Protein AF-0000000084972501 (afdb_homodimer)

Sequence (510 aa):
MKKKKWIHLIEPWIIPILIIIIWEVSNKTGILANTVLPAPSDVVKAGYEQAVSGVLFDHLQISTTRALIGFLIGGSIAFVIGILNGIVPFAQRYLDTTIQMLRNIPNLALIPLVIIWFGVGEEGKIFLVAISVFFPIYVNTYHGIRNVDPRLIEMGKIYNLSKYKLFFKVIILGAMPSILVGIRYSLGIMWLTLIVAETVAASSGIGYMSMNAREYMQLDIVVLAIILYAILGKIADSIAKLLEKKLLKWNPVYQMKKKKWIHLIEPWIIPILIIIIWEVSNKTGILANTVLPAPSDVVKAGYEQAVSGVLFDHLQISTTRALIGFLIGGSIAFVIGILNGIVPFAQRYLDTTIQMLRNIPNLALIPLVIIWFGVGEEGKIFLVAISVFFPIYVNTYHGIRNVDPRLIEMGKIYNLSKYKLFFKVIILGAMPSILVGIRYSLGIMWLTLIVAETVAASSGIGYMSMNAREYMQLDIVVLAIILYAILGKIADSIAKLLEKKLLKWNPVYQ

Organism: NCBI:txid1224748

Solvent-accessible surface area (backbone atoms only — not comparable to full-atom values): 24715 Å² total; per-residue (Å²): 127,71,75,61,52,56,51,61,64,46,51,48,49,49,53,55,50,50,50,50,49,50,46,35,48,30,32,74,71,55,76,36,48,57,86,77,49,45,31,61,66,49,22,52,48,43,49,49,53,34,48,74,71,41,56,44,53,52,19,49,50,48,41,50,49,41,44,49,51,8,40,51,53,16,32,50,52,18,42,52,52,10,47,47,35,35,72,36,67,68,39,32,54,52,45,45,48,46,53,53,57,55,64,47,40,55,67,76,56,40,47,48,58,37,37,72,74,46,41,59,47,69,62,31,48,25,50,53,19,10,58,59,15,17,51,43,21,17,55,24,26,22,49,17,41,62,63,39,57,64,65,57,55,50,49,35,52,73,69,64,48,50,72,65,51,37,43,53,66,44,41,47,53,55,12,39,69,36,31,48,50,11,48,41,53,20,48,56,49,26,51,56,43,42,38,51,37,18,55,73,45,45,86,53,21,45,31,19,49,18,44,53,22,42,77,70,66,35,47,28,50,29,52,39,36,35,50,50,50,20,50,51,46,49,49,40,53,50,49,38,50,50,50,47,48,66,74,31,57,86,39,70,88,61,96,126,69,74,61,52,56,52,62,65,48,51,49,47,48,53,54,52,48,50,51,50,50,46,34,49,29,32,74,72,54,78,36,49,58,88,77,48,45,30,62,67,49,22,52,48,42,49,48,52,34,49,73,72,40,58,44,54,51,19,48,49,47,41,50,49,42,44,50,51,8,38,52,53,17,32,51,51,17,42,52,51,10,47,48,36,34,72,34,67,69,41,33,53,48,48,46,47,46,52,53,56,55,63,47,41,56,67,75,56,42,50,49,58,36,38,71,75,46,40,59,48,70,62,30,49,26,49,54,20,10,58,60,14,17,51,43,21,17,55,24,27,22,50,17,42,60,63,38,57,63,65,57,55,50,50,34,54,73,69,62,48,49,72,65,50,38,42,53,66,44,41,47,53,57,12,38,68,36,31,48,50,10,48,40,53,20,48,55,48,27,52,56,43,42,38,51,38,18,56,74,47,44,88,54,21,44,33,18,50,19,46,52,23,44,76,71,65,34,47,28,50,30,54,38,36,34,50,49,50,20,49,52,44,49,50,40,52,51,50,38,51,50,49,47,47,67,73,31,56,87,38,70,87,61,97

InterPro domains:
  IPR000515 ABC transporter type 1, transmembrane domain MetI-like [PF00528] (79-247)
  IPR000515 ABC transporter type 1, transmembrane domain MetI-like [PS50928] (56-240)
  IPR000515 ABC transporter type 1, transmembrane domain MetI-like [cd06261] (60-232)
  IPR035906 MetI-like superfamily [G3DSA:1.10.3720.10] (50-247)
  IPR035906 MetI-like superfamily [SSF161098] (54-235)

Structure (mmCIF, N/CA/C/O backbone):
data_AF-0000000084972501-model_v1
#
loop_
_entity.id
_entity.type
_entity.pdbx_description
1 polymer 'Putative aliphatic sulfonates transport permease protein ssuC'
#
loop_
_atom_site.group_PDB
_atom_site.id
_atom_site.type_symbol
_atom_site.label_atom_id
_atom_site.label_alt_id
_atom_site.label_comp_id
_atom_site.label_asym_id
_atom_site.label_entity_id
_atom_site.label_seq_id
_atom_site.pdbx_PDB_ins_code
_atom_site.Cartn_x
_atom_site.Cartn_y
_atom_site.Cartn_z
_atom_site.occupancy
_atom_site.B_iso_or_equiv
_atom_site.auth_seq_id
_atom_site.auth_comp_id
_atom_site.auth_asym_id
_atom_site.auth_atom_id
_atom_site.pdbx_PDB_model_num
ATOM 1 N N . MET A 1 1 ? 14.258 37.125 -20.422 1 41.81 1 MET A N 1
ATOM 2 C CA . MET A 1 1 ? 13.664 36.562 -19.203 1 41.81 1 MET A CA 1
ATOM 3 C C . MET A 1 1 ? 12.875 35.281 -19.531 1 41.81 1 MET A C 1
ATOM 5 O O . MET A 1 1 ? 12.344 34.625 -18.625 1 41.81 1 MET A O 1
ATOM 9 N N . LYS A 1 2 ? 12.312 35.344 -20.734 1 50.47 2 LYS A N 1
ATOM 10 C CA . LYS A 1 2 ? 11.414 34.344 -21.266 1 50.47 2 LYS A CA 1
ATOM 11 C C . LYS A 1 2 ? 12.164 33.062 -21.578 1 50.47 2 LYS A C 1
ATOM 13 O O . LYS A 1 2 ? 11.547 32 -21.797 1 50.47 2 LYS A O 1
ATOM 18 N N . LYS A 1 3 ? 13.297 33.156 -22.094 1 50.75 3 LYS A N 1
ATOM 19 C CA . LYS A 1 3 ? 14.148 32.062 -22.594 1 50.75 3 LYS A CA 1
ATOM 20 C C . LYS A 1 3 ? 14.453 31.047 -21.5 1 50.75 3 LYS A C 1
ATOM 22 O O . LYS A 1 3 ? 14.695 29.875 -21.781 1 50.75 3 LYS A O 1
ATOM 27 N N . LYS A 1 4 ? 14.492 31.422 -20.219 1 56.69 4 LYS A N 1
ATOM 28 C CA . LYS A 1 4 ? 14.906 30.75 -18.984 1 56.69 4 LYS A CA 1
ATOM 29 C C . LYS A 1 4 ? 13.828 29.781 -18.516 1 56.69 4 LYS A C 1
ATOM 31 O O . LYS A 1 4 ? 14.141 28.734 -17.938 1 56.69 4 LYS A O 1
ATOM 36 N N . LYS A 1 5 ? 12.641 30.172 -19.031 1 62.56 5 LYS A N 1
ATOM 37 C CA . LYS A 1 5 ? 11.492 29.422 -18.531 1 62.56 5 LYS A CA 1
ATOM 38 C C . LYS A 1 5 ? 11.398 28.047 -19.172 1 62.56 5 LYS A C 1
ATOM 40 O O . LYS A 1 5 ? 11.117 27.047 -18.5 1 62.56 5 LYS A O 1
ATOM 45 N N . TRP A 1 6 ? 11.633 28.062 -20.531 1 62.66 6 TRP A N 1
ATOM 46 C CA . TRP A 1 6 ? 11.5 26.797 -21.234 1 62.66 6 TRP A CA 1
ATOM 47 C C . TRP A 1 6 ? 12.594 25.828 -20.812 1 62.66 6 TRP A C 1
ATOM 49 O O . TRP A 1 6 ? 12.359 24.609 -20.734 1 62.66 6 TRP A O 1
ATOM 59 N N . ILE A 1 7 ? 13.812 26.328 -20.594 1 63.44 7 ILE A N 1
ATOM 60 C CA . ILE A 1 7 ? 14.914 25.484 -20.156 1 63.44 7 ILE A CA 1
ATOM 61 C C . ILE A 1 7 ? 14.555 24.844 -18.812 1 63.44 7 ILE A C 1
ATOM 63 O O . ILE A 1 7 ? 14.859 23.672 -18.578 1 63.44 7 ILE A O 1
ATOM 67 N N . HIS A 1 8 ? 13.82 25.672 -18.047 1 69.75 8 HIS A N 1
ATOM 68 C CA . HIS A 1 8 ? 13.414 25.141 -16.75 1 69.75 8 HIS A CA 1
ATOM 69 C C . HIS A 1 8 ? 12.375 24.031 -16.906 1 69.75 8 HIS A C 1
ATOM 71 O O . HIS A 1 8 ? 12.297 23.125 -16.078 1 69.75 8 HIS A O 1
ATOM 77 N N . LEU A 1 9 ? 11.719 24.109 -18.047 1 72.06 9 LEU A N 1
ATOM 78 C CA . LEU A 1 9 ? 10.688 23.094 -18.297 1 72.06 9 LEU A CA 1
ATOM 79 C C . LEU A 1 9 ? 11.297 21.828 -18.875 1 72.06 9 LEU A C 1
ATOM 81 O O . LEU A 1 9 ? 10.766 20.734 -18.688 1 72.06 9 LEU A O 1
ATOM 85 N N . ILE A 1 10 ? 12.391 21.953 -19.547 1 76.88 10 ILE A N 1
ATOM 86 C CA . ILE A 1 10 ? 12.977 20.828 -20.266 1 76.88 10 ILE A CA 1
ATOM 87 C C . ILE A 1 10 ? 14.031 20.156 -19.391 1 76.88 10 ILE A C 1
ATOM 89 O O . ILE A 1 10 ? 14.305 18.969 -19.531 1 76.88 10 ILE A O 1
ATOM 93 N N . GLU A 1 11 ? 14.555 20.828 -18.484 1 76.62 11 GLU A N 1
ATOM 94 C CA . GLU A 1 11 ? 15.68 20.375 -17.672 1 76.62 11 GLU A CA 1
ATOM 95 C C . GLU A 1 11 ? 15.336 19.094 -16.922 1 76.62 11 GLU A C 1
ATOM 97 O O . GLU A 1 11 ? 16.125 18.141 -16.891 1 76.62 11 GLU A O 1
ATOM 102 N N . PRO A 1 12 ? 14.125 19.094 -16.438 1 75.94 12 PRO A N 1
ATOM 103 C CA . PRO A 1 12 ? 13.82 17.875 -15.664 1 75.94 12 PRO A CA 1
ATOM 104 C C . PRO A 1 12 ? 13.703 16.641 -16.547 1 75.94 12 PRO A C 1
ATOM 106 O O . PRO A 1 12 ? 13.82 15.508 -16.047 1 75.94 12 PRO A O 1
ATOM 109 N N . TRP A 1 13 ? 13.594 16.781 -17.828 1 82 13 TRP A N 1
ATOM 110 C CA . TRP A 1 13 ? 13.359 15.664 -18.719 1 82 13 TRP A CA 1
ATOM 111 C C . TRP A 1 13 ? 14.664 15.172 -19.328 1 82 13 TRP A C 1
ATOM 113 O O . TRP A 1 13 ? 14.703 14.117 -19.953 1 82 13 TRP A O 1
ATOM 123 N N . ILE A 1 14 ? 15.711 15.797 -19.141 1 84.19 14 ILE A N 1
ATOM 124 C CA . ILE A 1 14 ? 16.984 15.477 -19.75 1 84.19 14 ILE A CA 1
ATOM 125 C C . ILE A 1 14 ? 17.484 14.117 -19.266 1 84.19 14 ILE A C 1
ATOM 127 O O . ILE A 1 14 ? 17.828 13.25 -20.062 1 84.19 14 ILE A O 1
ATOM 131 N N . ILE A 1 15 ? 17.406 13.953 -17.984 1 84.38 15 ILE A N 1
ATOM 132 C CA . ILE A 1 15 ? 17.938 12.727 -17.406 1 84.38 15 ILE A CA 1
ATOM 133 C C . ILE A 1 15 ? 17.062 11.539 -17.812 1 84.38 15 ILE A C 1
ATOM 135 O O . ILE A 1 15 ? 17.562 10.523 -18.281 1 84.38 15 ILE A O 1
ATOM 139 N N . PRO A 1 16 ? 15.742 11.695 -17.734 1 84.75 16 PRO A N 1
ATOM 140 C CA . PRO A 1 16 ? 14.898 10.578 -18.172 1 84.75 16 PRO A CA 1
ATOM 141 C C . PRO A 1 16 ? 15.125 10.211 -19.641 1 84.75 16 PRO A C 1
ATOM 143 O O . PRO A 1 16 ? 15.172 9.023 -19.984 1 84.75 16 PRO A O 1
ATOM 146 N N . ILE A 1 17 ? 15.242 11.188 -20.453 1 87.81 17 ILE A N 1
ATOM 147 C CA . ILE A 1 17 ? 15.453 10.945 -21.891 1 87.81 17 ILE A CA 1
ATOM 148 C C . ILE A 1 17 ? 16.812 10.297 -22.094 1 87.81 17 ILE A C 1
ATOM 150 O O . ILE A 1 17 ? 16.953 9.367 -22.906 1 87.81 17 ILE A O 1
ATOM 154 N N . LEU A 1 18 ? 17.781 10.766 -21.359 1 90.19 18 LEU A N 1
ATOM 155 C CA . LEU A 1 18 ? 19.125 10.188 -21.453 1 90.19 18 LEU A CA 1
ATOM 156 C C . LEU A 1 18 ? 19.125 8.727 -21.016 1 90.19 18 LEU A C 1
ATOM 158 O O . LEU A 1 18 ? 19.797 7.895 -21.609 1 90.19 18 LEU A O 1
ATOM 162 N N . ILE A 1 19 ? 18.375 8.445 -20.016 1 88.75 19 ILE A N 1
ATOM 163 C CA . ILE A 1 19 ? 18.297 7.082 -19.516 1 88.75 19 ILE A CA 1
ATOM 164 C C . ILE A 1 19 ? 17.672 6.176 -20.578 1 88.75 19 ILE A C 1
ATOM 166 O O . ILE A 1 19 ? 18.172 5.074 -20.828 1 88.75 19 ILE A O 1
ATOM 170 N N . ILE A 1 20 ? 16.688 6.68 -21.266 1 90.44 20 ILE A N 1
ATOM 171 C CA . ILE A 1 20 ? 16.016 5.895 -22.281 1 90.44 20 ILE A CA 1
ATOM 172 C C . ILE A 1 20 ? 16.938 5.672 -23.469 1 90.44 20 ILE A C 1
ATOM 174 O O . ILE A 1 20 ? 17 4.57 -24.031 1 90.44 20 ILE A O 1
ATOM 178 N N . ILE A 1 21 ? 17.656 6.703 -23.828 1 93.19 21 ILE A N 1
ATOM 179 C CA . ILE A 1 21 ? 18.578 6.609 -24.969 1 93.19 21 ILE A CA 1
ATOM 180 C C . ILE A 1 21 ? 19.703 5.629 -24.625 1 93.19 21 ILE A C 1
ATOM 182 O O . ILE A 1 21 ? 20.031 4.762 -25.438 1 93.19 21 ILE A O 1
ATOM 186 N N . ILE A 1 22 ? 20.203 5.777 -23.453 1 93.06 22 ILE A N 1
ATOM 187 C CA . ILE A 1 22 ? 21.266 4.883 -23.031 1 93.06 22 ILE A CA 1
ATOM 188 C C . ILE A 1 22 ? 20.75 3.447 -22.984 1 93.06 22 ILE A C 1
ATOM 190 O O . ILE A 1 22 ? 21.453 2.516 -23.391 1 93.06 22 ILE A O 1
ATOM 194 N N . TRP A 1 23 ? 19.578 3.344 -22.5 1 91.69 23 TRP A N 1
ATOM 195 C CA . TRP A 1 23 ? 18.922 2.041 -22.453 1 91.69 23 TRP A CA 1
ATOM 196 C C . TRP A 1 23 ? 18.781 1.445 -23.844 1 91.69 23 TRP A C 1
ATOM 198 O O . TRP A 1 23 ? 19.188 0.307 -24.094 1 91.69 23 TRP A O 1
ATOM 208 N N . GLU A 1 24 ? 18.359 2.199 -24.75 1 93.62 24 GLU A N 1
ATOM 209 C CA . GLU A 1 24 ? 18.172 1.759 -26.125 1 93.62 24 GLU A CA 1
ATOM 210 C C . GLU A 1 24 ? 19.5 1.381 -26.781 1 93.62 24 GLU A C 1
ATOM 212 O O . GLU A 1 24 ? 19.625 0.322 -27.391 1 93.62 24 GLU A O 1
ATOM 217 N N . VAL A 1 25 ? 20.422 2.236 -26.594 1 93.69 25 VAL A N 1
ATOM 218 C CA . VAL A 1 25 ? 21.734 2.035 -27.203 1 93.69 25 VAL A CA 1
ATOM 219 C C . VAL A 1 25 ? 22.422 0.821 -26.578 1 93.69 25 VAL A C 1
ATOM 221 O O . VAL A 1 25 ? 23.078 0.051 -27.281 1 93.69 25 VAL A O 1
ATOM 224 N N . SER A 1 26 ? 22.234 0.644 -25.312 1 93.06 26 SER A N 1
ATOM 225 C CA . SER A 1 26 ? 22.844 -0.488 -24.625 1 93.06 26 SER A CA 1
ATOM 226 C C . SER A 1 26 ? 22.297 -1.813 -25.141 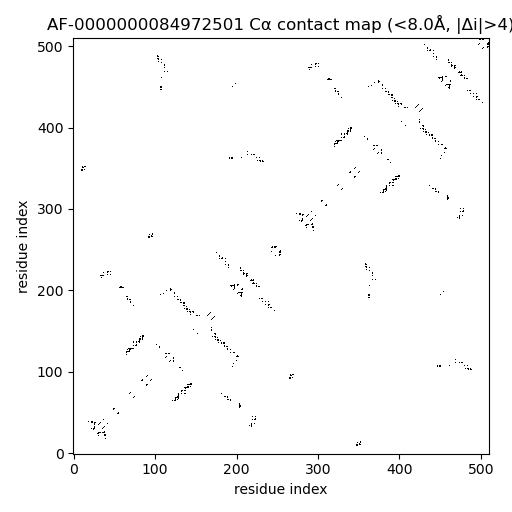1 93.06 26 SER A C 1
ATOM 228 O O . SER A 1 26 ? 23.016 -2.801 -25.234 1 93.06 26 SER A O 1
ATOM 230 N N . ASN A 1 27 ? 21.078 -1.825 -25.453 1 91.88 27 ASN A N 1
ATOM 231 C CA . ASN A 1 27 ? 20.469 -3.039 -26 1 91.88 27 ASN A CA 1
ATOM 232 C C . ASN A 1 27 ? 20.922 -3.293 -27.438 1 91.88 27 ASN A C 1
ATOM 234 O O . ASN A 1 27 ? 21.297 -4.418 -27.781 1 91.88 27 ASN A O 1
ATOM 238 N N . LYS A 1 28 ? 21.047 -2.215 -28.188 1 90.62 28 LYS A N 1
ATOM 239 C CA . LYS A 1 28 ? 21.406 -2.346 -29.594 1 90.62 28 LYS A CA 1
ATOM 240 C C . LYS A 1 28 ? 22.875 -2.756 -29.75 1 90.62 28 LYS A C 1
ATOM 242 O O . LYS A 1 28 ? 23.234 -3.463 -30.703 1 90.62 28 LYS A O 1
ATOM 247 N N . THR A 1 29 ? 23.641 -2.311 -28.812 1 93.06 29 THR A N 1
ATOM 248 C CA . THR A 1 29 ? 25.062 -2.617 -28.891 1 93.06 29 THR A CA 1
ATOM 249 C C . THR A 1 29 ? 25.359 -3.963 -28.234 1 93.06 29 THR A C 1
ATOM 251 O O . THR A 1 29 ? 26.484 -4.465 -28.328 1 93.06 29 THR A O 1
ATOM 254 N N . GLY A 1 30 ? 24.406 -4.504 -27.5 1 90.06 30 GLY A N 1
ATOM 255 C CA . GLY A 1 30 ? 24.578 -5.82 -26.906 1 90.06 30 GLY A CA 1
ATOM 256 C C . GLY A 1 30 ? 25.109 -5.77 -25.484 1 90.06 30 GLY A C 1
ATOM 257 O O . GLY A 1 30 ? 25.281 -6.809 -24.859 1 90.06 30 GLY A O 1
ATOM 258 N N . ILE A 1 31 ? 25.359 -4.574 -25.047 1 89.44 31 ILE A N 1
ATOM 259 C CA . ILE A 1 31 ? 25.828 -4.418 -23.672 1 89.44 31 ILE A CA 1
ATOM 260 C C . ILE A 1 31 ? 24.766 -4.934 -22.703 1 89.44 31 ILE A C 1
ATOM 262 O O . ILE A 1 31 ? 25.078 -5.633 -21.75 1 89.44 31 ILE A O 1
ATOM 266 N N . LEU A 1 32 ? 23.562 -4.555 -23.031 1 88.62 32 LEU A N 1
ATOM 267 C CA . LEU A 1 32 ? 22.422 -5.043 -22.266 1 88.62 32 LEU A CA 1
ATOM 268 C C . LEU A 1 32 ? 21.656 -6.098 -23.047 1 88.62 32 LEU A C 1
ATOM 270 O O . LEU A 1 32 ? 21.141 -5.816 -24.125 1 88.62 32 LEU A O 1
ATOM 274 N N . ALA A 1 33 ? 21.641 -7.301 -22.469 1 89.31 33 ALA A N 1
ATOM 275 C CA . ALA A 1 33 ? 20.938 -8.391 -23.141 1 89.31 33 ALA A CA 1
ATOM 276 C C . ALA A 1 33 ? 19.422 -8.164 -23.125 1 89.31 33 ALA A C 1
ATOM 278 O O . ALA A 1 33 ? 18.875 -7.68 -22.141 1 89.31 33 ALA A O 1
ATOM 279 N N . ASN A 1 34 ? 18.75 -8.492 -24.172 1 87.5 34 ASN A N 1
ATOM 280 C CA . ASN A 1 34 ? 17.297 -8.367 -24.281 1 87.5 34 ASN A CA 1
ATOM 281 C C . ASN A 1 34 ? 16.578 -9.297 -23.328 1 87.5 34 ASN A C 1
ATOM 283 O O . ASN A 1 34 ? 15.414 -9.062 -22.984 1 87.5 34 ASN A O 1
ATOM 287 N N . THR A 1 35 ? 17.344 -10.211 -22.859 1 84.19 35 THR A N 1
ATOM 288 C CA . THR A 1 35 ? 16.766 -11.172 -21.922 1 84.19 35 THR A CA 1
ATOM 289 C C . THR A 1 35 ? 16.703 -10.586 -20.516 1 84.19 35 THR A C 1
ATOM 291 O O . THR A 1 35 ? 15.984 -11.086 -19.656 1 84.19 35 THR A O 1
ATOM 294 N N . VAL A 1 36 ? 17.531 -9.578 -20.391 1 87 36 VAL A N 1
ATOM 295 C CA . VAL A 1 36 ? 17.531 -8.906 -19.094 1 87 36 VAL A CA 1
ATOM 296 C C . VAL A 1 36 ? 16.516 -7.77 -19.109 1 87 36 VAL A C 1
ATOM 298 O O . VAL A 1 36 ? 15.68 -7.668 -18.203 1 87 36 VAL A O 1
ATOM 301 N N . LEU A 1 37 ? 16.562 -6.965 -20.094 1 91.75 37 LEU A N 1
ATOM 302 C CA . LEU A 1 37 ? 15.641 -5.855 -20.281 1 91.75 37 LEU A CA 1
ATOM 303 C C . LEU A 1 37 ? 15.469 -5.547 -21.766 1 91.75 37 LEU A C 1
ATOM 305 O O . LEU A 1 37 ? 16.438 -5.312 -22.469 1 91.75 37 LEU A O 1
ATOM 309 N N . PRO A 1 38 ? 14.234 -5.582 -22.109 1 93.69 38 PRO A N 1
ATOM 310 C CA . PRO A 1 38 ? 14.016 -5.301 -23.531 1 93.69 38 PRO A CA 1
ATOM 311 C C . PRO A 1 38 ? 14.273 -3.84 -23.891 1 93.69 38 PRO A C 1
ATOM 313 O O . PRO A 1 38 ? 14.109 -2.955 -23.047 1 93.69 38 PRO A O 1
ATOM 316 N N . ALA A 1 39 ? 14.648 -3.672 -25.109 1 94.62 39 ALA A N 1
ATOM 317 C CA . ALA A 1 39 ? 14.812 -2.299 -25.578 1 94.62 39 ALA A CA 1
ATOM 318 C C . ALA A 1 39 ? 13.492 -1.542 -25.531 1 94.62 39 ALA A C 1
ATOM 320 O O . ALA A 1 39 ? 12.43 -2.121 -25.781 1 94.62 39 ALA A O 1
ATOM 321 N N . PRO A 1 40 ? 13.633 -0.281 -25.219 1 95.12 40 PRO A N 1
ATOM 322 C CA . PRO A 1 40 ? 12.414 0.531 -25.234 1 95.12 40 PRO A CA 1
ATOM 323 C C . PRO A 1 40 ? 11.672 0.444 -26.562 1 95.12 40 PRO A C 1
ATOM 325 O O . PRO A 1 40 ? 10.438 0.424 -26.594 1 95.12 40 PRO A O 1
ATOM 328 N N . SER A 1 41 ? 12.383 0.329 -27.641 1 94.75 41 SER A N 1
ATOM 329 C CA . SER A 1 41 ? 11.758 0.226 -28.953 1 94.75 41 SER A CA 1
ATOM 330 C C . SER A 1 41 ? 10.961 -1.068 -29.094 1 94.75 41 SER A C 1
ATOM 332 O O . SER A 1 41 ? 9.906 -1.092 -29.719 1 94.75 41 SER A O 1
ATOM 334 N N . ASP A 1 42 ? 11.469 -2.139 -28.469 1 95.19 42 ASP A N 1
ATOM 335 C CA . ASP A 1 42 ? 10.766 -3.42 -28.5 1 95.19 42 ASP A CA 1
ATOM 336 C C . ASP A 1 42 ? 9.477 -3.354 -27.688 1 95.19 42 ASP A C 1
ATOM 338 O O . ASP A 1 42 ? 8.477 -3.986 -28.047 1 95.19 42 ASP A O 1
ATOM 342 N N . VAL A 1 43 ? 9.531 -2.619 -26.672 1 95.81 43 VAL A N 1
ATOM 343 C CA . VAL A 1 43 ? 8.344 -2.459 -25.828 1 95.81 43 VAL A CA 1
ATOM 344 C C . VAL A 1 43 ? 7.266 -1.7 -26.594 1 95.81 43 VAL A C 1
ATOM 346 O O . VAL A 1 43 ? 6.09 -2.07 -26.547 1 95.81 43 VAL A O 1
ATOM 349 N N . VAL A 1 44 ? 7.719 -0.665 -27.297 1 95.62 44 VAL A N 1
ATOM 350 C CA . VAL A 1 44 ? 6.781 0.13 -28.078 1 95.62 44 VAL A CA 1
ATOM 351 C C . VAL A 1 44 ? 6.184 -0.727 -29.188 1 95.62 44 VAL A C 1
ATOM 353 O O . VAL A 1 44 ? 4.977 -0.67 -29.453 1 95.62 44 VAL A O 1
ATOM 356 N N . LYS A 1 45 ? 7.008 -1.508 -29.781 1 95.75 45 LYS A N 1
ATOM 357 C CA . LYS A 1 45 ? 6.543 -2.406 -30.828 1 95.75 45 LYS A CA 1
ATOM 358 C C . LYS A 1 45 ? 5.551 -3.428 -30.281 1 95.75 45 LYS A C 1
ATOM 360 O O . LYS A 1 45 ? 4.508 -3.676 -30.906 1 95.75 45 LYS A O 1
ATOM 365 N N . ALA A 1 46 ? 5.902 -3.984 -29.172 1 95.19 46 ALA A N 1
ATOM 366 C CA . ALA A 1 46 ? 5.008 -4.938 -28.531 1 95.19 46 ALA A CA 1
ATOM 367 C C . ALA A 1 46 ? 3.666 -4.293 -28.188 1 95.19 46 ALA A C 1
ATOM 369 O O . ALA A 1 46 ? 2.611 -4.902 -28.375 1 95.19 46 ALA A O 1
ATOM 370 N N . GLY A 1 47 ? 3.734 -3.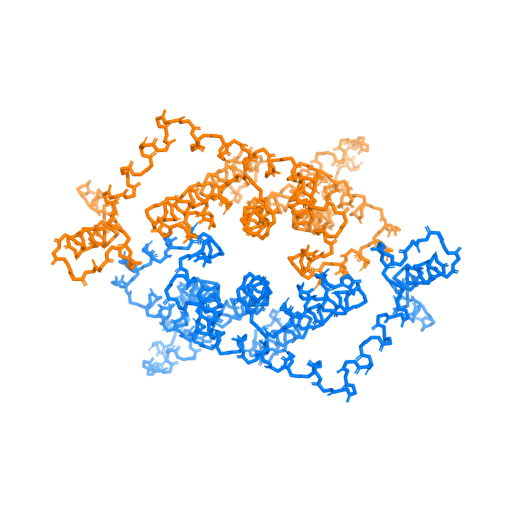094 -27.688 1 96.06 47 GLY A N 1
ATOM 371 C CA . GLY A 1 47 ? 2.514 -2.363 -27.391 1 96.06 47 GLY A CA 1
ATOM 372 C C . GLY A 1 47 ? 1.649 -2.123 -28.609 1 96.06 47 GLY A C 1
ATOM 373 O O . GLY A 1 47 ? 0.429 -2.289 -28.562 1 96.06 47 GLY A O 1
ATOM 374 N N . TYR A 1 48 ? 2.336 -1.813 -29.641 1 95.38 48 TYR A N 1
ATOM 375 C CA . TYR A 1 48 ? 1.626 -1.575 -30.891 1 95.38 48 TYR A CA 1
ATOM 376 C C . TYR A 1 48 ? 0.968 -2.854 -31.406 1 95.38 48 TYR A C 1
ATOM 378 O O . TYR A 1 48 ? -0.208 -2.848 -31.766 1 95.38 48 TYR A O 1
ATOM 386 N N . GLU A 1 49 ? 1.694 -3.914 -31.406 1 95.25 49 GLU A N 1
ATOM 387 C CA . GLU A 1 49 ? 1.182 -5.195 -31.875 1 95.25 49 GLU A CA 1
ATOM 388 C C . GLU A 1 49 ? 0.019 -5.68 -31.016 1 95.25 49 GLU A C 1
ATOM 390 O O . GLU A 1 49 ? -0.992 -6.152 -31.531 1 95.25 49 GLU A O 1
ATOM 395 N N . GLN A 1 50 ? 0.202 -5.527 -29.703 1 93.69 50 GLN A N 1
ATOM 396 C CA . GLN A 1 50 ? -0.862 -5.934 -28.781 1 93.69 50 GLN A CA 1
ATOM 397 C C . GLN A 1 50 ? -2.092 -5.043 -28.938 1 93.69 50 GLN A C 1
ATOM 399 O O . GLN A 1 50 ? -3.223 -5.504 -28.781 1 93.69 50 GLN A O 1
ATOM 404 N N . ALA A 1 51 ? -1.894 -3.785 -29.297 1 93.88 51 ALA A N 1
ATOM 405 C CA . ALA A 1 51 ? -2.996 -2.848 -29.5 1 93.88 51 ALA A CA 1
ATOM 406 C C . ALA A 1 51 ? -3.756 -3.156 -30.781 1 93.88 51 ALA A C 1
ATOM 408 O O . ALA A 1 51 ? -4.988 -3.16 -30.797 1 93.88 51 ALA A O 1
ATOM 409 N N . VAL A 1 52 ? -3.025 -3.447 -31.766 1 94.69 52 VAL A N 1
ATOM 410 C CA . VAL A 1 52 ? -3.619 -3.715 -33.062 1 94.69 52 VAL A CA 1
ATOM 411 C C . VAL A 1 52 ? -4.402 -5.023 -33.031 1 94.69 52 VAL A C 1
ATOM 413 O O . VAL A 1 52 ? -5.477 -5.133 -33.625 1 94.69 52 VAL A O 1
ATOM 416 N N . SER A 1 53 ? -3.941 -5.988 -32.312 1 93.94 53 SER A N 1
ATOM 417 C CA . SER A 1 53 ? -4.617 -7.277 -32.219 1 93.94 53 SER A CA 1
ATOM 418 C C . SER A 1 53 ? -5.875 -7.168 -31.359 1 93.94 53 SER A C 1
ATOM 420 O O . SER A 1 53 ? -6.742 -8.047 -31.406 1 93.94 53 SER A O 1
ATOM 422 N N . GLY A 1 54 ? -5.934 -6.09 -30.469 1 93 54 GLY A N 1
ATOM 423 C CA . GLY A 1 54 ? -7.074 -5.898 -29.594 1 93 54 GLY A CA 1
ATOM 424 C C . GLY A 1 54 ? -6.891 -6.535 -28.234 1 93 54 GLY A C 1
ATOM 425 O O . GLY A 1 54 ? -7.621 -6.215 -27.281 1 93 54 GLY A O 1
ATOM 426 N N . VAL A 1 55 ? -5.914 -7.375 -28.125 1 92.88 55 VAL A N 1
ATOM 427 C CA . VAL A 1 55 ? -5.66 -8.117 -26.891 1 92.88 55 VAL A CA 1
ATOM 428 C C . VAL A 1 55 ? -5.332 -7.152 -25.766 1 92.88 55 VAL A C 1
ATOM 430 O O . VAL A 1 55 ? -5.781 -7.336 -24.625 1 92.88 55 VAL A O 1
ATOM 433 N N . LEU A 1 56 ? -4.605 -6.164 -26.109 1 94.38 56 LEU A N 1
ATOM 434 C CA . LEU A 1 56 ? -4.219 -5.168 -25.109 1 94.38 56 LEU A CA 1
ATOM 435 C C . LEU A 1 56 ? -5.449 -4.488 -24.516 1 94.38 56 LEU A C 1
ATOM 437 O O . LEU A 1 56 ? -5.555 -4.344 -23.297 1 94.38 56 LEU A O 1
ATOM 441 N N . PHE A 1 57 ? -6.367 -4.109 -25.297 1 94.56 57 PHE A N 1
ATOM 442 C CA . PHE A 1 57 ? -7.555 -3.389 -24.859 1 94.56 57 PHE A CA 1
ATOM 443 C C . PHE A 1 57 ? -8.469 -4.297 -24.047 1 94.56 57 PHE A C 1
ATOM 445 O O . PHE A 1 57 ? -9.141 -3.844 -23.125 1 94.56 57 PHE A O 1
ATOM 452 N N . ASP A 1 58 ? -8.461 -5.555 -24.438 1 95.5 58 ASP A N 1
ATOM 453 C CA . ASP A 1 58 ? -9.242 -6.516 -23.656 1 95.5 58 ASP A CA 1
ATOM 454 C C . ASP A 1 58 ? -8.75 -6.594 -22.219 1 95.5 58 ASP A C 1
ATOM 456 O O . ASP A 1 58 ? -9.539 -6.48 -21.281 1 95.5 58 ASP A O 1
ATOM 460 N N . HIS A 1 59 ? -7.469 -6.746 -22.062 1 95.81 59 HIS A N 1
ATOM 461 C CA . HIS A 1 59 ? -6.887 -6.82 -20.719 1 95.81 59 HIS A CA 1
ATOM 462 C C . HIS A 1 59 ? -7.055 -5.504 -19.969 1 95.81 59 HIS A C 1
ATOM 464 O O . HIS A 1 59 ? -7.355 -5.5 -18.781 1 95.81 59 HIS A O 1
ATOM 470 N N . LEU A 1 60 ? -6.922 -4.449 -20.703 1 96.12 60 LEU A N 1
ATOM 471 C CA . LEU A 1 60 ? -7.062 -3.127 -20.109 1 96.12 60 LEU A CA 1
ATOM 472 C C . LEU A 1 60 ? -8.492 -2.9 -19.625 1 96.12 60 LEU A C 1
ATOM 474 O O . LEU A 1 60 ? -8.703 -2.375 -18.531 1 96.12 60 LEU A O 1
ATOM 478 N N . GLN A 1 61 ? -9.398 -3.24 -20.422 1 96.31 61 GLN A N 1
ATOM 479 C CA . GLN A 1 61 ? -10.805 -3.07 -20.062 1 96.31 61 GLN A CA 1
ATOM 480 C C . GLN A 1 61 ? -11.18 -3.932 -18.875 1 96.31 61 GLN A C 1
ATOM 482 O O . GLN A 1 61 ? -11.891 -3.475 -17.969 1 96.31 61 GLN A O 1
ATOM 487 N N . ILE A 1 62 ? -10.742 -5.102 -18.875 1 96.5 62 ILE A N 1
ATOM 488 C CA . ILE A 1 62 ? -11.062 -6.035 -17.797 1 96.5 62 ILE A CA 1
ATOM 489 C C . ILE A 1 62 ? -10.484 -5.512 -16.469 1 96.5 62 ILE A C 1
ATOM 491 O O . ILE A 1 62 ? -11.195 -5.434 -15.469 1 96.5 62 ILE A O 1
ATOM 495 N N . SER A 1 63 ? -9.219 -5.145 -16.516 1 97.25 63 SER A N 1
ATOM 496 C CA . SER A 1 63 ? -8.578 -4.617 -15.312 1 97.25 63 SER A CA 1
ATOM 497 C C . SER A 1 63 ? -9.266 -3.342 -14.836 1 97.25 63 SER A C 1
ATOM 499 O O . SER A 1 63 ? -9.531 -3.178 -13.641 1 97.25 63 SER A O 1
ATOM 501 N N . THR A 1 64 ? -9.633 -2.49 -15.781 1 96.81 64 THR A N 1
ATOM 502 C CA . THR A 1 64 ? -10.266 -1.224 -15.43 1 96.81 64 THR A CA 1
ATOM 503 C C . THR A 1 64 ? -11.648 -1.46 -14.836 1 96.81 64 THR A C 1
ATOM 505 O O . THR A 1 64 ? -12.031 -0.816 -13.859 1 96.81 64 THR A O 1
ATOM 508 N N . THR A 1 65 ? -12.336 -2.355 -15.367 1 96.88 65 THR A N 1
ATOM 509 C CA . THR A 1 65 ? -13.672 -2.682 -14.883 1 96.88 65 THR A CA 1
ATOM 510 C C . THR A 1 65 ? -13.609 -3.262 -13.477 1 96.88 65 THR A C 1
ATOM 512 O O . THR A 1 65 ? -14.383 -2.863 -12.602 1 96.88 65 THR A O 1
ATOM 515 N N . ARG A 1 66 ? -12.727 -4.184 -13.258 1 97.38 66 ARG A N 1
ATOM 516 C CA . ARG A 1 66 ? -12.531 -4.766 -11.93 1 97.38 66 ARG A CA 1
ATOM 517 C C . ARG A 1 66 ? -12.203 -3.689 -10.898 1 97.38 66 ARG A C 1
ATOM 519 O O . ARG A 1 66 ? -12.781 -3.67 -9.812 1 97.38 66 ARG A O 1
ATOM 526 N N . ALA A 1 67 ? -11.297 -2.836 -11.312 1 97.19 67 ALA A N 1
ATOM 527 C CA . ALA A 1 67 ? -10.852 -1.769 -10.422 1 97.19 67 ALA A CA 1
ATOM 528 C C . ALA A 1 67 ? -12.008 -0.843 -10.055 1 97.19 67 ALA A C 1
ATOM 530 O O . ALA A 1 67 ? -12.203 -0.523 -8.875 1 97.19 67 ALA A O 1
ATOM 531 N N . LEU A 1 68 ? -12.781 -0.488 -11.055 1 97.25 68 LEU A N 1
ATOM 532 C CA . LEU A 1 68 ? -13.867 0.459 -10.844 1 97.25 68 LEU A CA 1
ATOM 533 C C . LEU A 1 68 ? -14.984 -0.173 -10.023 1 97.25 68 LEU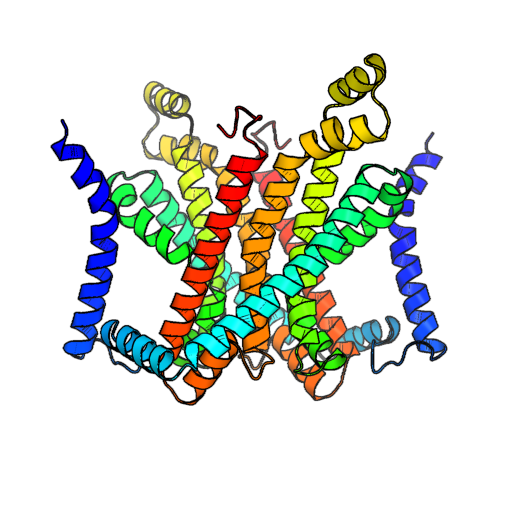 A C 1
ATOM 535 O O . LEU A 1 68 ? -15.539 0.47 -9.125 1 97.25 68 LEU A O 1
ATOM 539 N N . ILE A 1 69 ? -15.297 -1.382 -10.266 1 98.06 69 ILE A N 1
ATOM 540 C CA . ILE A 1 69 ? -16.344 -2.074 -9.523 1 98.06 69 ILE A CA 1
ATOM 541 C C . ILE A 1 69 ? -15.922 -2.242 -8.062 1 98.06 69 ILE A C 1
ATOM 543 O O . ILE A 1 69 ? -16.703 -1.954 -7.148 1 98.06 69 ILE A O 1
ATOM 547 N N . GLY A 1 70 ? -14.727 -2.699 -7.879 1 98.06 70 GLY A N 1
ATOM 548 C CA . GLY A 1 70 ? -14.219 -2.832 -6.523 1 98.06 70 GLY A CA 1
ATOM 549 C C . GLY A 1 70 ? -14.172 -1.516 -5.77 1 98.06 70 GLY A C 1
ATOM 550 O O . GLY A 1 70 ? -14.539 -1.456 -4.594 1 98.06 70 GLY A O 1
ATOM 551 N N . PHE A 1 71 ? -13.781 -0.493 -6.492 1 98.19 71 PHE A N 1
ATOM 552 C CA . PHE A 1 71 ? -13.711 0.837 -5.898 1 98.19 71 PHE A CA 1
ATOM 553 C C . PHE A 1 71 ? -15.094 1.325 -5.488 1 98.19 71 PHE A C 1
ATOM 555 O O . PHE A 1 71 ? -15.273 1.841 -4.383 1 98.19 71 PHE A O 1
ATOM 562 N N . LEU A 1 72 ? -16.016 1.134 -6.352 1 98.19 72 LEU A N 1
ATOM 563 C CA . LEU A 1 72 ? -17.359 1.629 -6.102 1 98.19 72 LEU A CA 1
ATOM 564 C C . LEU A 1 72 ? -18.031 0.842 -4.98 1 98.19 72 LEU A C 1
ATOM 566 O O . LEU A 1 72 ? -18.672 1.426 -4.105 1 98.19 72 LEU A O 1
ATOM 570 N N . ILE A 1 73 ? -17.859 -0.409 -4.945 1 98.25 73 ILE A N 1
ATOM 571 C CA . ILE A 1 73 ? -18.469 -1.241 -3.916 1 98.25 73 ILE A CA 1
ATOM 572 C C . ILE A 1 73 ? -17.828 -0.95 -2.564 1 98.25 73 ILE A C 1
ATOM 574 O O . ILE A 1 73 ? -18.5 -0.561 -1.612 1 98.25 73 ILE A O 1
ATOM 578 N N . GLY A 1 74 ? -16.531 -1.086 -2.525 1 98.12 74 GLY A N 1
ATOM 579 C CA . GLY A 1 74 ? -15.812 -0.842 -1.284 1 98.12 74 GLY A CA 1
ATOM 580 C C . GLY A 1 74 ? -15.906 0.597 -0.813 1 98.12 74 GLY A C 1
ATOM 581 O O . GLY A 1 74 ? -16.109 0.854 0.374 1 98.12 74 GLY A O 1
ATOM 582 N N . GLY A 1 75 ? -15.758 1.448 -1.771 1 98.06 75 GLY A N 1
ATOM 583 C CA . GLY A 1 75 ? -15.805 2.863 -1.444 1 98.06 75 GLY A CA 1
ATOM 584 C C . GLY A 1 75 ? -17.172 3.311 -0.94 1 98.06 75 GLY A C 1
ATOM 585 O O . GLY A 1 75 ? -17.25 4.066 0.03 1 98.06 75 GLY A O 1
ATOM 586 N N . SER A 1 76 ? -18.219 2.844 -1.568 1 98.19 76 SER A N 1
ATOM 587 C CA . SER A 1 76 ? -19.562 3.236 -1.168 1 98.19 76 SER A CA 1
ATOM 588 C C . SER A 1 76 ? -19.906 2.686 0.21 1 98.19 76 SER A C 1
ATOM 590 O O . SER A 1 76 ? -20.469 3.396 1.045 1 98.19 76 SER A O 1
ATOM 592 N N . ILE A 1 77 ? -19.547 1.5 0.471 1 98 77 ILE A N 1
ATOM 593 C CA . ILE A 1 77 ? -19.828 0.89 1.769 1 98 77 ILE A CA 1
ATOM 594 C C . ILE A 1 77 ? -19.031 1.614 2.854 1 98 77 ILE A C 1
ATOM 596 O O . ILE A 1 77 ? -19.562 1.938 3.914 1 98 77 ILE A O 1
ATOM 600 N N . ALA A 1 78 ? -17.781 1.862 2.551 1 97.75 78 ALA A N 1
ATOM 601 C CA . ALA A 1 78 ? -16.922 2.561 3.494 1 97.75 78 ALA A CA 1
ATOM 602 C C . ALA A 1 78 ? -17.453 3.957 3.801 1 97.75 78 ALA A C 1
ATOM 604 O O . ALA A 1 78 ? -17.422 4.398 4.949 1 97.75 78 ALA A O 1
ATOM 605 N N . PHE A 1 79 ? -17.875 4.602 2.771 1 97.25 79 PHE A N 1
ATOM 606 C CA . PHE A 1 79 ? -18.406 5.953 2.898 1 97.25 79 PHE A CA 1
ATOM 607 C C . PHE A 1 79 ? -19.641 5.973 3.795 1 97.25 79 PHE A C 1
ATOM 609 O O . PHE A 1 79 ? -19.734 6.797 4.707 1 97.25 79 PHE A O 1
ATOM 616 N N . VAL A 1 80 ? -20.516 5.055 3.596 1 96.56 80 VAL A N 1
ATOM 617 C CA . VAL A 1 80 ? -21.766 4.977 4.355 1 96.56 80 VAL A CA 1
ATOM 618 C C . VAL A 1 80 ? -21.453 4.633 5.812 1 96.56 80 VAL A C 1
ATOM 620 O O . VAL A 1 80 ? -21.953 5.285 6.73 1 96.56 80 VAL A O 1
ATOM 623 N N . ILE A 1 81 ? -20.609 3.658 6.066 1 95.69 81 ILE A N 1
ATOM 624 C CA . ILE A 1 81 ? -20.266 3.234 7.422 1 95.69 81 ILE A CA 1
ATOM 625 C C . ILE A 1 81 ? -19.484 4.336 8.125 1 95.69 81 ILE A C 1
ATOM 627 O O . ILE A 1 81 ? -19.656 4.562 9.328 1 95.69 81 ILE A O 1
ATOM 631 N N . GLY A 1 82 ? -18.625 5.023 7.324 1 95.25 82 GLY A N 1
ATOM 632 C CA . GLY A 1 82 ? -17.891 6.145 7.887 1 95.25 82 GLY A CA 1
ATOM 633 C C . GLY A 1 82 ? -18.797 7.27 8.367 1 95.25 82 GLY A C 1
ATOM 634 O O . GLY A 1 82 ? -18.562 7.836 9.445 1 95.25 82 GLY A O 1
ATOM 635 N N . ILE A 1 83 ? -19.797 7.539 7.594 1 94.38 83 ILE A N 1
ATOM 636 C CA . ILE A 1 83 ? -20.766 8.562 7.969 1 94.38 83 ILE A CA 1
ATOM 637 C C . ILE A 1 83 ? -21.531 8.109 9.203 1 94.38 83 ILE A C 1
ATOM 639 O O . ILE A 1 83 ? -21.672 8.867 10.164 1 94.38 83 ILE A O 1
ATOM 643 N N . LEU A 1 84 ? -21.984 6.887 9.156 1 93.25 84 LEU A N 1
ATOM 644 C CA . LEU A 1 84 ? -22.797 6.344 10.25 1 93.25 84 LEU A CA 1
ATOM 645 C C . LEU A 1 84 ? -22.016 6.379 11.555 1 93.25 84 LEU A C 1
ATOM 647 O O . LEU A 1 84 ? -22.531 6.836 12.578 1 93.25 84 LEU A O 1
ATOM 651 N N . ASN A 1 85 ? -20.734 5.98 11.531 1 91.62 85 ASN A N 1
ATOM 652 C CA . ASN A 1 85 ? -19.922 5.941 12.734 1 91.62 85 ASN A CA 1
ATOM 653 C C . ASN A 1 85 ? -19.484 7.34 13.156 1 91.62 85 ASN A C 1
ATOM 655 O O . ASN A 1 85 ? -19.156 7.566 14.32 1 91.62 85 ASN A O 1
ATOM 659 N N . GLY A 1 86 ? -19.469 8.219 12.203 1 89.25 86 GLY A N 1
ATOM 660 C CA . GLY A 1 86 ? -19.094 9.586 12.508 1 89.25 86 GLY A CA 1
ATOM 661 C C . GLY A 1 86 ? -20.203 10.367 13.195 1 89.25 86 GLY A C 1
ATOM 662 O O . GLY A 1 86 ? -19.922 11.305 13.945 1 89.25 86 GLY A O 1
ATOM 663 N N . ILE A 1 87 ? -21.438 10.047 12.945 1 87.81 87 ILE A N 1
ATOM 664 C CA . ILE A 1 87 ? -22.562 10.844 13.406 1 87.81 87 ILE A CA 1
ATOM 665 C C . ILE A 1 87 ? -23.203 10.172 14.617 1 87.81 87 ILE A C 1
ATOM 667 O O . ILE A 1 87 ? -23.641 10.852 15.547 1 87.81 87 ILE A O 1
ATOM 671 N N . VAL A 1 88 ? -23.234 8.844 14.656 1 88.19 88 VAL A N 1
ATOM 672 C CA . VAL A 1 88 ? -23.969 8.109 15.688 1 88.19 88 VAL A CA 1
ATOM 673 C C . VAL A 1 88 ? -23 7.629 16.766 1 88.19 88 VAL A C 1
ATOM 675 O O . VAL A 1 88 ? -22.172 6.746 16.516 1 88.19 88 VAL A O 1
ATOM 678 N N . PRO A 1 89 ? -23.094 8.062 17.938 1 82.56 89 PRO A N 1
ATOM 679 C CA . PRO A 1 89 ? -22.172 7.711 19.016 1 82.56 89 PRO A CA 1
ATOM 680 C C . PRO A 1 89 ? -22.141 6.211 19.312 1 82.56 89 PRO A C 1
ATOM 682 O O . PRO A 1 89 ? -21.078 5.656 19.609 1 82.56 89 PRO A O 1
ATOM 685 N N . PHE A 1 90 ? -23.266 5.637 19.203 1 80.75 90 PHE A N 1
ATOM 686 C CA . PHE A 1 90 ? -23.344 4.203 19.453 1 80.75 90 PHE A CA 1
ATOM 687 C C . PHE A 1 90 ? -22.5 3.432 18.453 1 80.75 90 PHE A C 1
ATOM 689 O O . PHE A 1 90 ? -21.781 2.498 18.812 1 80.75 90 PHE A O 1
ATOM 696 N N . ALA A 1 91 ? -22.594 3.811 17.281 1 79.25 91 ALA A N 1
ATOM 697 C CA . ALA A 1 91 ? -21.828 3.156 16.219 1 79.25 91 ALA A CA 1
ATOM 698 C C . ALA A 1 91 ? -20.328 3.391 16.406 1 79.25 91 ALA A C 1
ATOM 700 O O . ALA A 1 91 ? -19.516 2.482 16.188 1 79.25 91 ALA A O 1
ATOM 701 N N . GLN A 1 92 ? -20.062 4.461 16.859 1 80.12 92 GLN A N 1
ATOM 702 C CA . GLN A 1 92 ? -18.656 4.816 17.109 1 80.12 92 GLN A CA 1
ATOM 703 C C . GLN A 1 92 ? -18.047 3.904 18.172 1 80.12 92 GLN A C 1
ATOM 705 O O . GLN A 1 92 ? -16.938 3.387 17.969 1 80.12 92 GLN A O 1
ATOM 710 N N . ARG A 1 93 ? -18.766 3.705 19.141 1 76.62 93 ARG A N 1
ATOM 711 C CA . ARG A 1 93 ? -18.234 2.99 20.297 1 76.62 93 ARG A CA 1
ATOM 712 C C . ARG A 1 93 ? -18.078 1.505 20 1 76.62 93 ARG A C 1
ATOM 714 O O . ARG A 1 93 ? -17.094 0.889 20.406 1 76.62 93 ARG A O 1
ATOM 721 N N . TYR A 1 94 ? -18.891 1.024 19.109 1 77.94 94 TYR A N 1
ATOM 722 C CA . TYR A 1 94 ? -18.922 -0.427 18.969 1 77.94 94 TYR A CA 1
ATOM 723 C C . TYR A 1 94 ? -18.375 -0.851 17.609 1 77.94 94 TYR A C 1
ATOM 725 O O . TYR A 1 94 ? -17.75 -1.905 17.484 1 77.94 94 TYR A O 1
ATOM 733 N N . LEU A 1 95 ? -18.516 -0.038 16.641 1 82.12 95 LEU A N 1
ATOM 734 C CA . LEU A 1 95 ? -18.156 -0.449 15.289 1 82.12 95 LEU A CA 1
ATOM 735 C C . LEU A 1 95 ? -16.766 0.052 14.914 1 82.12 95 LEU A C 1
ATOM 737 O O . LEU A 1 95 ? -16.016 -0.652 14.242 1 82.12 95 LEU A O 1
ATOM 741 N N . ASP A 1 96 ? -16.453 1.115 15.438 1 84.06 96 ASP A N 1
ATOM 742 C CA . ASP A 1 96 ? -15.188 1.706 15.047 1 84.06 96 ASP A CA 1
ATOM 743 C C . ASP A 1 96 ? -14.016 0.858 15.531 1 84.06 96 ASP A C 1
ATOM 745 O O . ASP A 1 96 ? -13.062 0.607 14.789 1 84.06 96 ASP A O 1
ATOM 749 N N . THR A 1 97 ? -14.117 0.386 16.719 1 80.38 97 THR A N 1
ATOM 750 C CA . THR A 1 97 ? -13.031 -0.42 17.281 1 80.38 97 THR A CA 1
ATOM 751 C C . THR A 1 97 ? -12.852 -1.704 16.484 1 80.38 97 THR A C 1
ATOM 753 O O . THR A 1 97 ? -11.719 -2.098 16.172 1 80.38 97 THR A O 1
ATOM 756 N N . THR A 1 98 ? -13.922 -2.26 16.125 1 83.19 98 THR A N 1
ATOM 757 C CA . THR A 1 98 ? -13.875 -3.488 15.336 1 83.19 98 THR A CA 1
ATOM 758 C C . THR A 1 98 ? -13.266 -3.229 13.961 1 83.19 98 THR A C 1
ATOM 760 O O . THR A 1 98 ? -12.406 -3.984 13.5 1 83.19 98 THR A O 1
ATOM 763 N N . ILE A 1 99 ? -13.68 -2.184 13.391 1 86.19 99 ILE A N 1
ATOM 764 C CA . ILE A 1 99 ? -13.195 -1.848 12.062 1 86.19 99 ILE A CA 1
ATOM 765 C C . ILE A 1 99 ? -11.703 -1.524 12.125 1 86.19 99 ILE A C 1
ATOM 767 O O . ILE A 1 99 ? -10.93 -1.931 11.25 1 86.19 99 ILE A O 1
ATOM 771 N N . GLN A 1 100 ? -11.312 -0.953 13.195 1 81.75 100 GLN A N 1
ATOM 772 C CA . GLN A 1 100 ? -9.906 -0.609 13.375 1 81.75 100 GLN A CA 1
ATOM 773 C C . GLN A 1 100 ? -9.055 -1.859 13.57 1 81.75 100 GLN A C 1
ATOM 775 O O . GLN A 1 100 ? -7.91 -1.92 13.109 1 81.75 100 GLN A O 1
ATOM 780 N N . MET A 1 101 ? -9.594 -2.762 14.164 1 82.06 101 MET A N 1
ATOM 781 C CA . MET A 1 101 ? -8.875 -4.016 14.359 1 82.06 101 MET A CA 1
ATOM 782 C C . MET A 1 101 ? -8.703 -4.754 13.039 1 82.06 101 MET A C 1
ATOM 784 O O . MET A 1 101 ? -7.652 -5.352 12.789 1 82.06 101 MET A O 1
ATOM 788 N N . LEU A 1 102 ? -9.703 -4.688 12.25 1 85.88 102 LEU A N 1
ATOM 789 C CA . LEU A 1 102 ? -9.648 -5.34 10.945 1 85.88 102 LEU A CA 1
ATOM 790 C C . LEU A 1 102 ? -8.664 -4.633 10.023 1 85.88 102 LEU A C 1
ATOM 792 O O . LEU A 1 102 ? -8.078 -5.258 9.141 1 85.88 102 LEU A O 1
ATOM 796 N N . ARG A 1 103 ? -8.523 -3.381 10.328 1 86.25 103 ARG A N 1
ATOM 797 C CA . ARG A 1 103 ? -7.621 -2.57 9.516 1 86.25 103 ARG A CA 1
ATOM 798 C C . ARG A 1 103 ? -6.172 -3.01 9.703 1 86.25 103 ARG A C 1
ATOM 800 O O . ARG A 1 103 ? -5.332 -2.783 8.828 1 86.25 103 ARG A O 1
ATOM 807 N N . ASN A 1 104 ? -5.906 -3.709 10.758 1 82.75 104 ASN A N 1
ATOM 808 C CA . ASN A 1 104 ? -4.551 -4.164 11.047 1 82.75 104 ASN A CA 1
ATOM 809 C C . ASN A 1 104 ? -4.191 -5.406 10.234 1 82.75 104 ASN A C 1
ATOM 811 O O . ASN A 1 104 ? -3.02 -5.777 10.148 1 82.75 104 ASN A O 1
ATOM 815 N N . ILE A 1 105 ? -5.164 -5.977 9.664 1 89 105 ILE A N 1
ATOM 816 C CA . ILE A 1 105 ? -4.934 -7.145 8.82 1 89 105 ILE A CA 1
ATOM 817 C C . ILE A 1 105 ? -4.484 -6.699 7.434 1 89 105 ILE A C 1
ATOM 819 O O . ILE A 1 105 ? -5.203 -5.969 6.746 1 89 105 ILE A O 1
ATOM 823 N N . PRO A 1 106 ? -3.318 -7.113 7.086 1 89.38 106 PRO A N 1
ATOM 824 C CA . PRO A 1 106 ? -2.949 -6.801 5.703 1 89.38 106 PRO A CA 1
ATOM 825 C C . PRO A 1 106 ? -3.889 -7.438 4.684 1 89.38 106 PRO A C 1
ATOM 827 O O . PRO A 1 106 ? -4.039 -8.664 4.656 1 89.38 106 PRO A O 1
ATOM 830 N N . ASN A 1 107 ? -4.426 -6.684 3.906 1 91.19 107 ASN A N 1
ATOM 831 C CA . ASN A 1 107 ? -5.484 -7.148 3.018 1 91.19 107 ASN A CA 1
ATOM 832 C C . ASN A 1 107 ? -4.969 -8.188 2.025 1 91.19 107 ASN A C 1
ATOM 834 O O . ASN A 1 107 ? -5.688 -9.125 1.677 1 91.19 107 ASN A O 1
ATOM 838 N N . LEU A 1 108 ? -3.736 -8.047 1.653 1 92.5 108 LEU A N 1
ATOM 839 C CA . LEU A 1 108 ? -3.209 -8.938 0.627 1 92.5 108 LEU A CA 1
ATOM 840 C C . LEU A 1 108 ? -2.863 -10.305 1.219 1 92.5 108 LEU A C 1
ATOM 842 O O . LEU A 1 108 ? -2.668 -11.273 0.482 1 92.5 108 LEU A O 1
ATOM 846 N N . ALA A 1 109 ? -2.812 -10.375 2.543 1 93.81 109 ALA A N 1
ATOM 847 C CA . ALA A 1 109 ? -2.623 -11.664 3.207 1 93.81 109 ALA A CA 1
ATOM 848 C C . ALA A 1 109 ? -3.871 -12.531 3.08 1 93.81 109 ALA A C 1
ATOM 850 O O . ALA A 1 109 ? -3.826 -13.734 3.342 1 93.81 109 ALA A O 1
ATOM 851 N N . LEU A 1 110 ? -4.953 -11.938 2.6 1 94.75 110 LEU A N 1
ATOM 852 C CA . LEU A 1 110 ? -6.223 -12.648 2.48 1 94.75 110 LEU A CA 1
ATOM 853 C C . LEU A 1 110 ? -6.293 -13.422 1.172 1 94.75 110 LEU A C 1
ATOM 855 O O . LEU A 1 110 ? -7.219 -14.211 0.962 1 94.75 110 LEU A O 1
ATOM 859 N N . ILE A 1 111 ? -5.312 -13.305 0.352 1 93.94 111 ILE A N 1
ATOM 860 C CA . ILE A 1 111 ? -5.348 -13.82 -1.011 1 93.94 111 ILE A CA 1
ATOM 861 C C . ILE A 1 111 ? -5.625 -15.32 -0.983 1 93.94 111 ILE A C 1
ATOM 863 O O . ILE A 1 111 ? -6.543 -15.805 -1.655 1 93.94 111 ILE A O 1
ATOM 867 N N . PRO A 1 112 ? -4.934 -16.062 -0.136 1 93 112 PRO A N 1
ATOM 868 C CA . PRO A 1 112 ? -5.203 -17.5 -0.151 1 93 112 PRO A CA 1
ATOM 869 C C . PRO A 1 112 ? -6.629 -17.844 0.277 1 93 112 PRO A C 1
ATOM 871 O O . PRO A 1 112 ? -7.25 -18.75 -0.291 1 93 112 PRO A O 1
ATOM 874 N N . LEU A 1 113 ? -7.07 -17.141 1.219 1 93.31 113 LEU A N 1
ATOM 875 C CA . LEU A 1 113 ? -8.43 -17.359 1.691 1 93.31 113 LEU A CA 1
ATOM 876 C C . LEU A 1 113 ? -9.445 -16.969 0.621 1 93.31 113 LEU A C 1
ATOM 878 O O . LEU A 1 113 ? -10.445 -17.656 0.422 1 93.31 113 LEU A O 1
ATOM 882 N N . VAL A 1 114 ? -9.211 -15.906 -0.036 1 93.81 114 VAL A N 1
ATOM 883 C CA . VAL A 1 114 ? -10.102 -15.398 -1.072 1 93.81 114 VAL A CA 1
ATOM 884 C C . VAL A 1 114 ? -10.141 -16.375 -2.244 1 93.81 114 VAL A C 1
ATOM 886 O O . VAL A 1 114 ? -11.195 -16.594 -2.848 1 93.81 114 VAL A O 1
ATOM 889 N N . ILE A 1 115 ? -8.977 -16.969 -2.516 1 92.31 115 ILE A N 1
ATOM 890 C CA . ILE A 1 115 ? -8.914 -17.953 -3.586 1 92.31 115 ILE A CA 1
ATOM 891 C C . ILE A 1 115 ? -9.781 -19.172 -3.227 1 92.31 115 ILE A C 1
ATOM 893 O O . ILE A 1 115 ? -10.484 -19.703 -4.078 1 92.31 115 ILE A O 1
ATOM 897 N N . ILE A 1 116 ? -9.719 -19.516 -2.02 1 90.19 116 ILE A N 1
ATOM 898 C CA . ILE A 1 116 ? -10.508 -20.656 -1.575 1 90.19 116 ILE A CA 1
ATOM 899 C C . ILE A 1 116 ? -11.992 -20.312 -1.635 1 90.19 116 ILE A C 1
ATOM 901 O O . ILE A 1 116 ? -12.812 -21.141 -2.057 1 90.19 116 ILE A O 1
ATOM 905 N N . TRP A 1 117 ? -12.359 -19.062 -1.256 1 92.62 117 TRP A N 1
ATOM 906 C CA . TRP A 1 117 ? -13.75 -18.641 -1.171 1 92.62 117 TRP A CA 1
ATOM 907 C C . TRP A 1 117 ? -14.352 -18.469 -2.561 1 92.62 117 TRP A C 1
ATOM 909 O O . TRP A 1 117 ? -15.508 -18.844 -2.787 1 92.62 117 TRP A O 1
ATOM 919 N N . PHE A 1 118 ? -13.555 -17.938 -3.506 1 92.56 118 PHE A N 1
ATOM 920 C CA . PHE A 1 118 ? -14.172 -17.438 -4.734 1 92.56 118 PHE A CA 1
ATOM 921 C C . PHE A 1 118 ? -13.57 -18.125 -5.953 1 92.56 118 PHE A C 1
ATOM 923 O O . PHE A 1 118 ? -14.086 -18 -7.062 1 92.56 118 PHE A O 1
ATOM 930 N N . GLY A 1 119 ? -12.516 -18.859 -5.699 1 86.75 119 GLY A N 1
ATOM 931 C CA . GLY A 1 119 ? -11.812 -19.406 -6.852 1 86.75 119 GLY A CA 1
ATOM 932 C C . GLY A 1 119 ? -11.086 -18.344 -7.66 1 86.75 119 GLY A C 1
ATOM 933 O O . GLY A 1 119 ? -10.656 -17.328 -7.117 1 86.75 119 GLY A O 1
ATOM 934 N N . VAL A 1 120 ? -10.828 -18.609 -8.906 1 83.25 120 VAL A N 1
ATOM 935 C CA . VAL A 1 120 ? -10.047 -17.719 -9.75 1 83.25 120 VAL A CA 1
ATOM 936 C C . VAL A 1 120 ? -10.984 -16.875 -10.609 1 83.25 120 VAL A C 1
ATOM 938 O O . VAL A 1 120 ? -10.562 -16.266 -11.602 1 83.25 120 VAL A O 1
ATOM 941 N N . GLY A 1 121 ? -12.25 -16.812 -10.18 1 86.44 121 GLY A N 1
ATOM 942 C CA . GLY A 1 121 ? -13.227 -16.016 -10.898 1 86.44 121 GLY A CA 1
ATOM 943 C C . GLY A 1 121 ? -13.102 -14.531 -10.625 1 86.44 121 GLY A C 1
ATOM 944 O O . GLY A 1 121 ? -12.094 -14.078 -10.078 1 86.44 121 GLY A O 1
ATOM 945 N N . GLU A 1 122 ? -14.031 -13.688 -11.047 1 92.38 122 GLU A N 1
ATOM 946 C CA . GLU A 1 122 ? -14.008 -12.234 -10.977 1 92.38 122 GLU A CA 1
ATOM 947 C C . GLU A 1 122 ? -14.242 -11.742 -9.555 1 92.38 122 GLU A C 1
ATOM 949 O O . GLU A 1 122 ? -13.641 -10.75 -9.125 1 92.38 122 GLU A O 1
ATOM 954 N N . GLU A 1 123 ? -14.938 -12.469 -8.812 1 94.56 123 GLU A N 1
ATOM 955 C CA . GLU A 1 123 ? -15.414 -12.016 -7.508 1 94.56 123 GLU A CA 1
ATOM 956 C C . GLU A 1 123 ? -14.258 -11.828 -6.527 1 94.56 123 GLU A C 1
ATOM 958 O O . GLU A 1 123 ? -14.25 -10.883 -5.738 1 94.56 123 GLU A O 1
ATOM 963 N N . GLY A 1 124 ? -13.336 -12.781 -6.598 1 95.5 124 GLY A N 1
ATOM 964 C CA . GLY A 1 124 ? -12.211 -12.688 -5.676 1 95.5 124 GLY A CA 1
ATOM 965 C C . GLY A 1 124 ? -11.391 -11.43 -5.859 1 95.5 124 GLY A C 1
ATOM 966 O O . GLY A 1 124 ? -11.039 -10.766 -4.879 1 95.5 124 GLY A O 1
ATOM 967 N N . LYS A 1 125 ? -11.141 -11.07 -7.102 1 96.38 125 LYS A N 1
ATOM 968 C CA . LYS A 1 125 ? -10.344 -9.883 -7.398 1 96.38 125 LYS A CA 1
ATOM 969 C C . LYS A 1 125 ? -11.086 -8.609 -7.012 1 96.38 125 LYS A C 1
ATOM 971 O O . LYS A 1 125 ? -10.5 -7.691 -6.43 1 96.38 125 LYS A O 1
ATOM 976 N N . ILE A 1 126 ? -12.352 -8.586 -7.25 1 97.19 126 ILE A N 1
ATOM 977 C CA . ILE A 1 126 ? -13.188 -7.438 -6.918 1 97.19 126 ILE A CA 1
ATOM 978 C C . ILE A 1 126 ? -13.281 -7.285 -5.398 1 97.19 126 ILE A C 1
ATOM 980 O O . ILE A 1 126 ? -13.203 -6.172 -4.875 1 97.19 126 ILE A O 1
ATOM 984 N N . PHE A 1 127 ? -13.43 -8.383 -4.762 1 97.25 127 PHE A N 1
ATOM 985 C CA . PHE A 1 127 ? -13.5 -8.383 -3.305 1 97.25 127 PHE A CA 1
ATOM 986 C C . PHE A 1 127 ? -12.219 -7.809 -2.699 1 97.25 127 PHE A C 1
ATOM 988 O O . PHE A 1 127 ? -12.281 -6.98 -1.788 1 97.25 127 PHE A O 1
ATOM 995 N N . LEU A 1 128 ? -11.078 -8.234 -3.186 1 96.56 128 LEU A N 1
ATOM 996 C CA . LEU A 1 128 ? -9.797 -7.766 -2.668 1 96.56 128 LEU A CA 1
ATOM 997 C C . LEU A 1 128 ? -9.641 -6.266 -2.877 1 96.56 128 LEU A C 1
ATOM 999 O O . LEU A 1 128 ? -9.18 -5.555 -1.981 1 96.56 128 LEU A O 1
ATOM 1003 N N . VAL A 1 129 ? -10.016 -5.797 -4.035 1 97.56 129 VAL A N 1
ATOM 1004 C CA . VAL A 1 129 ? -9.945 -4.367 -4.32 1 97.56 129 VAL A CA 1
ATOM 1005 C C . VAL A 1 129 ? -10.906 -3.609 -3.406 1 97.56 129 VAL A C 1
ATOM 1007 O O . VAL A 1 129 ? -10.547 -2.582 -2.828 1 97.56 129 VAL A O 1
ATOM 1010 N N . ALA A 1 130 ? -12.078 -4.133 -3.227 1 98.12 130 ALA A N 1
ATOM 1011 C CA . ALA A 1 130 ? -13.102 -3.48 -2.414 1 98.12 130 ALA A CA 1
ATOM 1012 C C . ALA A 1 130 ? -12.641 -3.316 -0.971 1 98.12 130 ALA A C 1
ATOM 1014 O O . ALA A 1 130 ? -12.781 -2.242 -0.383 1 98.12 130 ALA A O 1
ATOM 1015 N N . ILE A 1 131 ? -12.086 -4.32 -0.446 1 96.5 131 ILE A N 1
ATOM 1016 C CA . ILE A 1 131 ? -11.656 -4.262 0.948 1 96.5 131 ILE A CA 1
ATOM 1017 C C . ILE A 1 131 ? -10.492 -3.285 1.092 1 96.5 131 ILE A C 1
ATOM 1019 O O . ILE A 1 131 ? -10.375 -2.592 2.105 1 96.5 131 ILE A O 1
ATOM 1023 N N . SER A 1 132 ? -9.641 -3.258 0.133 1 95.56 132 SER A N 1
ATOM 1024 C CA . SER A 1 132 ? -8.469 -2.389 0.186 1 95.56 132 SER A CA 1
ATOM 1025 C C . SER A 1 132 ? -8.875 -0.917 0.165 1 95.56 132 SER A C 1
ATOM 1027 O O . SER A 1 132 ? -8.289 -0.096 0.87 1 95.56 132 SER A O 1
ATOM 1029 N N . VAL A 1 133 ? -9.875 -0.614 -0.619 1 97.25 133 VAL A N 1
ATOM 1030 C CA . VAL A 1 133 ? -10.281 0.781 -0.76 1 97.25 133 VAL A CA 1
ATOM 1031 C C . VAL A 1 133 ? -11.188 1.175 0.404 1 97.25 133 VAL A C 1
ATOM 1033 O O . VAL A 1 133 ? -11.312 2.359 0.724 1 97.25 133 VAL A O 1
ATOM 1036 N N . PHE A 1 134 ? -11.75 0.208 1.077 1 97.75 134 PHE A N 1
ATOM 1037 C CA . PHE A 1 134 ? -12.703 0.42 2.162 1 97.75 134 PHE A CA 1
ATOM 1038 C C . PHE A 1 134 ? -12.062 1.211 3.297 1 97.75 134 PHE A C 1
ATOM 1040 O O . PHE A 1 134 ? -12.609 2.219 3.746 1 97.75 134 PHE A O 1
ATOM 1047 N N . PHE A 1 135 ? -10.938 0.931 3.648 1 95.31 135 PHE A N 1
ATOM 1048 C CA . PHE A 1 135 ? -10.398 1.414 4.914 1 95.31 135 PHE A CA 1
ATOM 1049 C C . PHE A 1 135 ? -9.969 2.873 4.797 1 95.31 135 PHE A C 1
ATOM 1051 O O . PHE A 1 135 ? -10.336 3.699 5.637 1 95.31 135 PHE A O 1
ATOM 1058 N N . PRO A 1 136 ? -9.219 3.201 3.738 1 95.19 136 PRO A N 1
ATOM 1059 C CA . PRO A 1 136 ? -8.883 4.625 3.643 1 95.19 136 PRO A CA 1
ATOM 1060 C C . PRO A 1 136 ? -10.125 5.516 3.545 1 95.19 136 PRO A C 1
ATOM 1062 O O . PRO A 1 136 ? -10.164 6.586 4.16 1 95.19 136 PRO A O 1
ATOM 1065 N N . ILE A 1 137 ? -11.062 5.102 2.857 1 97.56 137 ILE A N 1
ATOM 1066 C CA . ILE A 1 137 ? -12.273 5.91 2.707 1 97.56 137 ILE A CA 1
ATOM 1067 C C . ILE A 1 137 ? -13.031 5.957 4.031 1 97.56 137 ILE A C 1
ATOM 1069 O O . ILE A 1 137 ? -13.492 7.02 4.449 1 97.56 137 ILE A O 1
ATOM 1073 N N . TYR A 1 138 ? -13.141 4.875 4.734 1 97.12 138 TYR A N 1
ATOM 1074 C CA . TYR A 1 138 ? -13.82 4.816 6.023 1 97.12 138 TYR A CA 1
ATOM 1075 C C . TYR A 1 138 ? -13.141 5.73 7.035 1 97.12 138 TYR A C 1
ATOM 1077 O O . TYR A 1 138 ? -13.797 6.586 7.645 1 97.12 138 TYR A O 1
ATOM 1085 N N . VAL A 1 139 ? -11.859 5.578 7.188 1 94.31 139 VAL A N 1
ATOM 1086 C CA . VAL A 1 139 ? -11.117 6.285 8.227 1 94.31 139 VAL A CA 1
ATOM 1087 C C . VAL A 1 139 ? -11.188 7.789 7.969 1 94.31 139 VAL A C 1
ATOM 1089 O O . VAL A 1 139 ? -11.438 8.57 8.891 1 94.31 139 VAL A O 1
ATOM 1092 N N . ASN A 1 140 ? -11.016 8.188 6.699 1 95.94 140 ASN A N 1
ATOM 1093 C CA . ASN A 1 140 ? -11 9.617 6.387 1 95.94 140 ASN A CA 1
ATOM 1094 C C . ASN A 1 140 ? -12.398 10.219 6.465 1 95.94 140 ASN A C 1
ATOM 1096 O O . ASN A 1 140 ? -12.562 11.367 6.879 1 95.94 140 ASN A O 1
ATOM 1100 N N . THR A 1 141 ? -13.352 9.414 6.062 1 96.31 141 THR A N 1
ATOM 1101 C CA . THR A 1 141 ? -14.727 9.883 6.195 1 96.31 141 THR A CA 1
ATOM 1102 C C . THR A 1 141 ? -15.109 10.039 7.664 1 96.31 141 THR A C 1
ATOM 1104 O O . THR A 1 141 ? -15.625 11.086 8.07 1 96.31 141 THR A O 1
ATOM 1107 N N . TYR A 1 142 ? -14.797 9.031 8.422 1 95 142 TYR A N 1
ATOM 1108 C CA . TYR A 1 142 ? -15.07 9.047 9.852 1 95 142 TYR A CA 1
ATOM 1109 C C . TYR A 1 142 ? -14.375 10.219 10.531 1 95 142 TYR A C 1
ATOM 1111 O O . TYR A 1 142 ? -15.016 10.992 11.25 1 95 142 TYR A O 1
ATOM 1119 N N . HIS A 1 143 ? -13.148 10.406 10.273 1 92.81 143 HIS A N 1
ATOM 1120 C CA . HIS A 1 143 ? -12.375 11.484 10.875 1 92.81 143 HIS A CA 1
ATOM 1121 C C . HIS A 1 143 ? -12.859 12.844 10.383 1 92.81 143 HIS A C 1
ATOM 1123 O O . HIS A 1 143 ? -12.906 13.812 11.156 1 92.81 143 HIS A O 1
ATOM 1129 N N . GLY A 1 144 ? -13.109 12.906 9.109 1 93.62 144 GLY A N 1
ATOM 1130 C CA . GLY A 1 144 ? -13.609 14.156 8.562 1 93.62 144 GLY A CA 1
ATOM 1131 C C . GLY A 1 144 ? -14.891 14.633 9.227 1 93.62 144 GLY A C 1
ATOM 1132 O O . GLY A 1 144 ? -15.023 15.812 9.555 1 93.62 144 GLY A O 1
ATOM 1133 N N . ILE A 1 145 ? -15.727 13.773 9.43 1 93.69 145 ILE A N 1
ATOM 1134 C CA . ILE A 1 145 ? -17.016 14.109 10.031 1 93.69 145 ILE A CA 1
ATOM 1135 C C . ILE A 1 145 ? -16.828 14.492 11.492 1 93.69 145 ILE A C 1
ATOM 1137 O O . ILE A 1 145 ? -17.391 15.477 11.969 1 93.69 145 ILE A O 1
ATOM 1141 N N . ARG A 1 146 ? -15.992 13.805 12.164 1 91.5 146 ARG A N 1
ATOM 1142 C CA . ARG A 1 146 ? -15.789 14.016 13.594 1 91.5 146 ARG A CA 1
ATOM 1143 C C . ARG A 1 146 ? -15.023 15.312 13.852 1 91.5 146 ARG A C 1
ATOM 1145 O O . ARG A 1 146 ? -15.148 15.906 14.922 1 91.5 146 ARG A O 1
ATOM 1152 N N . ASN A 1 147 ? -14.383 15.758 12.859 1 90.75 147 ASN A N 1
ATOM 1153 C CA . ASN A 1 147 ? -13.531 16.922 13.07 1 90.75 147 ASN A CA 1
ATOM 1154 C C . ASN A 1 147 ? -14.164 18.188 12.5 1 90.75 147 ASN A C 1
ATOM 1156 O O . ASN A 1 147 ? -13.516 19.25 12.445 1 90.75 147 ASN A O 1
ATOM 1160 N N . VAL A 1 148 ? -15.352 18.047 12.133 1 90.69 148 VAL A N 1
ATOM 1161 C CA . VAL A 1 148 ? -16.047 19.25 11.68 1 90.69 148 VAL A CA 1
ATOM 1162 C C . VAL A 1 148 ? -16.219 20.219 12.852 1 90.69 148 VAL A C 1
ATOM 1164 O O . VAL A 1 148 ? -16.562 19.797 13.961 1 90.69 148 VAL A O 1
ATOM 1167 N N . ASP A 1 149 ? -15.93 21.422 12.656 1 87.81 149 ASP A N 1
ATOM 1168 C CA . ASP A 1 149 ? -16 22.453 13.688 1 87.81 149 ASP A CA 1
ATOM 1169 C C . ASP A 1 149 ? -17.391 22.516 14.305 1 87.81 149 ASP A C 1
ATOM 1171 O O . ASP A 1 149 ? -18.375 22.828 13.617 1 87.81 149 ASP A O 1
ATOM 1175 N N . PRO A 1 150 ? -17.375 22.266 15.484 1 87.31 150 PRO A N 1
ATOM 1176 C CA . PRO A 1 150 ? -18.672 22.312 16.156 1 87.31 150 PRO A CA 1
ATOM 1177 C C . PRO A 1 150 ? -19.359 23.672 16.031 1 87.31 150 PRO A C 1
ATOM 1179 O O . PRO A 1 150 ? -20.594 23.75 16.062 1 87.31 150 PRO A O 1
ATOM 1182 N N . ARG A 1 151 ? -18.531 24.672 15.836 1 88.94 151 ARG A N 1
ATOM 1183 C CA . ARG A 1 151 ? -19.094 26 15.727 1 88.94 151 ARG A CA 1
ATOM 1184 C C . ARG A 1 151 ? -19.938 26.141 14.461 1 88.94 151 ARG A C 1
ATOM 1186 O O . ARG A 1 151 ? -20.953 26.844 14.461 1 88.94 151 ARG A O 1
ATOM 1193 N N . LEU A 1 152 ? -19.516 25.469 13.484 1 86.81 152 LEU A N 1
ATOM 1194 C CA . LEU A 1 152 ? -20.25 25.516 12.234 1 86.81 152 LEU A CA 1
ATOM 1195 C C . LEU A 1 152 ? -21.578 24.766 12.367 1 86.81 152 LEU A C 1
ATOM 1197 O O . LEU A 1 152 ? -22.594 25.188 11.805 1 86.81 152 LEU A O 1
ATOM 1201 N N . ILE A 1 153 ? -21.578 23.766 13.141 1 86.69 153 ILE A N 1
ATOM 1202 C CA . ILE A 1 153 ? -22.797 22.984 13.375 1 86.69 153 ILE A CA 1
ATOM 1203 C C . ILE A 1 153 ? -23.781 23.797 14.195 1 86.69 153 ILE A C 1
ATOM 1205 O O . ILE A 1 153 ? -24.984 23.828 13.891 1 86.69 153 ILE A O 1
ATOM 1209 N N . GLU A 1 154 ? -23.203 24.453 15.141 1 88.44 154 GLU A N 1
ATOM 1210 C CA . GLU A 1 154 ? -24.031 25.297 15.992 1 88.44 154 GLU A CA 1
ATOM 1211 C C . GLU A 1 154 ? -24.625 26.453 15.203 1 88.44 154 GLU A C 1
ATOM 1213 O O . GLU A 1 154 ? -25.797 26.812 15.398 1 88.44 154 GLU A O 1
ATOM 1218 N N . MET A 1 155 ? -23.781 26.969 14.398 1 87.44 155 MET A N 1
ATOM 1219 C CA . MET A 1 155 ? -24.25 28.062 13.562 1 87.44 155 MET A CA 1
ATOM 1220 C C . MET A 1 155 ? -25.391 27.625 12.664 1 87.44 155 MET A C 1
ATOM 1222 O O . MET A 1 155 ? -26.359 28.359 12.461 1 87.44 155 MET A O 1
ATOM 1226 N N . GLY A 1 156 ? -25.266 26.484 12.164 1 85.75 156 GLY A N 1
ATOM 1227 C CA . GLY A 1 156 ? -26.328 25.938 11.328 1 85.75 156 GLY A CA 1
ATOM 1228 C C . GLY A 1 156 ? -27.641 25.75 12.07 1 85.75 156 GLY A C 1
ATOM 1229 O O . GLY A 1 156 ? -28.719 26 11.523 1 85.75 156 GLY A O 1
ATOM 1230 N N . LYS A 1 157 ? -27.484 25.391 13.289 1 85.75 157 LYS A N 1
ATOM 1231 C CA . LYS A 1 157 ? -28.656 25.203 14.117 1 85.75 157 LYS A CA 1
ATOM 1232 C C . LYS A 1 157 ? -29.328 26.531 14.438 1 85.75 157 LYS A C 1
ATOM 1234 O O . LYS A 1 157 ? -30.547 26.641 14.453 1 85.75 157 LYS A O 1
ATOM 1239 N N . ILE A 1 158 ? -28.484 27.5 14.641 1 88 158 ILE A N 1
ATOM 1240 C CA . ILE A 1 158 ? -28.984 28.828 14.977 1 88 158 ILE A CA 1
ATOM 1241 C C . ILE A 1 158 ? -29.703 29.422 13.773 1 88 158 ILE A C 1
ATOM 1243 O O . ILE A 1 158 ? -30.703 30.125 13.93 1 88 158 ILE A O 1
ATOM 1247 N N . TYR A 1 159 ? -29.203 29.078 12.633 1 90.12 159 TYR A N 1
ATOM 1248 C CA . TYR A 1 159 ? -29.812 29.578 11.406 1 90.12 159 TYR A CA 1
ATOM 1249 C C . TYR A 1 159 ? -31 28.719 10.992 1 90.12 159 TYR A C 1
ATOM 1251 O O . TYR A 1 159 ? -31.531 28.875 9.891 1 90.12 159 TYR A O 1
ATOM 1259 N N . ASN A 1 160 ? -31.391 27.781 11.812 1 89.56 160 ASN A N 1
ATOM 1260 C CA . ASN A 1 160 ? -32.562 26.922 11.648 1 89.56 160 ASN A CA 1
ATOM 1261 C C . ASN A 1 160 ? -32.438 26.047 10.398 1 89.56 160 ASN A C 1
ATOM 1263 O O . ASN A 1 160 ? -33.406 25.891 9.648 1 89.56 160 ASN A O 1
ATOM 1267 N N . LEU A 1 161 ? -31.297 25.672 10.133 1 88.5 161 LEU A N 1
ATOM 1268 C CA . LEU A 1 161 ? -31.125 24.719 9.039 1 88.5 161 LEU A CA 1
ATOM 1269 C C . LEU A 1 161 ? -31.812 23.406 9.359 1 88.5 161 LEU A C 1
ATOM 1271 O O . LEU A 1 161 ? -31.797 22.938 10.508 1 88.5 161 LEU A O 1
ATOM 1275 N N . SER A 1 162 ? -32.438 22.828 8.305 1 92.38 162 SER A N 1
ATOM 1276 C CA . SER A 1 162 ? -33.031 21.5 8.484 1 92.38 162 SER A CA 1
ATOM 1277 C C . SER A 1 162 ? -31.938 20.453 8.711 1 92.38 162 SER A C 1
ATOM 1279 O O . SER A 1 162 ? -30.766 20.688 8.406 1 92.38 162 SER A O 1
ATOM 1281 N N . LYS A 1 163 ? -32.25 19.359 9.305 1 88.56 163 LYS A N 1
ATOM 1282 C CA . LYS A 1 163 ? -31.312 18.281 9.562 1 88.56 163 LYS A CA 1
ATOM 1283 C C . LYS A 1 163 ? -30.594 17.859 8.281 1 88.56 163 LYS A C 1
ATOM 1285 O O . LYS A 1 163 ? -29.406 17.562 8.297 1 88.56 163 LYS A O 1
ATOM 1290 N N . TYR A 1 164 ? -31.344 17.906 7.215 1 91.5 164 TYR A N 1
ATOM 1291 C CA . TYR A 1 164 ? -30.797 17.5 5.93 1 91.5 164 TYR A CA 1
ATOM 1292 C C . TYR A 1 164 ? -29.797 18.531 5.418 1 91.5 164 TYR A C 1
ATOM 1294 O O . TYR A 1 164 ? -28.719 18.156 4.93 1 91.5 164 TYR A O 1
ATOM 1302 N N . LYS A 1 165 ? -30.141 19.766 5.59 1 90.69 165 LYS A N 1
ATOM 1303 C CA . LYS A 1 165 ? -29.25 20.828 5.137 1 90.69 165 LYS A CA 1
ATOM 1304 C C . LYS A 1 165 ? -28 20.906 6 1 90.69 165 LYS A C 1
ATOM 1306 O O . LYS A 1 165 ? -26.891 21.125 5.492 1 90.69 165 LYS A O 1
ATOM 1311 N N . LEU A 1 166 ? -28.266 20.719 7.258 1 90.06 166 LEU A N 1
ATOM 1312 C CA . LEU A 1 166 ? -27.125 20.703 8.172 1 90.06 166 LEU A CA 1
ATOM 1313 C C . LEU A 1 166 ? -26.172 19.578 7.832 1 90.06 166 LEU A C 1
ATOM 1315 O O . LEU A 1 166 ? -24.953 19.766 7.824 1 90.06 166 LEU A O 1
ATOM 1319 N N . PHE A 1 167 ? -26.766 18.453 7.504 1 90.38 167 PHE A N 1
ATOM 1320 C CA . PHE A 1 167 ? -25.984 17.266 7.184 1 90.38 167 PHE A CA 1
ATOM 1321 C C . PHE A 1 167 ? -25.188 17.469 5.895 1 90.38 167 PHE A C 1
ATOM 1323 O O . PHE A 1 167 ? -23.969 17.266 5.867 1 90.38 167 PHE A O 1
ATOM 1330 N N . PHE A 1 168 ? -25.734 17.938 4.875 1 90.25 168 PHE A N 1
ATOM 1331 C CA . PHE A 1 168 ? -25.094 18 3.566 1 90.25 168 PHE A CA 1
ATOM 1332 C C . PHE A 1 168 ? -24.234 19.266 3.438 1 90.25 168 PHE A C 1
ATOM 1334 O O . PHE A 1 168 ? -23.109 19.203 2.936 1 90.25 168 PHE A O 1
ATOM 1341 N N . LYS A 1 169 ? -24.656 20.391 4 1 89.06 169 LYS A N 1
ATOM 1342 C CA . LYS A 1 169 ? -24 21.672 3.746 1 89.06 169 LYS A CA 1
ATOM 1343 C C . LYS A 1 169 ? -22.938 21.953 4.801 1 89.06 169 LYS A C 1
ATOM 1345 O O . LYS A 1 169 ? -22.016 22.734 4.559 1 89.06 169 LYS A O 1
ATOM 1350 N N . VAL A 1 170 ? -23.094 21.297 5.906 1 89.31 170 VAL A N 1
ATOM 1351 C CA . VAL A 1 170 ? -22.141 21.609 6.965 1 89.31 170 VAL A CA 1
ATOM 1352 C C . VAL A 1 170 ? -21.266 20.391 7.254 1 89.31 170 VAL A C 1
ATOM 1354 O O . VAL A 1 170 ? -20.047 20.453 7.109 1 89.31 170 VAL A O 1
ATOM 1357 N N . ILE A 1 171 ? -21.906 19.297 7.477 1 91 171 ILE A N 1
ATOM 1358 C CA . ILE A 1 171 ? -21.172 18.125 7.922 1 91 171 ILE A CA 1
ATOM 1359 C C . ILE A 1 171 ? -20.406 17.516 6.742 1 91 171 ILE A C 1
ATOM 1361 O O . ILE A 1 171 ? -19.172 17.422 6.77 1 91 171 ILE A O 1
ATOM 1365 N N . ILE A 1 172 ? -21.125 17.234 5.664 1 91.88 172 ILE A N 1
ATOM 1366 C CA . ILE A 1 172 ? -20.5 16.547 4.527 1 91.88 172 ILE A CA 1
ATOM 1367 C C . ILE A 1 172 ? -19.547 17.5 3.82 1 91.88 172 ILE A C 1
ATOM 1369 O O . ILE A 1 172 ? -18.406 17.125 3.498 1 91.88 172 ILE A O 1
ATOM 1373 N N . LEU A 1 173 ? -19.984 18.672 3.639 1 90.06 173 LEU A N 1
ATOM 1374 C CA . LEU A 1 173 ? -19.141 19.656 2.977 1 90.06 173 LEU A CA 1
ATOM 1375 C C . LEU A 1 173 ? -17.906 19.953 3.811 1 90.06 173 LEU A C 1
ATOM 1377 O O . LEU A 1 173 ? -16.812 20.125 3.266 1 90.06 173 LEU A O 1
ATOM 1381 N N . GLY A 1 174 ? -18.094 20.016 5.113 1 90.25 174 GLY A N 1
ATOM 1382 C CA . GLY A 1 174 ? -16.969 20.234 6.008 1 90.25 174 GLY A CA 1
ATOM 1383 C C . GLY A 1 174 ? -16 19.062 6.043 1 90.25 174 GLY A C 1
ATOM 1384 O O . GLY A 1 174 ? -14.805 19.25 6.254 1 90.25 174 GLY A O 1
ATOM 1385 N N . ALA A 1 175 ? -16.5 17.875 5.746 1 94.38 175 ALA A N 1
ATOM 1386 C CA . ALA A 1 175 ? -15.695 16.656 5.805 1 94.38 175 ALA A CA 1
ATOM 1387 C C . ALA A 1 175 ? -15.094 16.328 4.438 1 94.38 175 ALA A C 1
ATOM 1389 O O . ALA A 1 175 ? -14.266 15.43 4.32 1 94.38 175 ALA A O 1
ATOM 1390 N N . MET A 1 176 ? -15.422 17.094 3.447 1 94.12 176 MET A N 1
ATOM 1391 C CA . MET A 1 176 ? -15.117 16.766 2.059 1 94.12 176 MET A CA 1
ATOM 1392 C C . MET A 1 176 ? -13.609 16.734 1.83 1 94.12 176 MET A C 1
ATOM 1394 O O . MET A 1 176 ? -13.102 15.828 1.163 1 94.12 176 MET A O 1
ATOM 1398 N N . PRO A 1 177 ? -12.867 17.656 2.418 1 93.75 177 PRO A N 1
ATOM 1399 C CA . PRO A 1 177 ? -11.414 17.578 2.219 1 93.75 177 PRO A CA 1
ATOM 1400 C C . PRO A 1 177 ? -10.82 16.266 2.709 1 93.75 177 PRO A C 1
ATOM 1402 O O . PRO A 1 177 ? -10.016 15.648 2.01 1 93.75 177 PRO A O 1
ATOM 1405 N N . SER A 1 178 ? -11.32 15.852 3.785 1 94.62 178 SER A N 1
ATOM 1406 C CA . SER A 1 178 ? -10.836 14.594 4.352 1 94.62 178 SER A CA 1
ATOM 1407 C C . SER A 1 178 ? -11.312 13.406 3.527 1 94.62 178 SER A C 1
ATOM 1409 O O . SER A 1 178 ? -10.547 12.461 3.291 1 94.62 178 SER A O 1
ATOM 1411 N N . ILE A 1 179 ? -12.523 13.484 3.123 1 96.38 179 ILE A N 1
ATOM 1412 C CA . ILE A 1 179 ? -13.094 12.406 2.322 1 96.38 179 ILE A CA 1
ATOM 1413 C C . ILE A 1 179 ? -12.312 12.258 1.021 1 96.38 179 ILE A C 1
ATOM 1415 O O . ILE A 1 179 ? -12 11.141 0.6 1 96.38 179 ILE A O 1
ATOM 1419 N N . LEU A 1 180 ? -11.953 13.383 0.439 1 95.56 180 LEU A N 1
ATOM 1420 C CA . LEU A 1 180 ? -11.234 13.359 -0.831 1 95.56 180 LEU A CA 1
ATOM 1421 C C . LEU A 1 180 ? -9.82 12.828 -0.647 1 95.56 180 LEU A C 1
ATOM 1423 O O . LEU A 1 180 ? -9.266 12.188 -1.547 1 95.56 180 LEU A O 1
ATOM 1427 N N . VAL A 1 181 ? -9.273 13.047 0.511 1 93.69 181 VAL A N 1
ATOM 1428 C CA . VAL A 1 181 ? -7.98 12.445 0.832 1 93.69 181 VAL A CA 1
ATOM 1429 C C . VAL A 1 181 ? -8.109 10.922 0.836 1 93.69 181 VAL A C 1
ATOM 1431 O O . VAL A 1 181 ? -7.258 10.219 0.283 1 93.69 181 VAL A O 1
ATOM 1434 N N . GLY A 1 182 ? -9.156 10.422 1.418 1 96 182 GLY A N 1
ATOM 1435 C CA . GLY A 1 182 ? -9.43 8.992 1.42 1 96 182 GLY A CA 1
ATOM 1436 C C . GLY A 1 182 ? -9.633 8.422 0.029 1 96 182 GLY A C 1
ATOM 1437 O O . GLY A 1 182 ? -9.133 7.34 -0.285 1 96 182 GLY A O 1
ATOM 1438 N N . ILE A 1 183 ? -10.289 9.18 -0.761 1 96.69 183 ILE A N 1
ATOM 1439 C CA . ILE A 1 183 ? -10.547 8.758 -2.135 1 96.69 183 ILE A CA 1
ATOM 1440 C C . ILE A 1 183 ? -9.227 8.711 -2.91 1 96.69 183 ILE A C 1
ATOM 1442 O O . ILE A 1 183 ? -8.961 7.754 -3.635 1 96.69 183 ILE A O 1
ATOM 1446 N N . ARG A 1 184 ? -8.414 9.695 -2.719 1 94.62 184 ARG A N 1
ATOM 1447 C CA . ARG A 1 184 ? -7.121 9.734 -3.389 1 94.62 184 ARG A CA 1
ATOM 1448 C C . ARG A 1 184 ? -6.262 8.539 -2.994 1 94.62 184 ARG A C 1
ATOM 1450 O O . ARG A 1 184 ? -5.688 7.871 -3.855 1 94.62 184 ARG A O 1
ATOM 1457 N N . TYR A 1 185 ? -6.219 8.258 -1.768 1 92.44 185 TYR A N 1
ATOM 1458 C CA . TYR A 1 185 ? -5.457 7.113 -1.28 1 92.44 185 TYR A CA 1
ATOM 1459 C C . TYR A 1 185 ? -6.012 5.809 -1.843 1 92.44 185 TYR A C 1
ATOM 1461 O O . TYR A 1 185 ? -5.254 4.926 -2.244 1 92.44 185 TYR A O 1
ATOM 1469 N N . SER A 1 186 ? -7.27 5.73 -1.897 1 96.75 186 SER A N 1
ATOM 1470 C CA . SER A 1 186 ? -7.934 4.516 -2.357 1 96.75 186 SER A CA 1
ATOM 1471 C C . SER A 1 186 ? -7.688 4.281 -3.844 1 96.75 186 SER A C 1
ATOM 1473 O O . SER A 1 186 ? -7.574 3.135 -4.285 1 96.75 186 SER A O 1
ATOM 1475 N N . LEU A 1 187 ? -7.617 5.348 -4.594 1 94.38 187 LEU A N 1
ATOM 1476 C CA . LEU A 1 187 ? -7.344 5.219 -6.02 1 94.38 187 LEU A CA 1
ATOM 1477 C C . LEU A 1 187 ? -5.953 4.645 -6.262 1 94.38 187 LEU A C 1
ATOM 1479 O O . LEU A 1 187 ? -5.754 3.861 -7.191 1 94.38 187 LEU A O 1
ATOM 1483 N N . GLY A 1 188 ? -5.027 4.988 -5.41 1 87.81 188 GLY A N 1
ATOM 1484 C CA . GLY A 1 188 ? -3.688 4.43 -5.5 1 87.81 188 GLY A CA 1
ATOM 1485 C C . GLY A 1 188 ? -3.625 2.961 -5.121 1 87.81 188 GLY A C 1
ATOM 1486 O O . GLY A 1 188 ? -3.086 2.145 -5.867 1 87.81 188 GLY A O 1
ATOM 1487 N N . ILE A 1 189 ? -4.258 2.641 -4.078 1 91.81 189 ILE A N 1
ATOM 1488 C CA . ILE A 1 189 ? -4.152 1.287 -3.545 1 91.81 189 ILE A CA 1
ATOM 1489 C C . ILE A 1 189 ? -4.996 0.332 -4.387 1 91.81 189 ILE A C 1
ATOM 1491 O O . ILE A 1 189 ? -4.723 -0.869 -4.438 1 91.81 189 ILE A O 1
ATOM 1495 N N . MET A 1 190 ? -6.02 0.902 -5.027 1 95.56 190 MET A N 1
ATOM 1496 C CA . MET A 1 190 ? -6.875 0.093 -5.887 1 95.56 190 MET A CA 1
ATOM 1497 C C . MET A 1 190 ? -6.059 -0.59 -6.98 1 95.56 190 MET A C 1
ATOM 1499 O O . MET A 1 190 ? -6.211 -1.789 -7.219 1 95.56 190 MET A O 1
ATOM 1503 N N . TRP A 1 191 ? -5.184 0.096 -7.562 1 93.38 191 TRP A N 1
ATOM 1504 C CA . TRP A 1 191 ? -4.371 -0.465 -8.633 1 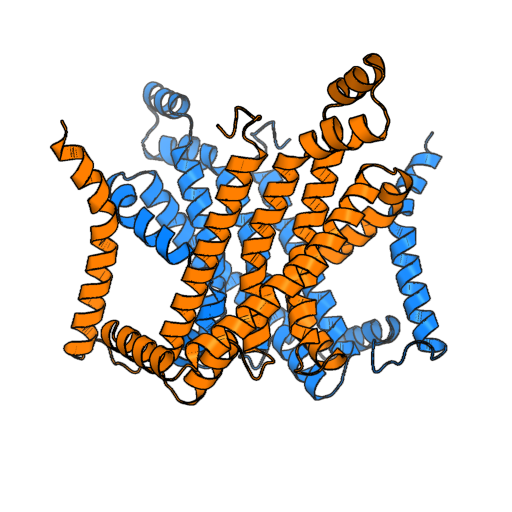93.38 191 TRP A CA 1
ATOM 1505 C C . TRP A 1 191 ? -3.318 -1.416 -8.078 1 93.38 191 TRP A C 1
ATOM 1507 O O . TRP A 1 191 ? -3.029 -2.453 -8.68 1 93.38 191 TRP A O 1
ATOM 1517 N N . LEU A 1 192 ? -2.75 -1.043 -7.004 1 91.38 192 LEU A N 1
ATOM 1518 C CA . LEU A 1 192 ? -1.755 -1.896 -6.363 1 91.38 192 LEU A CA 1
ATOM 1519 C C . LEU A 1 192 ? -2.348 -3.26 -6.02 1 91.38 192 LEU A C 1
ATOM 1521 O O . LEU A 1 192 ? -1.739 -4.293 -6.301 1 91.38 192 LEU A O 1
ATOM 1525 N N . THR A 1 193 ? -3.512 -3.201 -5.457 1 94.81 193 THR A N 1
ATOM 1526 C CA . THR A 1 193 ? -4.184 -4.438 -5.066 1 94.81 193 THR A CA 1
ATOM 1527 C C . THR A 1 193 ? -4.566 -5.258 -6.297 1 94.81 193 THR A C 1
ATOM 1529 O O . THR A 1 193 ? -4.422 -6.48 -6.301 1 94.81 193 THR A O 1
ATOM 1532 N N . LEU A 1 194 ? -5.012 -4.535 -7.285 1 95.38 194 LEU A N 1
ATOM 1533 C CA . LEU A 1 194 ? -5.469 -5.238 -8.477 1 95.38 194 LEU A CA 1
ATOM 1534 C C . LEU A 1 194 ? -4.305 -5.93 -9.18 1 95.38 194 LEU A C 1
ATOM 1536 O O . LEU A 1 194 ? -4.449 -7.055 -9.664 1 95.38 194 LEU A O 1
ATOM 1540 N N . ILE A 1 195 ? -3.184 -5.293 -9.219 1 94 195 ILE A N 1
ATOM 1541 C CA . ILE A 1 195 ? -1.99 -5.879 -9.812 1 94 195 ILE A CA 1
ATOM 1542 C C . ILE A 1 195 ? -1.677 -7.215 -9.141 1 94 195 ILE A C 1
ATOM 1544 O O . ILE A 1 195 ? -1.467 -8.227 -9.812 1 94 195 ILE A O 1
ATOM 1548 N N . VAL A 1 196 ? -1.735 -7.215 -7.879 1 93.62 196 VAL A N 1
ATOM 1549 C CA . VAL A 1 196 ? -1.372 -8.398 -7.109 1 93.62 196 VAL A CA 1
ATOM 1550 C C . VAL A 1 196 ? -2.424 -9.484 -7.312 1 93.62 196 VAL A C 1
ATOM 1552 O O . VAL A 1 196 ? -2.084 -10.648 -7.559 1 93.62 196 VAL A O 1
ATOM 1555 N N . ALA A 1 197 ? -3.656 -9.102 -7.309 1 94.62 197 ALA A N 1
ATOM 1556 C CA . ALA A 1 197 ? -4.75 -10.055 -7.473 1 94.62 197 ALA A CA 1
ATOM 1557 C C . ALA A 1 197 ? -4.684 -10.734 -8.844 1 94.62 197 ALA A C 1
ATOM 1559 O O . ALA A 1 197 ? -4.906 -11.938 -8.953 1 94.62 197 ALA A O 1
ATOM 1560 N N . GLU A 1 198 ? -4.324 -10 -9.859 1 95 198 GLU A N 1
ATOM 1561 C CA . GLU A 1 198 ? -4.293 -10.516 -11.219 1 95 198 GLU A CA 1
ATOM 1562 C C . GLU A 1 198 ? -3.029 -11.336 -11.469 1 95 198 GLU A C 1
ATOM 1564 O O . GLU A 1 198 ? -2.963 -12.109 -12.422 1 95 198 GLU A O 1
ATOM 1569 N N . THR A 1 199 ? -2.004 -11.086 -10.625 1 91.88 199 THR A N 1
ATOM 1570 C CA . THR A 1 199 ? -0.754 -11.828 -10.742 1 91.88 199 THR A CA 1
ATOM 1571 C C . THR A 1 199 ? -0.876 -13.203 -10.094 1 91.88 199 THR A C 1
ATOM 1573 O O . THR A 1 199 ? -0.274 -14.172 -10.555 1 91.88 199 THR A O 1
ATOM 1576 N N . VAL A 1 200 ? -1.672 -13.289 -9.07 1 87.62 200 VAL A N 1
ATOM 1577 C CA . VAL A 1 200 ? -1.709 -14.508 -8.266 1 87.62 200 VAL A CA 1
ATOM 1578 C C . VAL A 1 200 ? -2.812 -15.43 -8.773 1 87.62 200 VAL A C 1
ATOM 1580 O O . VAL A 1 200 ? -2.621 -16.641 -8.867 1 87.62 200 VAL A O 1
ATOM 1583 N N . ALA A 1 201 ? -3.904 -14.852 -9.125 1 85.06 201 ALA A N 1
ATOM 1584 C CA . ALA A 1 201 ? -5.051 -15.703 -9.414 1 85.06 201 ALA A CA 1
ATOM 1585 C C . ALA A 1 201 ? -5.961 -15.07 -10.461 1 85.06 201 ALA A C 1
ATOM 1587 O O . ALA A 1 201 ? -7.051 -14.594 -10.141 1 85.06 201 ALA A O 1
ATOM 1588 N N . ALA A 1 202 ? -5.547 -15.156 -11.719 1 88.19 202 ALA A N 1
ATOM 1589 C CA . ALA A 1 202 ? -6.398 -14.609 -12.781 1 88.19 202 ALA A CA 1
ATOM 1590 C C . ALA A 1 202 ? -6.105 -15.281 -14.117 1 88.19 202 ALA A C 1
ATOM 1592 O O . ALA A 1 202 ? -5.047 -15.891 -14.297 1 88.19 202 ALA A O 1
ATOM 1593 N N . SER A 1 203 ? -7.07 -15.141 -14.984 1 91.38 203 SER A N 1
ATOM 1594 C CA . SER A 1 203 ? -6.902 -15.633 -16.344 1 91.38 203 SER A CA 1
ATOM 1595 C C . SER A 1 203 ? -7.008 -14.5 -17.359 1 91.38 203 SER A C 1
ATOM 1597 O O . SER A 1 203 ? -6.996 -14.742 -18.578 1 91.38 203 SER A O 1
ATOM 1599 N N . SER A 1 204 ? -7.195 -13.344 -16.859 1 93.56 204 SER A N 1
ATOM 1600 C CA . SER A 1 204 ? -7.273 -12.141 -17.688 1 93.56 204 SER A CA 1
ATOM 1601 C C . SER A 1 204 ? -6.832 -10.906 -16.906 1 93.56 204 SER A C 1
ATOM 1603 O O . SER A 1 204 ? -6.629 -10.969 -15.695 1 93.56 204 SER A O 1
ATOM 1605 N N . GLY A 1 205 ? -6.629 -9.781 -17.703 1 95.69 205 GLY A N 1
ATOM 1606 C CA . GLY A 1 205 ? -6.156 -8.555 -17.094 1 95.69 205 GLY A CA 1
ATOM 1607 C C . GLY A 1 205 ? -4.688 -8.273 -17.359 1 95.69 205 GLY A C 1
ATOM 1608 O O . GLY A 1 205 ? -3.959 -9.156 -17.828 1 95.69 205 GLY A O 1
ATOM 1609 N N . ILE A 1 206 ? -4.312 -7.148 -17.016 1 96.25 206 ILE A N 1
ATOM 1610 C CA . ILE A 1 206 ? -2.953 -6.703 -17.297 1 96.25 206 ILE A CA 1
ATOM 1611 C C . ILE A 1 206 ? -1.963 -7.516 -16.453 1 96.25 206 ILE A C 1
ATOM 1613 O O . ILE A 1 206 ? -0.911 -7.922 -16.953 1 96.25 206 ILE A O 1
ATOM 1617 N N . GLY A 1 207 ? -2.332 -7.715 -15.203 1 94.06 207 GLY A N 1
ATOM 1618 C CA . GLY A 1 207 ? -1.467 -8.516 -14.352 1 94.06 207 GLY A CA 1
ATOM 1619 C C . GLY A 1 207 ? -1.272 -9.93 -14.867 1 94.06 207 GLY A C 1
ATOM 1620 O O . GLY A 1 207 ? -0.156 -10.453 -14.852 1 94.06 207 GLY A O 1
ATOM 1621 N N . TYR A 1 208 ? -2.295 -10.523 -15.297 1 94.25 208 TYR A N 1
ATOM 1622 C CA . TYR A 1 208 ? -2.219 -11.852 -15.898 1 94.25 208 TYR A CA 1
ATOM 1623 C C . TYR A 1 208 ? -1.364 -11.836 -17.156 1 94.25 208 TYR A C 1
ATOM 1625 O O . TYR A 1 208 ? -0.536 -12.719 -17.359 1 94.25 208 TYR A O 1
ATOM 1633 N N . MET A 1 209 ? -1.656 -10.828 -17.938 1 94.81 209 MET A N 1
ATOM 1634 C CA . MET A 1 209 ? -0.883 -10.688 -19.156 1 94.81 209 MET A CA 1
ATOM 1635 C C . MET A 1 209 ? 0.611 -10.633 -18.859 1 94.81 209 MET A C 1
ATOM 1637 O O . MET A 1 209 ? 1.411 -11.25 -19.562 1 94.81 209 MET A O 1
ATOM 1641 N N . SER A 1 210 ? 0.968 -9.953 -17.844 1 94.94 210 SER A N 1
ATOM 1642 C CA . SER A 1 210 ? 2.367 -9.82 -17.453 1 94.94 210 SER A CA 1
ATOM 1643 C C . SER A 1 210 ? 2.939 -11.148 -16.969 1 94.94 210 SER A C 1
ATOM 1645 O O . SER A 1 210 ? 4.051 -11.523 -17.359 1 94.94 210 SER A O 1
ATOM 1647 N N . MET A 1 211 ? 2.199 -11.852 -16.203 1 93.44 211 MET A N 1
ATOM 1648 C CA . MET A 1 211 ? 2.652 -13.133 -15.664 1 93.44 211 MET A CA 1
ATOM 1649 C C . MET A 1 211 ? 2.773 -14.172 -16.781 1 93.44 211 MET A C 1
ATOM 1651 O O . MET A 1 211 ? 3.717 -14.969 -16.781 1 93.44 211 MET A O 1
ATOM 1655 N N . ASN A 1 212 ? 1.831 -14.18 -17.625 1 93.81 212 ASN A N 1
ATOM 1656 C CA . ASN A 1 212 ? 1.884 -15.078 -18.781 1 93.81 212 ASN A CA 1
ATOM 1657 C C . ASN A 1 212 ? 3.088 -14.773 -19.672 1 93.81 212 ASN A C 1
ATOM 1659 O O . ASN A 1 212 ? 3.76 -15.695 -20.141 1 93.81 212 ASN A O 1
ATOM 1663 N N . ALA A 1 213 ? 3.277 -13.531 -19.891 1 94.81 213 ALA A N 1
ATOM 1664 C CA . ALA A 1 213 ? 4.422 -13.109 -20.703 1 94.81 213 ALA A CA 1
ATOM 1665 C C . ALA A 1 213 ? 5.734 -13.539 -20.062 1 94.81 213 ALA A C 1
ATOM 1667 O O . ALA A 1 213 ? 6.684 -13.906 -20.766 1 94.81 213 ALA A O 1
ATOM 1668 N N . ARG A 1 214 ? 5.781 -13.445 -18.766 1 92.44 214 ARG A N 1
ATOM 1669 C CA . ARG A 1 214 ? 6.969 -13.906 -18.047 1 92.44 214 ARG A CA 1
ATOM 1670 C C . ARG A 1 214 ? 7.23 -15.383 -18.312 1 92.44 214 ARG A C 1
ATOM 1672 O O . ARG A 1 214 ? 8.375 -15.789 -18.531 1 92.44 214 ARG A O 1
ATOM 1679 N N . GLU A 1 215 ? 6.207 -16.188 -18.297 1 91.19 215 GLU A N 1
ATOM 1680 C CA . GLU A 1 215 ? 6.332 -17.625 -18.5 1 91.19 215 GLU A CA 1
ATOM 1681 C C . GLU A 1 215 ? 6.895 -17.938 -19.891 1 91.19 215 GLU A C 1
ATOM 1683 O O . GLU A 1 215 ? 7.633 -18.922 -20.047 1 91.19 215 GLU A O 1
ATOM 1688 N N . TYR A 1 216 ? 6.578 -17.109 -20.812 1 91.44 216 TYR A N 1
ATOM 1689 C CA . TYR A 1 216 ? 7.047 -17.312 -22.172 1 91.44 216 TYR A CA 1
ATOM 1690 C C . TYR A 1 216 ? 8.266 -16.453 -22.469 1 91.44 216 TYR A C 1
ATOM 1692 O O . TYR A 1 216 ? 8.68 -16.328 -23.625 1 91.44 216 TYR A O 1
ATOM 1700 N N . MET A 1 217 ? 8.727 -15.742 -21.453 1 91.5 217 MET A N 1
ATOM 1701 C CA . MET A 1 217 ? 9.945 -14.938 -21.5 1 91.5 217 MET A CA 1
ATOM 1702 C C . MET A 1 217 ? 9.805 -13.789 -22.484 1 91.5 217 MET A C 1
ATOM 1704 O O . MET A 1 217 ? 10.742 -13.477 -23.219 1 91.5 217 MET A O 1
ATOM 1708 N N . GLN A 1 218 ? 8.617 -13.297 -22.578 1 93.94 218 GLN A N 1
ATOM 1709 C CA . GLN A 1 218 ? 8.367 -12.109 -23.391 1 93.94 218 GLN A CA 1
ATOM 1710 C C . GLN A 1 218 ? 8.492 -10.844 -22.547 1 93.94 218 GLN A C 1
ATOM 1712 O O . GLN A 1 218 ? 7.488 -10.211 -22.219 1 93.94 218 GLN A O 1
ATOM 1717 N N . LEU A 1 219 ? 9.656 -10.398 -22.438 1 95 219 LEU A N 1
ATOM 1718 C CA . LEU A 1 219 ? 9.969 -9.305 -21.531 1 95 219 LEU A CA 1
ATOM 1719 C C . LEU A 1 219 ? 9.406 -7.984 -22.031 1 95 219 LEU A C 1
ATOM 1721 O O . LEU A 1 219 ? 9.109 -7.086 -21.25 1 95 219 LEU A O 1
ATOM 1725 N N . ASP A 1 220 ? 9.305 -7.883 -23.312 1 95.75 220 ASP A N 1
ATOM 1726 C CA . ASP A 1 220 ? 8.742 -6.66 -23.875 1 95.75 220 ASP A CA 1
ATOM 1727 C C . ASP A 1 220 ? 7.305 -6.449 -23.406 1 95.75 220 ASP A C 1
ATOM 1729 O O . ASP A 1 220 ? 6.918 -5.332 -23.062 1 95.75 220 ASP A O 1
ATOM 1733 N N . ILE A 1 221 ? 6.59 -7.555 -23.266 1 95.56 221 ILE A N 1
ATOM 1734 C CA . ILE A 1 221 ? 5.199 -7.488 -22.828 1 95.56 221 ILE A CA 1
ATOM 1735 C C . ILE A 1 221 ? 5.148 -7.262 -21.312 1 95.56 221 ILE A C 1
ATOM 1737 O O . ILE A 1 221 ? 4.27 -6.555 -20.812 1 95.56 221 ILE A O 1
ATOM 1741 N N . VAL A 1 222 ? 6.086 -7.82 -20.609 1 96.19 222 VAL A N 1
ATOM 1742 C CA . VAL A 1 222 ? 6.168 -7.617 -19.172 1 96.19 222 VAL A CA 1
ATOM 1743 C C . VAL A 1 222 ? 6.383 -6.137 -18.875 1 96.19 222 VAL A C 1
ATOM 1745 O O . VAL A 1 222 ? 5.66 -5.551 -18.062 1 96.19 222 VAL A O 1
ATOM 1748 N N . VAL A 1 223 ? 7.328 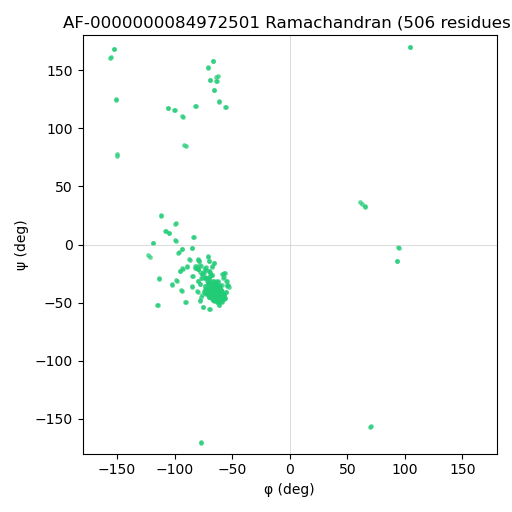-5.551 -19.562 1 95.75 223 VAL A N 1
ATOM 1749 C CA . VAL A 1 223 ? 7.641 -4.145 -19.359 1 95.75 223 VAL A CA 1
ATOM 1750 C C . VAL A 1 223 ? 6.473 -3.277 -19.828 1 95.75 223 VAL A C 1
ATOM 1752 O O . VAL A 1 223 ? 6.152 -2.266 -19.188 1 95.75 223 VAL A O 1
ATOM 1755 N N . LEU A 1 224 ? 5.855 -3.699 -20.891 1 95.88 224 LEU A N 1
ATOM 1756 C CA . LEU A 1 224 ? 4.66 -3 -21.359 1 95.88 224 LEU A CA 1
ATOM 1757 C C . LEU A 1 224 ? 3.596 -2.953 -20.266 1 95.88 224 LEU A C 1
ATOM 1759 O O . LEU A 1 224 ? 2.996 -1.904 -20.031 1 95.88 224 LEU A O 1
ATOM 1763 N N . ALA A 1 225 ? 3.348 -4.082 -19.625 1 96.06 225 ALA A N 1
ATOM 1764 C CA . ALA A 1 225 ? 2.355 -4.16 -18.547 1 96.06 225 ALA A CA 1
ATOM 1765 C C . ALA A 1 225 ? 2.705 -3.217 -17.406 1 96.06 225 ALA A C 1
ATOM 1767 O O . ALA A 1 225 ? 1.826 -2.557 -16.844 1 96.06 225 ALA A O 1
ATOM 1768 N N . ILE A 1 226 ? 3.967 -3.113 -17.078 1 94.81 226 ILE A N 1
ATOM 1769 C CA . ILE A 1 226 ? 4.449 -2.242 -16.016 1 94.81 226 ILE A CA 1
ATOM 1770 C C . ILE A 1 226 ? 4.16 -0.785 -16.359 1 94.81 226 ILE A C 1
ATOM 1772 O O . ILE A 1 226 ? 3.656 -0.027 -15.531 1 94.81 226 ILE A O 1
ATOM 1776 N N . ILE A 1 227 ? 4.402 -0.449 -17.562 1 94.06 227 ILE A N 1
ATOM 1777 C CA . ILE A 1 227 ? 4.176 0.911 -18.047 1 94.06 227 ILE A CA 1
ATOM 1778 C C . ILE A 1 227 ? 2.684 1.224 -18.031 1 94.06 227 ILE A C 1
ATOM 1780 O O . ILE A 1 227 ? 2.277 2.324 -17.641 1 94.06 227 ILE A O 1
ATOM 1784 N N . LEU A 1 228 ? 1.888 0.258 -18.438 1 94.62 228 LEU A N 1
ATOM 1785 C CA . LEU A 1 228 ? 0.441 0.443 -18.438 1 94.62 228 LEU A CA 1
ATOM 1786 C C . LEU A 1 228 ? -0.072 0.711 -17.016 1 94.62 228 LEU A C 1
ATOM 1788 O O . LEU A 1 228 ? -0.89 1.61 -16.812 1 94.62 228 LEU A O 1
ATOM 1792 N N . TYR A 1 229 ? 0.433 -0.01 -16.094 1 92.69 229 TYR A N 1
ATOM 1793 C CA . TYR A 1 229 ? 0.015 0.209 -14.711 1 92.69 229 TYR A CA 1
ATOM 1794 C C . TYR A 1 229 ? 0.474 1.573 -14.211 1 92.69 229 TYR A C 1
ATOM 1796 O O . TYR A 1 229 ? -0.23 2.229 -13.438 1 92.69 229 TYR A O 1
ATOM 1804 N N . ALA A 1 230 ? 1.646 1.975 -14.633 1 92.38 230 ALA A N 1
ATOM 1805 C CA . ALA A 1 230 ? 2.129 3.305 -14.266 1 92.38 230 ALA A CA 1
ATOM 1806 C C . ALA A 1 230 ? 1.212 4.391 -14.82 1 92.38 230 ALA A C 1
ATOM 1808 O O . ALA A 1 230 ? 0.885 5.352 -14.125 1 92.38 230 ALA A O 1
ATOM 1809 N N . ILE A 1 231 ? 0.782 4.223 -16.016 1 93.31 231 ILE A N 1
ATOM 1810 C CA . ILE A 1 231 ? -0.1 5.18 -16.672 1 93.31 231 ILE A CA 1
ATOM 1811 C C . ILE A 1 231 ? -1.453 5.207 -15.961 1 93.31 231 ILE A C 1
ATOM 1813 O O . ILE A 1 231 ? -1.998 6.281 -15.695 1 93.31 231 ILE A O 1
ATOM 1817 N N . LEU A 1 232 ? -1.96 4.055 -15.672 1 92.56 232 LEU A N 1
ATOM 1818 C CA . LEU A 1 232 ? -3.238 3.973 -14.977 1 92.56 232 LEU A CA 1
ATOM 1819 C C . LEU A 1 232 ? -3.152 4.637 -13.602 1 92.56 232 LEU A C 1
ATOM 1821 O O . LEU A 1 232 ? -4.09 5.309 -13.172 1 92.56 232 LEU A O 1
ATOM 1825 N N . GLY A 1 233 ? -2.039 4.371 -12.969 1 89.12 233 GLY A N 1
ATOM 1826 C CA . GLY A 1 233 ? -1.811 5.059 -11.703 1 89.12 233 GLY A CA 1
ATOM 1827 C C . GLY A 1 233 ? -1.783 6.566 -11.844 1 89.12 233 GLY A C 1
ATOM 1828 O O . GLY A 1 233 ? -2.367 7.281 -11.023 1 89.12 233 GLY A O 1
ATOM 1829 N N . LYS A 1 234 ? -1.146 7.043 -12.812 1 90.81 234 LYS A N 1
ATOM 1830 C CA . LYS A 1 234 ? -1.07 8.477 -13.07 1 90.81 234 LYS A CA 1
ATOM 1831 C C . LYS A 1 234 ? -2.445 9.055 -13.391 1 90.81 234 LYS A C 1
ATOM 1833 O O . LYS A 1 234 ? -2.791 10.148 -12.938 1 90.81 234 LYS A O 1
ATOM 1838 N N . ILE A 1 235 ? -3.18 8.352 -14.125 1 93.31 235 ILE A N 1
ATOM 1839 C CA . ILE A 1 235 ? -4.535 8.773 -14.461 1 93.31 235 ILE A CA 1
ATOM 1840 C C . ILE A 1 235 ? -5.379 8.852 -13.188 1 93.31 235 ILE A C 1
ATOM 1842 O O . ILE A 1 235 ? -6.121 9.82 -12.984 1 93.31 235 ILE A O 1
ATOM 1846 N N . ALA A 1 236 ? -5.219 7.855 -12.367 1 92.25 236 ALA A N 1
ATOM 1847 C CA . ALA A 1 236 ? -5.957 7.844 -11.109 1 92.25 236 ALA A CA 1
ATOM 1848 C C . ALA A 1 236 ? -5.59 9.047 -10.242 1 92.25 236 ALA A C 1
ATOM 1850 O O . ALA A 1 236 ? -6.461 9.695 -9.664 1 92.25 236 ALA A O 1
ATOM 1851 N N . ASP A 1 237 ? -4.371 9.305 -10.18 1 89.69 237 ASP A N 1
ATOM 1852 C CA . ASP A 1 237 ? -3.895 10.461 -9.43 1 89.69 237 ASP A CA 1
ATOM 1853 C C . ASP A 1 237 ? -4.453 11.766 -10 1 89.69 237 ASP A C 1
ATOM 1855 O O . ASP A 1 237 ? -4.84 12.664 -9.258 1 89.69 237 ASP A O 1
ATOM 1859 N N . SER A 1 238 ? -4.461 11.875 -11.289 1 93 238 SER A N 1
ATOM 1860 C CA . SER A 1 238 ? -4.98 13.062 -11.953 1 93 238 SER A CA 1
ATOM 1861 C C . SER A 1 238 ? -6.477 13.234 -11.703 1 93 238 SER A C 1
ATOM 1863 O O . SER A 1 238 ? -6.957 14.352 -11.516 1 93 238 SER A O 1
ATOM 1865 N N . ILE A 1 239 ? -7.145 12.148 -11.688 1 94.19 239 ILE A N 1
ATOM 1866 C CA . ILE A 1 239 ? -8.578 12.18 -11.398 1 94.19 239 ILE A CA 1
ATOM 1867 C C . ILE A 1 239 ? -8.805 12.656 -9.961 1 94.19 239 ILE A C 1
ATOM 1869 O O . ILE A 1 239 ? -9.68 13.484 -9.711 1 94.19 239 ILE A O 1
ATOM 1873 N N . ALA A 1 240 ? -8.055 12.148 -9.086 1 92.81 240 ALA A N 1
ATOM 1874 C CA . ALA A 1 240 ? -8.164 12.578 -7.695 1 92.81 240 ALA A CA 1
ATOM 1875 C C . ALA A 1 240 ? -7.922 14.078 -7.559 1 92.81 240 ALA A C 1
ATOM 1877 O O . ALA A 1 240 ? -8.656 14.766 -6.848 1 92.81 240 ALA A O 1
ATOM 1878 N N . LYS A 1 241 ? -6.949 14.578 -8.219 1 92.12 241 LYS A N 1
ATOM 1879 C CA . LYS A 1 241 ? -6.633 16 -8.18 1 92.12 241 LYS A CA 1
ATOM 1880 C C . LYS A 1 241 ? -7.766 16.828 -8.773 1 92.12 241 LYS A C 1
ATOM 1882 O O . LYS A 1 241 ? -8.102 17.891 -8.242 1 92.12 241 LYS A O 1
ATOM 1887 N N . LEU A 1 242 ? -8.242 16.344 -9.82 1 93.12 242 LEU A N 1
ATOM 1888 C CA . LEU A 1 242 ? -9.352 17.047 -10.469 1 93.12 242 LEU A CA 1
ATOM 1889 C C . LEU A 1 242 ? -10.57 17.109 -9.555 1 93.12 242 LEU A C 1
ATOM 1891 O O . LEU A 1 242 ? -11.242 18.125 -9.477 1 93.12 242 LEU A O 1
ATOM 1895 N N . LEU A 1 243 ? -10.844 15.992 -8.875 1 93.06 243 LEU A N 1
ATOM 1896 C CA . LEU A 1 243 ? -11.953 15.953 -7.934 1 93.06 243 LEU A CA 1
ATOM 1897 C C . LEU A 1 243 ? -11.727 16.938 -6.789 1 93.06 243 LEU A C 1
ATOM 1899 O O . LEU A 1 243 ? -12.656 17.625 -6.363 1 93.06 243 LEU A O 1
ATOM 1903 N N . GLU A 1 244 ? -10.57 16.953 -6.316 1 91.69 244 GLU A N 1
ATOM 1904 C CA . GLU A 1 244 ? -10.234 17.875 -5.246 1 91.69 244 GLU A CA 1
ATOM 1905 C C . GLU A 1 244 ? -10.43 19.328 -5.699 1 91.69 244 GLU A C 1
ATOM 1907 O O . GLU A 1 244 ? -11.031 20.125 -4.984 1 91.69 244 GLU A O 1
ATOM 1912 N N . LYS A 1 245 ? -9.969 19.672 -6.867 1 90.88 245 LYS A N 1
ATOM 1913 C CA . LYS A 1 245 ? -10.055 21.031 -7.398 1 90.88 245 LYS A CA 1
ATOM 1914 C C . LYS A 1 245 ? -11.508 21.453 -7.605 1 90.88 245 LYS A C 1
ATOM 1916 O O . LYS A 1 245 ? -11.891 22.578 -7.309 1 90.88 245 LYS A O 1
ATOM 1921 N N . LYS A 1 246 ? -12.273 20.547 -8.023 1 91.5 246 LYS A N 1
ATOM 1922 C CA . LYS A 1 246 ? -13.664 20.844 -8.352 1 91.5 246 LYS A CA 1
ATOM 1923 C C . LYS A 1 246 ? -14.523 20.906 -7.09 1 91.5 246 LYS A C 1
ATOM 1925 O O . LYS A 1 246 ? -15.391 21.766 -6.961 1 91.5 246 LYS A O 1
ATOM 1930 N N . LEU A 1 247 ? -14.281 20 -6.18 1 89.88 247 LEU A N 1
ATOM 1931 C CA . LEU A 1 247 ? -15.172 19.859 -5.031 1 89.88 247 LEU A CA 1
ATOM 1932 C C . LEU A 1 247 ? -14.727 20.766 -3.887 1 89.88 247 LEU A C 1
ATOM 1934 O O . LEU A 1 247 ? -15.508 21.062 -2.979 1 89.88 247 LEU A O 1
ATOM 1938 N N . LEU A 1 248 ? -13.484 21.203 -3.938 1 87 248 LEU A N 1
ATOM 1939 C CA . LEU A 1 248 ? -13 22.047 -2.852 1 87 248 LEU A CA 1
ATOM 1940 C C . LEU A 1 248 ? -12.75 23.469 -3.34 1 87 248 LEU A C 1
ATOM 1942 O O . LEU A 1 248 ? -11.891 24.172 -2.797 1 87 248 LEU A O 1
ATOM 1946 N N . LYS A 1 249 ? -13.375 23.875 -4.32 1 83.56 249 LYS A N 1
ATOM 1947 C CA . LYS A 1 249 ? -13.258 25.234 -4.832 1 83.56 249 LYS A CA 1
ATOM 1948 C C . LYS A 1 249 ? -13.555 26.266 -3.738 1 83.56 249 LYS A C 1
ATOM 1950 O O . LYS A 1 249 ? -12.992 27.359 -3.744 1 83.56 249 LYS A O 1
ATOM 1955 N N . TRP A 1 250 ? -14.383 25.938 -2.852 1 77.25 250 TRP A N 1
ATOM 1956 C CA . TRP A 1 250 ? -14.82 26.844 -1.792 1 77.25 250 TRP A CA 1
ATOM 1957 C C . TRP A 1 250 ? -13.758 26.953 -0.704 1 77.25 250 TRP A C 1
ATOM 1959 O O . TRP A 1 250 ? -13.812 27.859 0.132 1 77.25 250 TRP A O 1
ATOM 1969 N N . ASN A 1 251 ? -12.812 26 -0.643 1 71.19 251 ASN A N 1
ATOM 1970 C CA . ASN A 1 251 ? -11.781 25.984 0.388 1 71.19 251 ASN A CA 1
ATOM 1971 C C . ASN A 1 251 ? -10.508 26.688 -0.078 1 71.19 251 ASN A C 1
ATOM 1973 O O . ASN A 1 251 ? -9.852 26.234 -1.017 1 71.19 251 ASN A O 1
ATOM 1977 N N . PRO A 1 252 ? -10.188 27.812 0.455 1 68.94 252 PRO A N 1
ATOM 1978 C CA . PRO A 1 252 ? -9.062 28.641 -0.005 1 68.94 252 PRO A CA 1
ATOM 1979 C C . PRO A 1 252 ? -7.738 27.891 0.017 1 68.94 252 PRO A C 1
ATOM 1981 O O . PRO A 1 252 ? -6.824 28.219 -0.743 1 68.94 252 PRO A O 1
ATOM 1984 N N . VAL A 1 253 ? -7.691 26.922 0.84 1 61.47 253 VAL A N 1
ATOM 1985 C CA . VAL A 1 253 ? -6.441 26.188 0.94 1 61.47 253 VAL A CA 1
ATOM 1986 C C . VAL A 1 253 ? -6.207 25.391 -0.343 1 61.47 253 VAL A C 1
ATOM 1988 O O . VAL A 1 253 ? -5.062 25.172 -0.746 1 61.47 253 VAL A O 1
ATOM 1991 N N . TYR A 1 254 ? -7.297 25.156 -0.957 1 61.25 254 TYR A N 1
ATOM 1992 C CA . TYR A 1 254 ? -7.168 24.281 -2.125 1 61.25 254 TYR A CA 1
ATOM 1993 C C . TYR A 1 254 ? -7.359 25.078 -3.412 1 61.25 254 TYR A C 1
ATOM 1995 O O . TYR A 1 254 ? -7.562 24.5 -4.48 1 61.25 254 TYR A O 1
ATOM 2003 N N . GLN A 1 255 ? -7.359 26.406 -3.268 1 57.97 255 GLN A N 1
ATOM 2004 C CA . GLN A 1 255 ? -7.402 27.281 -4.441 1 57.97 255 GLN A CA 1
ATOM 2005 C C . GLN A 1 255 ? -5.996 27.672 -4.883 1 57.97 255 GLN A C 1
ATOM 2007 O O . GLN A 1 255 ? -5.105 27.859 -4.051 1 57.97 255 GLN A O 1
ATOM 2012 N N . MET B 1 1 ? -16.641 7.066 40.531 1 42.34 1 MET B N 1
ATOM 2013 C CA . MET B 1 1 ? -16.047 7.68 39.344 1 42.34 1 MET B CA 1
ATOM 2014 C C . MET B 1 1 ? -15.109 6.703 38.656 1 42.34 1 MET B C 1
ATOM 2016 O O . MET B 1 1 ? -14.555 7.02 37.594 1 42.34 1 MET B O 1
ATOM 2020 N N . LYS B 1 2 ? -14.516 5.906 39.531 1 50.56 2 LYS B N 1
ATOM 2021 C CA . LYS B 1 2 ? -13.484 4.945 39.156 1 50.56 2 LYS B CA 1
ATOM 2022 C C . LYS B 1 2 ? -14.086 3.795 38.344 1 50.56 2 LYS B C 1
ATOM 2024 O O . LYS B 1 2 ? -13.352 3.025 37.719 1 50.56 2 LYS B O 1
ATOM 2029 N N . LYS B 1 3 ? -15.18 3.34 38.719 1 50.94 3 LYS B N 1
ATOM 2030 C CA . LYS B 1 3 ? -15.883 2.176 38.188 1 50.94 3 LYS B CA 1
ATOM 2031 C C . LYS B 1 3 ? -16.141 2.32 36.688 1 50.94 3 LYS B C 1
ATOM 2033 O O . LYS B 1 3 ? -16.25 1.322 35.969 1 50.94 3 LYS B O 1
ATOM 2038 N N . LYS B 1 4 ? -16.266 3.52 36.125 1 56.97 4 LYS B N 1
ATOM 2039 C CA . LYS B 1 4 ? -16.672 3.957 34.781 1 56.97 4 LYS B CA 1
ATOM 2040 C C . LYS B 1 4 ? -15.523 3.809 33.781 1 56.97 4 LYS B C 1
ATOM 2042 O O . LYS B 1 4 ? -15.75 3.541 32.625 1 56.97 4 LYS B O 1
ATOM 2047 N N . LYS B 1 5 ? -14.359 3.779 34.469 1 62.56 5 LYS B N 1
ATOM 2048 C CA . LYS B 1 5 ? -13.156 3.811 33.656 1 62.56 5 LYS B CA 1
ATOM 2049 C C . LYS B 1 5 ? -12.883 2.441 33.031 1 62.56 5 LYS B C 1
ATOM 2051 O O . LYS B 1 5 ? -12.539 2.346 31.844 1 62.56 5 LYS B O 1
ATOM 2056 N N . TRP B 1 6 ? -13.031 1.418 33.906 1 63 6 TRP B N 1
ATOM 2057 C CA . TRP B 1 6 ? -12.734 0.076 33.438 1 63 6 TRP B CA 1
ATOM 2058 C C . TRP B 1 6 ? -13.734 -0.349 32.344 1 63 6 TRP B C 1
ATOM 2060 O O . TRP B 1 6 ? -13.383 -1.042 31.406 1 63 6 TRP B O 1
ATOM 2070 N N . ILE B 1 7 ? -15 0.016 32.562 1 63.72 7 ILE B N 1
ATOM 2071 C CA . ILE B 1 7 ? -16.031 -0.308 31.562 1 63.72 7 ILE B CA 1
ATOM 2072 C C . ILE B 1 7 ? -15.68 0.327 30.219 1 63.72 7 ILE B C 1
ATOM 2074 O O . ILE B 1 7 ? -15.875 -0.287 29.172 1 63.72 7 ILE B O 1
ATOM 2078 N N . HIS B 1 8 ? -15.078 1.517 30.391 1 70 8 HIS B N 1
ATOM 2079 C CA . HIS B 1 8 ? -14.695 2.201 29.156 1 70 8 HIS B CA 1
ATOM 2080 C C . HIS B 1 8 ? -13.539 1.481 28.469 1 70 8 HIS B C 1
ATOM 2082 O O . HIS B 1 8 ? -13.414 1.539 27.25 1 70 8 HIS B O 1
ATOM 2088 N N . LEU B 1 9 ? -12.828 0.729 29.297 1 72.56 9 LEU B N 1
ATOM 2089 C CA . LEU B 1 9 ? -11.688 0.008 28.734 1 72.56 9 LEU B CA 1
ATOM 2090 C C . LEU B 1 9 ? -12.133 -1.318 28.125 1 72.56 9 LEU B C 1
ATOM 2092 O O . LEU B 1 9 ? -11.5 -1.821 27.188 1 72.56 9 LEU B O 1
ATOM 2096 N N . ILE B 1 10 ? -13.195 -1.869 28.609 1 77.06 10 ILE B N 1
ATOM 2097 C CA . ILE B 1 10 ? -13.617 -3.199 28.188 1 77.06 10 ILE B CA 1
ATOM 2098 C C . ILE B 1 10 ? -14.648 -3.082 27.062 1 77.06 10 ILE B C 1
ATOM 2100 O O . ILE B 1 10 ? -14.789 -3.99 26.25 1 77.06 10 ILE B O 1
ATOM 2104 N N . GLU B 1 11 ? -15.281 -2.033 26.953 1 76.56 11 GLU B N 1
ATOM 2105 C CA . GLU B 1 11 ? -16.406 -1.826 26.047 1 76.56 11 GLU B CA 1
ATOM 2106 C C . GLU B 1 11 ? -15.969 -2.039 24.594 1 76.56 11 GLU B C 1
ATOM 2108 O O . GLU B 1 11 ? -16.656 -2.709 23.828 1 76.56 11 GLU B O 1
ATOM 2113 N N . PRO B 1 12 ? -14.789 -1.546 24.328 1 76.06 12 PRO B N 1
ATOM 2114 C CA . PRO B 1 12 ? -14.414 -1.704 22.922 1 76.06 12 PRO B CA 1
ATOM 2115 C C . PRO B 1 12 ? -14.117 -3.156 22.547 1 76.06 12 PRO B C 1
ATOM 2117 O O . PRO B 1 12 ? -14.148 -3.512 21.359 1 76.06 12 PRO B O 1
ATOM 2120 N N . TRP B 1 13 ? -13.953 -4.016 23.5 1 82.06 13 TRP B N 1
ATOM 2121 C CA . TRP B 1 13 ? -13.562 -5.398 23.25 1 82.06 13 TRP B CA 1
ATOM 2122 C C . TRP B 1 13 ? -14.773 -6.316 23.219 1 82.06 13 TRP B C 1
ATOM 2124 O O . TRP B 1 13 ? -14.672 -7.477 22.828 1 82.06 13 TRP B O 1
ATOM 2134 N N . ILE B 1 14 ? -15.891 -5.863 23.516 1 84.12 14 ILE B N 1
ATOM 2135 C CA . ILE B 1 14 ? -17.094 -6.68 23.625 1 84.12 14 ILE B CA 1
ATOM 2136 C C . ILE B 1 14 ? -17.469 -7.223 22.25 1 84.12 14 ILE B C 1
ATOM 2138 O O . ILE B 1 14 ? -17.688 -8.43 22.094 1 84.12 14 ILE B O 1
ATOM 2142 N N . ILE B 1 15 ? -17.438 -6.363 21.297 1 84.38 15 ILE B N 1
ATOM 2143 C CA . ILE B 1 15 ? -17.859 -6.766 19.953 1 84.38 15 ILE B CA 1
ATOM 2144 C C . ILE B 1 15 ? -16.844 -7.746 19.359 1 84.38 15 ILE B C 1
ATOM 2146 O O . ILE B 1 15 ? -17.219 -8.812 18.875 1 84.38 15 ILE B O 1
ATOM 2150 N N . PRO B 1 16 ? -15.57 -7.449 19.5 1 84.69 16 PRO B N 1
ATOM 2151 C CA . PRO B 1 16 ? -14.594 -8.406 18.969 1 84.69 16 PRO B CA 1
ATOM 2152 C C . PRO B 1 16 ? -14.703 -9.781 19.625 1 84.69 16 PRO B C 1
ATOM 2154 O O . PRO B 1 16 ? -14.602 -10.805 18.953 1 84.69 16 PRO B O 1
ATOM 2157 N N . ILE B 1 17 ? -14.883 -9.789 20.906 1 87.94 17 ILE B N 1
ATOM 2158 C CA . ILE B 1 17 ? -14.992 -11.047 21.641 1 87.94 17 ILE B CA 1
ATOM 2159 C C . ILE B 1 17 ? -16.266 -11.773 21.219 1 87.94 17 ILE B C 1
ATOM 2161 O O . ILE B 1 17 ? -16.266 -12.992 21.031 1 87.94 17 ILE B O 1
ATOM 2165 N N . LEU B 1 18 ? -17.328 -11.008 21.047 1 90.31 18 LEU B N 1
ATOM 2166 C CA . LEU B 1 18 ? -18.594 -11.594 20.609 1 90.31 18 LEU B CA 1
ATOM 2167 C C . LEU B 1 18 ? -18.453 -12.195 19.219 1 90.31 18 LEU B C 1
ATOM 2169 O O . LEU B 1 18 ? -19.016 -13.258 18.938 1 90.31 18 LEU B O 1
ATOM 2173 N N . ILE B 1 19 ? -17.734 -11.555 18.391 1 89.06 19 ILE B N 1
ATOM 2174 C CA . ILE B 1 19 ? -17.531 -12.039 17.031 1 89.06 19 ILE B CA 1
ATOM 2175 C C . ILE B 1 19 ? -16.781 -13.359 17.062 1 89.06 19 ILE B C 1
ATOM 2177 O O . ILE B 1 19 ? -17.141 -14.312 16.359 1 89.06 19 ILE B O 1
ATOM 2181 N N . ILE B 1 20 ? -15.812 -13.461 17.922 1 90.56 20 ILE B N 1
ATOM 2182 C CA . ILE B 1 20 ? -15 -14.664 18.031 1 90.56 20 ILE B CA 1
ATOM 2183 C C . ILE B 1 20 ? -15.844 -15.812 18.594 1 90.56 20 ILE B C 1
ATOM 2185 O O . ILE B 1 20 ? -15.766 -16.938 18.109 1 90.56 20 ILE B O 1
ATOM 2189 N N . ILE B 1 21 ? -16.656 -15.492 19.578 1 93.44 21 ILE B N 1
ATOM 2190 C CA . ILE B 1 21 ? -17.5 -16.5 20.188 1 93.44 21 ILE B CA 1
ATOM 2191 C C . ILE B 1 21 ? -18.531 -17 19.172 1 93.44 21 ILE B C 1
ATOM 2193 O O . ILE B 1 21 ? -18.734 -18.203 19.031 1 93.44 21 ILE B O 1
ATOM 2197 N N . ILE B 1 22 ? -19.109 -16.062 18.5 1 93.38 22 ILE B N 1
ATOM 2198 C CA . ILE B 1 22 ? -20.094 -16.438 17.5 1 93.38 22 ILE B CA 1
ATOM 2199 C C . ILE B 1 22 ? -19.438 -17.266 16.406 1 93.38 22 ILE B C 1
ATOM 2201 O O . ILE B 1 22 ? -20 -18.234 15.93 1 93.38 22 ILE B O 1
ATOM 2205 N N . TRP B 1 23 ? -18.281 -16.844 16.062 1 92 23 TRP B N 1
ATOM 2206 C CA . TRP B 1 23 ? -17.484 -17.562 15.07 1 92 23 TRP B CA 1
ATOM 2207 C C . TRP B 1 23 ? -17.219 -19 15.531 1 92 23 TRP B C 1
ATOM 2209 O O . TRP B 1 23 ? -17.484 -19.953 14.805 1 92 23 TRP B O 1
ATOM 2219 N N . GLU B 1 24 ? -16.828 -19.156 16.703 1 93.88 24 GLU B N 1
ATOM 2220 C CA . GLU B 1 24 ? -16.516 -20.469 17.266 1 93.88 24 GLU B CA 1
ATOM 2221 C C . GLU B 1 24 ? -17.766 -21.328 17.344 1 93.88 24 GLU B C 1
ATOM 2223 O O . GLU B 1 24 ? -17.734 -22.5 16.922 1 93.88 24 GLU B O 1
ATOM 2228 N N . VAL B 1 25 ? -18.781 -20.75 17.828 1 94 25 VAL B N 1
ATOM 2229 C CA . VAL B 1 25 ? -20.031 -21.484 18.016 1 94 25 VAL B CA 1
ATOM 2230 C C . VAL B 1 25 ? -20.609 -21.859 16.656 1 94 25 VAL B C 1
ATOM 2232 O O . VAL B 1 25 ? -21.156 -22.953 16.484 1 94 25 VAL B O 1
ATOM 2235 N N . SER B 1 26 ? -20.469 -20.984 15.695 1 93.38 26 SER B N 1
ATOM 2236 C CA . SER B 1 26 ? -20.984 -21.266 14.359 1 93.38 26 SER B CA 1
ATOM 2237 C C . SER B 1 26 ? -20.281 -22.438 13.719 1 93.38 26 SER B C 1
ATOM 2239 O O . SER B 1 26 ? -20.891 -23.234 12.992 1 93.38 26 SER B O 1
ATOM 2241 N N . ASN B 1 27 ? -19.031 -22.578 13.977 1 92.19 27 ASN B N 1
ATOM 2242 C CA . ASN B 1 27 ? -18.297 -23.703 13.438 1 92.19 27 ASN B CA 1
ATOM 2243 C C . ASN B 1 27 ? -18.656 -25 14.156 1 92.19 27 ASN B C 1
ATOM 2245 O O . ASN B 1 27 ? -18.875 -26.031 13.516 1 92.19 27 ASN B O 1
ATOM 2249 N N . LYS B 1 28 ? -18.844 -24.891 15.469 1 91 28 LYS B N 1
ATOM 2250 C CA . LYS B 1 28 ? -19.125 -26.078 16.266 1 91 28 LYS B CA 1
ATOM 2251 C C . LYS B 1 28 ? -20.531 -26.609 15.984 1 91 28 LYS B C 1
ATOM 2253 O O . LYS B 1 28 ? -20.766 -27.828 16.047 1 91 28 LYS B O 1
ATOM 2258 N N . THR B 1 29 ? -21.391 -25.688 15.672 1 93.38 29 THR B N 1
ATOM 2259 C CA . THR B 1 29 ? -22.766 -26.094 15.414 1 93.38 29 THR B CA 1
ATOM 2260 C C . THR B 1 29 ? -22.953 -26.5 13.961 1 93.38 29 THR B C 1
ATOM 2262 O O . THR B 1 29 ? -24 -27.016 13.578 1 93.38 29 THR B O 1
ATOM 2265 N N . GLY B 1 30 ? -21.984 -26.188 13.109 1 90.38 30 GLY B N 1
ATOM 2266 C CA . GLY B 1 30 ? -22.047 -26.609 11.719 1 90.38 30 GLY B CA 1
ATOM 2267 C C . GLY B 1 30 ? -22.641 -25.547 10.812 1 90.38 30 GLY B C 1
ATOM 2268 O O . GLY B 1 30 ? -22.75 -25.75 9.602 1 90.38 30 GLY B O 1
ATOM 2269 N N . ILE B 1 31 ? -23.047 -24.469 11.414 1 89.81 31 ILE B N 1
ATOM 2270 C CA . ILE B 1 31 ? -23.594 -23.375 10.625 1 89.81 31 ILE B CA 1
ATOM 2271 C C . ILE B 1 31 ? -22.531 -22.859 9.656 1 89.81 31 ILE B C 1
ATOM 2273 O O . ILE B 1 31 ? -22.812 -22.609 8.477 1 89.81 31 ILE B O 1
ATOM 2277 N N . LEU B 1 32 ? -21.375 -22.734 10.203 1 89.12 32 LEU B N 1
ATOM 2278 C CA . LEU B 1 32 ? -20.219 -22.344 9.398 1 89.12 32 LEU B CA 1
ATOM 2279 C C . LEU B 1 32 ? -19.297 -23.547 9.148 1 89.12 32 LEU B C 1
ATOM 2281 O O . LEU B 1 32 ? -18.766 -24.125 10.094 1 89.12 32 LEU B O 1
ATOM 2285 N N . ALA B 1 33 ? -19.172 -23.891 7.859 1 89.81 33 ALA B N 1
ATOM 2286 C CA . ALA B 1 33 ? -18.328 -25.031 7.504 1 89.81 33 ALA B CA 1
ATOM 2287 C C . ALA B 1 33 ? -16.844 -24.703 7.738 1 89.81 33 ALA B C 1
ATOM 2289 O O . ALA B 1 33 ? -16.406 -23.578 7.48 1 89.81 33 ALA B O 1
ATOM 2290 N N . ASN B 1 34 ? -16.094 -25.641 8.211 1 87.88 34 ASN B N 1
ATOM 2291 C CA . ASN B 1 34 ? -14.664 -25.484 8.445 1 87.88 34 ASN B CA 1
ATOM 2292 C C . ASN B 1 34 ? -13.898 -25.297 7.145 1 87.88 34 ASN B C 1
ATOM 2294 O O . ASN B 1 34 ? -12.773 -24.781 7.152 1 87.88 34 ASN B O 1
ATOM 2298 N N . THR B 1 35 ? -14.586 -25.625 6.113 1 84.56 35 THR B N 1
ATOM 2299 C CA . THR B 1 35 ? -13.961 -25.469 4.805 1 84.56 35 THR B CA 1
ATOM 2300 C C . THR B 1 35 ? -14.039 -24.031 4.328 1 84.56 35 THR B C 1
ATOM 2302 O O . THR B 1 35 ? -13.32 -23.625 3.414 1 84.56 35 THR B O 1
ATOM 2305 N N . VAL B 1 36 ? -14.953 -23.375 4.977 1 87.5 36 VAL B N 1
ATOM 2306 C CA . VAL B 1 36 ? -15.094 -21.953 4.641 1 87.5 36 VAL B CA 1
ATOM 2307 C C . VAL B 1 36 ? -14.211 -21.109 5.555 1 87.5 36 VAL B C 1
ATOM 2309 O O . VAL B 1 36 ? -13.438 -20.266 5.082 1 87.5 36 VAL B O 1
ATOM 2312 N N . LEU B 1 37 ? -14.305 -21.344 6.793 1 92.12 37 LEU B N 1
ATOM 2313 C CA . LEU B 1 37 ? -13.492 -20.672 7.805 1 92.12 37 LEU B CA 1
ATOM 2314 C C . LEU B 1 37 ? -13.281 -21.578 9.016 1 92.12 37 LEU B C 1
ATOM 2316 O O . LEU B 1 37 ? -14.242 -22.062 9.609 1 92.12 37 LEU B O 1
ATOM 2320 N N . PRO B 1 38 ? -12.031 -21.719 9.273 1 94 38 PRO B N 1
ATOM 2321 C CA . PRO B 1 38 ? -11.773 -22.594 10.422 1 94 38 PRO B CA 1
ATOM 2322 C C . PRO B 1 38 ? -12.172 -21.953 11.75 1 94 38 PRO B C 1
ATOM 2324 O O . PRO B 1 38 ? -12.141 -20.734 11.883 1 94 38 PRO B O 1
ATOM 2327 N N . ALA B 1 39 ? -12.492 -22.812 12.648 1 94.88 39 ALA B N 1
ATOM 2328 C CA . ALA B 1 39 ? -12.781 -22.297 13.984 1 94.88 39 ALA B CA 1
ATOM 2329 C C . ALA B 1 39 ? -11.547 -21.656 14.609 1 94.88 39 ALA B C 1
ATOM 2331 O O . ALA B 1 39 ? -10.422 -22.094 14.383 1 94.88 39 ALA B O 1
ATOM 2332 N N . PRO B 1 40 ? -11.844 -20.609 15.344 1 95.25 40 PRO B N 1
ATOM 2333 C CA . PRO B 1 40 ? -10.719 -19.969 16.031 1 95.25 40 PRO B CA 1
ATOM 2334 C C . PRO B 1 40 ? -9.914 -20.969 16.875 1 95.25 40 PRO B C 1
ATOM 2336 O O . PRO B 1 40 ? -8.68 -20.859 16.938 1 95.25 40 PRO B O 1
ATOM 2339 N N . SER B 1 41 ? -10.539 -21.922 17.453 1 94.88 41 SER B N 1
ATOM 2340 C CA . SER B 1 41 ? -9.844 -22.922 18.25 1 94.88 41 SER B CA 1
ATOM 2341 C C . SER B 1 41 ? -8.914 -23.766 17.391 1 94.88 41 SER B C 1
ATOM 2343 O O . SER B 1 41 ? -7.828 -24.156 17.844 1 94.88 41 SER B O 1
ATOM 2345 N N . ASP B 1 42 ? -9.336 -24.047 16.156 1 95.38 42 ASP B N 1
ATOM 2346 C CA . ASP B 1 42 ? -8.5 -24.812 15.242 1 95.38 42 ASP B CA 1
ATOM 2347 C C . ASP B 1 42 ? -7.262 -24.031 14.828 1 95.38 42 ASP B C 1
ATOM 2349 O O . ASP B 1 42 ? -6.188 -24.594 14.633 1 95.38 42 ASP B O 1
ATOM 2353 N N . VAL B 1 43 ? -7.441 -22.781 14.719 1 95.94 43 VAL B N 1
ATOM 2354 C CA . VAL B 1 43 ? -6.328 -21.922 14.352 1 95.94 43 VAL B CA 1
ATOM 2355 C C . VAL B 1 43 ? -5.297 -21.891 15.484 1 95.94 43 VAL B C 1
ATOM 2357 O O . VAL B 1 43 ? -4.09 -21.984 15.227 1 95.94 43 VAL B O 1
ATOM 2360 N N . VAL B 1 44 ? -5.824 -21.812 16.703 1 95.69 44 VAL B N 1
ATOM 2361 C CA . VAL B 1 44 ? -4.941 -21.797 17.859 1 95.69 44 VAL B CA 1
ATOM 2362 C C . VAL B 1 44 ? -4.203 -23.125 17.953 1 95.69 44 VAL B C 1
ATOM 2364 O O . VAL B 1 44 ? -2.998 -23.156 18.219 1 95.69 44 VAL B O 1
ATOM 2367 N N . LYS B 1 45 ? -4.906 -24.156 17.703 1 95.81 45 LYS B N 1
ATOM 2368 C CA . LYS B 1 45 ? -4.301 -25.484 17.734 1 95.81 45 LYS B CA 1
ATOM 2369 C C . LYS B 1 45 ? -3.23 -25.625 16.656 1 95.81 45 LYS B C 1
ATOM 2371 O O . LYS B 1 45 ? -2.141 -26.141 16.906 1 95.81 45 LYS B O 1
ATOM 2376 N N . ALA B 1 46 ? -3.57 -25.188 15.492 1 95.19 46 ALA B N 1
ATOM 2377 C CA . ALA B 1 46 ? -2.611 -25.219 14.391 1 95.19 46 ALA B CA 1
ATOM 2378 C C . ALA B 1 46 ? -1.365 -24.406 14.727 1 95.19 46 ALA B C 1
ATOM 2380 O O . ALA B 1 46 ? -0.243 -24.828 14.43 1 95.19 46 ALA B O 1
ATOM 2381 N N . GLY B 1 47 ? -1.585 -23.266 15.297 1 96.12 47 GLY B N 1
ATOM 2382 C CA . GLY B 1 47 ? -0.463 -22.438 15.719 1 96.12 47 GLY B CA 1
ATOM 2383 C C . GLY B 1 47 ? 0.43 -23.125 16.734 1 96.12 47 GLY B C 1
ATOM 2384 O O . GLY B 1 47 ? 1.657 -23.047 16.641 1 96.12 47 GLY B O 1
ATOM 2385 N N . TYR B 1 48 ? -0.236 -23.766 17.609 1 95.44 48 TYR B N 1
ATOM 2386 C CA . TYR B 1 48 ? 0.504 -24.484 18.641 1 95.44 48 TYR B CA 1
ATOM 2387 C C . TYR B 1 48 ? 1.318 -25.625 18.031 1 95.44 48 TYR B C 1
ATOM 2389 O O . TYR B 1 48 ? 2.504 -25.766 18.344 1 95.44 48 TYR B O 1
ATOM 2397 N N . GLU B 1 49 ? 0.704 -26.375 17.203 1 95.31 49 GLU B N 1
ATOM 2398 C CA . GLU B 1 49 ? 1.372 -27.5 16.562 1 95.31 49 GLU B CA 1
ATOM 2399 C C . GLU B 1 49 ? 2.537 -27.047 15.688 1 95.31 49 GLU B C 1
ATOM 2401 O O . GLU B 1 49 ? 3.617 -27.641 15.719 1 95.31 49 GLU B O 1
ATOM 2406 N N . GLN B 1 50 ? 2.277 -25.969 14.938 1 93.75 50 GLN B N 1
ATOM 2407 C CA . GLN B 1 50 ? 3.33 -25.422 14.094 1 93.75 50 GLN B CA 1
ATOM 2408 C C . GLN B 1 50 ? 4.465 -24.844 14.93 1 93.75 50 GLN B C 1
ATOM 2410 O O . GLN B 1 50 ? 5.629 -24.891 14.523 1 93.75 50 GLN B O 1
ATOM 2415 N N . ALA B 1 51 ? 4.152 -24.328 16.109 1 94 51 ALA B N 1
ATOM 2416 C CA . ALA B 1 51 ? 5.156 -23.75 17 1 94 51 ALA B CA 1
ATOM 2417 C C . ALA B 1 51 ? 6.008 -24.844 17.641 1 94 51 ALA B C 1
ATOM 2419 O O . ALA B 1 51 ? 7.234 -24.719 17.703 1 94 51 ALA B O 1
ATOM 2420 N N . VAL B 1 52 ? 5.363 -25.859 18.031 1 94.75 52 VAL B N 1
ATOM 2421 C CA . VAL B 1 52 ? 6.047 -26.953 18.703 1 94.75 52 VAL B CA 1
ATOM 2422 C C . VAL B 1 52 ? 6.965 -27.672 17.719 1 94.75 52 VAL B C 1
ATOM 2424 O O . VAL B 1 52 ? 8.07 -28.078 18.078 1 94.75 52 VAL B O 1
ATOM 2427 N N . SER B 1 53 ? 6.582 -27.812 16.516 1 93.94 53 SER B N 1
ATOM 2428 C CA . SER B 1 53 ? 7.387 -28.484 15.5 1 93.94 53 SER B CA 1
ATOM 2429 C C . SER B 1 53 ? 8.578 -27.625 15.078 1 93.94 53 SER B C 1
ATOM 2431 O O . SER B 1 53 ? 9.531 -28.125 14.484 1 93.94 53 SER B O 1
ATOM 2433 N N . GLY B 1 54 ? 8.477 -26.266 15.312 1 92.94 54 GLY B N 1
ATOM 2434 C CA . GLY B 1 54 ? 9.539 -25.359 14.938 1 92.94 54 GLY B CA 1
ATOM 2435 C C . GLY B 1 54 ? 9.352 -24.75 13.562 1 92.94 54 GLY B C 1
ATOM 2436 O O . GLY B 1 54 ? 9.992 -23.75 13.219 1 92.94 54 GLY B O 1
ATOM 2437 N N . VAL B 1 55 ? 8.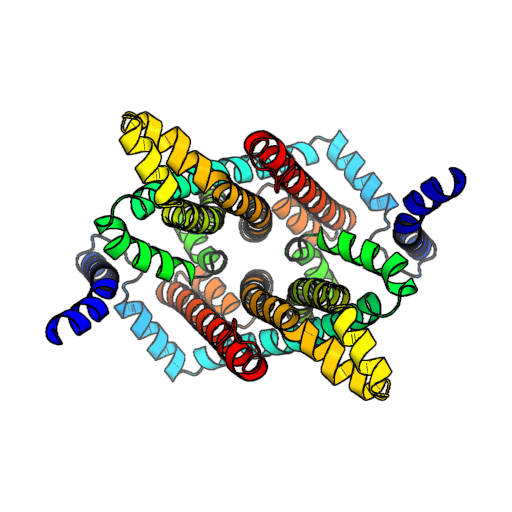461 -25.328 12.82 1 92.81 55 VAL B N 1
ATOM 2438 C CA . VAL B 1 55 ? 8.219 -24.906 11.445 1 92.81 55 VAL B CA 1
ATOM 2439 C C . VAL B 1 55 ? 7.742 -23.453 11.422 1 92.81 55 VAL B C 1
ATOM 2441 O O . VAL B 1 55 ? 8.156 -22.672 10.562 1 92.81 55 VAL B O 1
ATOM 2444 N N . LEU B 1 56 ? 6.938 -23.141 12.352 1 94.38 56 LEU B N 1
ATOM 2445 C CA . LEU B 1 56 ? 6.402 -21.797 12.438 1 94.38 56 LEU B CA 1
ATOM 2446 C C . LEU B 1 56 ? 7.523 -20.781 12.617 1 94.38 56 LEU B C 1
ATOM 2448 O O . LEU B 1 56 ? 7.551 -19.75 11.938 1 94.38 56 LEU B O 1
ATOM 2452 N N . PHE B 1 57 ? 8.422 -21.031 13.469 1 94.56 57 PHE B N 1
ATOM 2453 C CA . PHE B 1 57 ? 9.508 -20.109 13.789 1 94.56 57 PHE B CA 1
ATOM 2454 C C . PHE B 1 57 ? 10.477 -19.984 12.617 1 94.56 57 PHE B C 1
ATOM 2456 O O . PHE B 1 57 ? 11.047 -18.906 12.391 1 94.56 57 PHE B O 1
ATOM 2463 N N . ASP B 1 58 ? 10.617 -21.078 11.914 1 95.44 58 ASP B N 1
ATOM 2464 C CA . ASP B 1 58 ? 11.461 -21.031 10.727 1 95.44 58 ASP B CA 1
ATOM 2465 C C . ASP B 1 58 ? 10.914 -20.047 9.695 1 95.44 58 ASP B C 1
ATOM 2467 O O . ASP B 1 58 ? 11.641 -19.172 9.211 1 95.44 58 ASP B O 1
ATOM 2471 N N . HIS B 1 59 ? 9.648 -20.156 9.422 1 95.75 59 HIS B N 1
ATOM 2472 C CA . HIS B 1 59 ? 9.008 -19.25 8.469 1 95.75 59 HIS B CA 1
ATOM 2473 C C . HIS B 1 59 ? 9 -17.812 8.984 1 95.75 59 HIS B C 1
ATOM 2475 O O . HIS B 1 59 ? 9.234 -16.875 8.219 1 95.75 59 HIS B O 1
ATOM 2481 N N . LEU B 1 60 ? 8.797 -17.719 10.25 1 96.06 60 LEU B N 1
ATOM 2482 C CA . LEU B 1 60 ? 8.773 -16.391 10.867 1 96.06 60 LEU B CA 1
ATOM 2483 C C . LEU B 1 60 ? 10.141 -15.727 10.789 1 96.06 60 LEU B C 1
ATOM 2485 O O . LEU B 1 60 ? 10.242 -14.539 10.477 1 96.06 60 LEU B O 1
ATOM 2489 N N . GLN B 1 61 ? 11.117 -16.453 11.094 1 96.25 61 GLN B N 1
ATOM 2490 C CA . GLN B 1 61 ? 12.477 -15.93 11.062 1 96.25 61 GLN B CA 1
ATOM 2491 C C . GLN B 1 61 ? 12.883 -15.531 9.641 1 96.25 61 GLN B C 1
ATOM 2493 O O . GLN B 1 61 ? 13.492 -14.484 9.438 1 96.25 61 GLN B O 1
ATOM 2498 N N . ILE B 1 62 ? 12.57 -16.328 8.742 1 96.5 62 ILE B N 1
ATOM 2499 C CA . ILE B 1 62 ? 12.93 -16.078 7.348 1 96.5 62 ILE B CA 1
ATOM 2500 C C . ILE B 1 62 ? 12.242 -14.805 6.859 1 96.5 62 ILE B C 1
ATOM 2502 O O . ILE B 1 62 ? 12.891 -13.922 6.301 1 96.5 62 ILE B O 1
ATOM 2506 N N . SER B 1 63 ? 10.945 -14.734 7.102 1 97.25 63 SER B N 1
ATOM 2507 C CA . SER B 1 63 ? 10.195 -13.547 6.691 1 97.25 63 SER B CA 1
ATOM 2508 C C . SER B 1 63 ? 10.727 -12.297 7.383 1 97.25 63 SER B C 1
ATOM 2510 O O . SER B 1 63 ? 10.914 -11.258 6.742 1 97.25 63 SER B O 1
ATOM 2512 N N . THR B 1 64 ? 11.039 -12.422 8.656 1 96.75 64 THR B N 1
ATOM 2513 C CA . THR B 1 64 ? 11.516 -11.273 9.414 1 96.75 64 THR B CA 1
ATOM 2514 C C . THR B 1 64 ? 12.891 -10.828 8.922 1 96.75 64 THR B C 1
ATOM 2516 O O . THR B 1 64 ? 13.148 -9.633 8.797 1 96.75 64 THR B O 1
ATOM 2519 N N . THR B 1 65 ? 13.688 -11.75 8.625 1 96.81 65 THR B N 1
ATOM 2520 C CA . THR B 1 65 ? 15.023 -11.445 8.125 1 96.81 65 THR B CA 1
ATOM 2521 C C . THR B 1 65 ? 14.961 -10.758 6.77 1 96.81 65 THR B C 1
ATOM 2523 O O . THR B 1 65 ? 15.633 -9.75 6.543 1 96.81 65 THR B O 1
ATOM 2526 N N . ARG B 1 66 ? 14.164 -11.273 5.883 1 97.31 66 ARG B N 1
ATOM 2527 C CA . ARG B 1 66 ? 13.969 -10.664 4.574 1 97.31 66 ARG B CA 1
ATOM 2528 C C . ARG B 1 66 ? 13.484 -9.227 4.703 1 97.31 66 ARG B C 1
ATOM 2530 O O . ARG B 1 66 ? 14 -8.328 4.039 1 97.31 66 ARG B O 1
ATOM 2537 N N . ALA B 1 67 ? 12.508 -9.086 5.57 1 97.12 67 ALA B N 1
ATOM 2538 C CA . ALA B 1 67 ? 11.914 -7.77 5.777 1 97.12 67 ALA B CA 1
ATOM 2539 C C . ALA B 1 67 ? 12.945 -6.773 6.297 1 97.12 67 ALA B C 1
ATOM 2541 O O . ALA B 1 67 ? 13.047 -5.652 5.785 1 97.12 67 ALA B O 1
ATOM 2542 N N . LEU B 1 68 ? 13.711 -7.223 7.258 1 97.12 68 LEU B N 1
ATOM 2543 C CA . LEU B 1 68 ? 14.688 -6.336 7.891 1 97.12 68 LEU B CA 1
ATOM 2544 C C . LEU B 1 68 ? 15.82 -6 6.93 1 97.12 68 LEU B C 1
ATOM 2546 O O . LEU B 1 68 ? 16.266 -4.848 6.863 1 97.12 68 LEU B O 1
ATOM 2550 N N . ILE B 1 69 ? 16.281 -6.93 6.184 1 98.06 69 ILE B N 1
ATOM 2551 C CA . ILE B 1 69 ? 17.359 -6.703 5.23 1 98.06 69 ILE B CA 1
ATOM 2552 C C . ILE B 1 69 ? 16.891 -5.75 4.133 1 98.06 69 ILE B C 1
ATOM 2554 O O . ILE B 1 69 ? 17.578 -4.789 3.795 1 98.06 69 ILE B O 1
ATOM 2558 N N . GLY B 1 70 ? 15.727 -6.039 3.607 1 98.06 70 GLY B N 1
ATOM 2559 C CA . GLY B 1 70 ? 15.172 -5.148 2.598 1 98.06 70 GLY B CA 1
ATOM 2560 C C . GLY B 1 70 ? 14.961 -3.734 3.102 1 98.06 70 GLY B C 1
ATOM 2561 O O . GLY B 1 70 ? 15.258 -2.768 2.396 1 98.06 70 GLY B O 1
ATOM 2562 N N . PHE B 1 71 ? 14.5 -3.66 4.328 1 98.19 71 PHE B N 1
ATOM 2563 C CA . PHE B 1 71 ? 14.258 -2.361 4.945 1 98.19 71 PHE B CA 1
ATOM 2564 C C . PHE B 1 71 ? 15.562 -1.589 5.113 1 98.19 71 PHE B C 1
ATOM 2566 O O . PHE B 1 71 ? 15.633 -0.401 4.793 1 98.19 71 PHE B O 1
ATOM 2573 N N . LEU B 1 72 ? 16.531 -2.264 5.578 1 98.12 72 LEU B N 1
ATOM 2574 C CA . LEU B 1 72 ? 17.812 -1.615 5.855 1 98.12 72 LEU B CA 1
ATOM 2575 C C . LEU B 1 72 ? 18.5 -1.203 4.562 1 98.12 72 LEU B C 1
ATOM 2577 O O . LEU B 1 72 ? 19.047 -0.097 4.465 1 98.12 72 LEU B O 1
ATOM 2581 N N . ILE B 1 73 ? 18.453 -2.006 3.588 1 98.19 73 ILE B N 1
ATOM 2582 C CA . ILE B 1 73 ? 19.109 -1.699 2.316 1 98.19 73 ILE B CA 1
ATOM 2583 C C . ILE B 1 73 ? 18.359 -0.557 1.625 1 98.19 73 ILE B C 1
ATOM 2585 O O . ILE B 1 73 ? 18.953 0.486 1.331 1 98.19 73 ILE B O 1
ATOM 2589 N N . GLY B 1 74 ? 17.094 -0.746 1.433 1 98.12 74 GLY B N 1
ATOM 2590 C CA . GLY B 1 74 ? 16.297 0.277 0.773 1 98.12 74 GLY B CA 1
ATOM 2591 C C . GLY B 1 74 ? 16.219 1.57 1.562 1 98.12 74 GLY B C 1
ATOM 2592 O O . GLY B 1 74 ? 16.344 2.658 0.994 1 98.12 74 GLY B O 1
ATOM 2593 N N . GLY B 1 75 ? 16.031 1.378 2.818 1 98 75 GLY B N 1
ATOM 2594 C CA . GLY B 1 75 ? 15.906 2.543 3.682 1 98 75 GLY B CA 1
ATOM 2595 C C . GLY B 1 75 ? 17.188 3.357 3.758 1 98 75 GLY B C 1
ATOM 2596 O O . GLY B 1 75 ? 17.156 4.586 3.705 1 98 75 GLY B O 1
ATOM 2597 N N . SER B 1 76 ? 18.312 2.693 3.875 1 98.19 76 SER B N 1
ATOM 2598 C CA . SER B 1 76 ? 19.578 3.391 3.979 1 98.19 76 SER B CA 1
ATOM 2599 C C . SER B 1 76 ? 19.922 4.117 2.682 1 98.19 76 SER B C 1
ATOM 2601 O O . SER B 1 76 ? 20.359 5.27 2.707 1 98.19 76 SER B O 1
ATOM 2603 N N . ILE B 1 77 ? 19.672 3.51 1.596 1 97.94 77 ILE B N 1
ATOM 2604 C CA . ILE B 1 77 ? 19.938 4.129 0.302 1 97.94 77 ILE B CA 1
ATOM 2605 C C . ILE B 1 77 ? 19.031 5.336 0.107 1 97.94 77 ILE B C 1
ATOM 2607 O O . ILE B 1 77 ? 19.469 6.402 -0.311 1 97.94 77 ILE B O 1
ATOM 2611 N N . ALA B 1 78 ? 17.781 5.137 0.428 1 97.69 78 ALA B N 1
ATOM 2612 C CA . ALA B 1 78 ? 16.797 6.207 0.302 1 97.69 78 ALA B CA 1
ATOM 2613 C C . ALA B 1 78 ? 17.172 7.395 1.189 1 97.69 78 ALA B C 1
ATOM 2615 O O . ALA B 1 78 ? 17.031 8.547 0.778 1 97.69 78 ALA B O 1
ATOM 2616 N N . PHE B 1 79 ? 17.578 7.074 2.359 1 97.12 79 PHE B N 1
ATOM 2617 C CA . PHE B 1 79 ? 17.953 8.094 3.33 1 97.12 79 PHE B CA 1
ATOM 2618 C C . PHE B 1 79 ? 19.141 8.922 2.82 1 97.12 79 PHE B C 1
ATOM 2620 O O . PHE B 1 79 ? 19.094 10.148 2.857 1 97.12 79 PHE B O 1
ATOM 2627 N N . VAL B 1 80 ? 20.109 8.273 2.297 1 96.44 80 VAL B N 1
ATOM 2628 C CA . VAL B 1 80 ? 21.312 8.93 1.805 1 96.44 80 VAL B CA 1
ATOM 2629 C C . VAL B 1 80 ? 20.969 9.781 0.58 1 96.44 80 VAL B C 1
ATOM 2631 O O . VAL B 1 80 ? 21.359 10.953 0.503 1 96.44 80 VAL B O 1
ATOM 2634 N N . ILE B 1 81 ? 20.219 9.25 -0.358 1 95.56 81 ILE B N 1
ATOM 2635 C CA . ILE B 1 81 ? 19.859 9.969 -1.578 1 95.56 81 ILE B CA 1
ATOM 2636 C C . ILE B 1 81 ? 18.938 11.125 -1.241 1 95.56 81 ILE B C 1
ATOM 2638 O O . ILE B 1 81 ? 19.016 12.203 -1.841 1 95.56 81 ILE B O 1
ATOM 2642 N N . GLY B 1 82 ? 18.047 10.875 -0.252 1 95.12 82 GLY B N 1
ATOM 2643 C CA . GLY B 1 82 ? 17.172 11.945 0.195 1 95.12 82 GLY B CA 1
ATOM 2644 C C . GLY B 1 82 ? 17.922 13.133 0.776 1 95.12 82 GLY B C 1
ATOM 2645 O O . GLY B 1 82 ? 17.578 14.281 0.497 1 95.12 82 GLY B O 1
ATOM 2646 N N . ILE B 1 83 ? 18.922 12.828 1.543 1 94.31 83 ILE B N 1
ATOM 2647 C CA . ILE B 1 83 ? 19.75 13.883 2.123 1 94.31 83 ILE B CA 1
ATOM 2648 C C . ILE B 1 83 ? 20.516 14.609 1.019 1 94.31 83 ILE B C 1
ATOM 2650 O O . ILE B 1 83 ? 20.531 15.836 0.972 1 94.31 83 ILE B O 1
ATOM 2654 N N . LEU B 1 84 ? 21.094 13.828 0.145 1 93.12 84 LEU B N 1
ATOM 2655 C CA . LEU B 1 84 ? 21.891 14.391 -0.937 1 93.12 84 LEU B CA 1
ATOM 2656 C C . LEU B 1 84 ? 21.047 15.32 -1.807 1 93.12 84 LEU B C 1
ATOM 2658 O O . LEU B 1 84 ? 21.453 16.438 -2.1 1 93.12 84 LEU B O 1
ATOM 2662 N N . ASN B 1 85 ? 19.844 14.898 -2.152 1 91.56 85 ASN B N 1
ATOM 2663 C CA . ASN B 1 85 ? 18.969 15.695 -3.008 1 91.56 85 ASN B CA 1
ATOM 2664 C C . ASN B 1 85 ? 18.359 16.875 -2.246 1 91.56 85 ASN B C 1
ATOM 2666 O O . ASN B 1 85 ? 17.953 17.859 -2.852 1 91.56 85 ASN B O 1
ATOM 2670 N N . GLY B 1 86 ? 18.297 16.703 -0.967 1 89.19 86 GLY B N 1
ATOM 2671 C CA . GLY B 1 86 ? 17.766 17.781 -0.15 1 89.19 86 GLY B CA 1
ATOM 2672 C C . GLY B 1 86 ? 18.734 18.922 0.058 1 89.19 86 GLY B C 1
ATOM 2673 O O . GLY B 1 86 ? 18.328 20.062 0.262 1 89.19 86 GLY B O 1
ATOM 2674 N N . ILE B 1 87 ? 20 18.656 0.047 1 87.69 87 ILE B N 1
ATOM 2675 C CA . ILE B 1 87 ? 21.016 19.656 0.406 1 87.69 87 ILE B CA 1
ATOM 2676 C C . ILE B 1 87 ? 21.672 20.203 -0.857 1 87.69 87 ILE B C 1
ATOM 2678 O O . ILE B 1 87 ? 21.984 21.391 -0.931 1 87.69 87 ILE B O 1
ATOM 2682 N N . VAL B 1 88 ? 21.844 19.391 -1.896 1 87.81 88 VAL B N 1
ATOM 2683 C CA . VAL B 1 88 ? 22.594 19.766 -3.086 1 87.81 88 VAL B CA 1
ATOM 2684 C C . VAL B 1 88 ? 21.625 20.188 -4.195 1 87.81 88 VAL B C 1
ATOM 2686 O O . VAL B 1 88 ? 20.906 19.344 -4.746 1 87.81 88 VAL B O 1
ATOM 2689 N N . PRO B 1 89 ? 21.625 21.359 -4.617 1 82.31 89 PRO B N 1
ATOM 2690 C CA . PRO B 1 89 ? 20.688 21.859 -5.633 1 82.31 89 PRO B CA 1
ATOM 2691 C C . PRO B 1 89 ? 20.812 21.109 -6.957 1 82.31 89 PRO B C 1
ATOM 2693 O O . PRO B 1 89 ? 19.797 20.875 -7.625 1 82.31 89 PRO B O 1
ATOM 2696 N N . PHE B 1 90 ? 22 20.781 -7.273 1 80.44 90 PHE B N 1
ATOM 2697 C CA . PHE B 1 90 ? 22.219 20.062 -8.523 1 80.44 90 PHE B CA 1
ATOM 2698 C C . PHE B 1 90 ? 21.516 18.703 -8.492 1 80.44 90 PHE B C 1
ATOM 2700 O O . PHE B 1 90 ? 20.875 18.312 -9.477 1 80.44 90 PHE B O 1
ATOM 2707 N N . ALA B 1 91 ? 21.609 18.078 -7.441 1 78.81 91 ALA B N 1
ATOM 2708 C CA . ALA B 1 91 ? 20.969 16.766 -7.293 1 78.81 91 ALA B CA 1
ATOM 2709 C C . ALA B 1 91 ? 19.453 16.891 -7.309 1 78.81 91 ALA B C 1
ATOM 2711 O O . ALA B 1 91 ? 18.75 16.062 -7.898 1 78.81 91 ALA B O 1
ATOM 2712 N N . GLN B 1 92 ? 19.047 17.906 -6.816 1 79.62 92 GLN B N 1
ATOM 2713 C CA . GLN B 1 92 ? 17.609 18.172 -6.777 1 79.62 92 GLN B CA 1
ATOM 2714 C C . GLN B 1 92 ? 17.031 18.312 -8.18 1 79.62 92 GLN B C 1
ATOM 2716 O O . GLN B 1 92 ? 16 17.734 -8.5 1 79.62 92 GLN B O 1
ATOM 2721 N N . ARG B 1 93 ? 17.734 19.016 -8.938 1 76.62 93 ARG B N 1
ATOM 2722 C CA . ARG B 1 93 ? 17.234 19.375 -10.258 1 76.62 93 ARG B CA 1
ATOM 2723 C C . ARG B 1 93 ? 17.234 18.172 -11.195 1 76.62 93 ARG B C 1
ATOM 2725 O O . ARG B 1 93 ? 16.297 17.984 -11.977 1 76.62 93 ARG B O 1
ATOM 2732 N N . TYR B 1 94 ? 18.141 17.266 -10.945 1 77.81 94 TYR B N 1
ATOM 2733 C CA . TYR B 1 94 ? 18.312 16.219 -11.945 1 77.81 94 TYR B CA 1
ATOM 2734 C C . TYR B 1 94 ? 17.891 14.867 -11.406 1 77.81 94 TYR B C 1
ATOM 2736 O O . TYR B 1 94 ? 17.359 14.039 -12.148 1 77.81 94 TYR B O 1
ATOM 2744 N N . LEU B 1 95 ? 18 14.672 -10.156 1 81.94 95 LEU B N 1
ATOM 2745 C CA . LEU B 1 95 ? 17.766 13.344 -9.602 1 81.94 95 LEU B CA 1
ATOM 2746 C C . LEU B 1 95 ? 16.359 13.234 -9.039 1 81.94 95 LEU B C 1
ATOM 2748 O O . LEU B 1 95 ? 15.711 12.188 -9.172 1 81.94 95 LEU B O 1
ATOM 2752 N N . ASP B 1 96 ? 15.906 14.281 -8.602 1 83.75 96 ASP B N 1
ATOM 2753 C CA . ASP B 1 96 ? 14.594 14.234 -7.957 1 83.75 96 ASP B CA 1
ATOM 2754 C C . ASP B 1 96 ? 13.492 13.93 -8.977 1 83.75 96 ASP B C 1
ATOM 2756 O O . ASP B 1 96 ? 12.625 13.094 -8.719 1 83.75 96 ASP B O 1
ATOM 2760 N N . THR B 1 97 ? 13.586 14.531 -10.102 1 80.25 97 THR B N 1
ATOM 2761 C CA . THR B 1 97 ? 12.57 14.312 -11.125 1 80.25 97 THR B CA 1
ATOM 2762 C C . THR B 1 97 ? 12.562 12.859 -11.578 1 80.25 97 THR B C 1
ATOM 2764 O O . THR B 1 97 ? 11.5 12.25 -11.734 1 80.25 97 THR B O 1
ATOM 2767 N N . THR B 1 98 ? 13.711 12.336 -11.711 1 83.12 98 THR B N 1
ATOM 2768 C CA . THR B 1 98 ? 13.836 10.945 -12.133 1 83.12 98 THR B CA 1
ATOM 2769 C C . THR B 1 98 ? 13.273 10.008 -11.07 1 83.12 98 THR B C 1
ATOM 2771 O O . THR B 1 98 ? 12.523 9.086 -11.383 1 83.12 98 THR B O 1
ATOM 2774 N N . ILE B 1 99 ? 13.602 10.305 -9.891 1 86 99 ILE B N 1
ATOM 2775 C CA . ILE B 1 99 ? 13.141 9.461 -8.789 1 86 99 ILE B CA 1
ATOM 2776 C C . ILE B 1 99 ? 11.617 9.562 -8.664 1 86 99 ILE B C 1
ATOM 2778 O O . ILE B 1 99 ? 10.945 8.555 -8.438 1 86 99 ILE B O 1
ATOM 2782 N N . GLN B 1 100 ? 11.117 10.703 -8.945 1 81.56 100 GLN B N 1
ATOM 2783 C CA . GLN B 1 100 ? 9.68 10.914 -8.875 1 81.56 100 GLN B CA 1
ATOM 2784 C C . GLN B 1 100 ? 8.953 10.164 -9.992 1 81.56 100 GLN B C 1
ATOM 2786 O O . GLN B 1 100 ? 7.852 9.648 -9.789 1 81.56 100 GLN B O 1
ATOM 2791 N N . MET B 1 101 ? 9.57 10.078 -11.023 1 81.94 101 MET B N 1
ATOM 2792 C CA . MET B 1 101 ? 8.977 9.344 -12.141 1 81.94 101 MET B CA 1
ATOM 2793 C C . MET B 1 101 ? 8.953 7.848 -11.844 1 81.94 101 MET B C 1
ATOM 2795 O O . MET B 1 101 ? 7.984 7.16 -12.188 1 81.94 101 MET B O 1
ATOM 2799 N N . LEU B 1 102 ? 9.977 7.398 -11.234 1 85.81 102 LEU B N 1
ATOM 2800 C CA . LEU B 1 102 ? 10.062 5.984 -10.883 1 85.81 102 LEU B CA 1
ATOM 2801 C C . LEU B 1 102 ? 9.047 5.637 -9.797 1 85.81 102 LEU B C 1
ATOM 2803 O O . LEU B 1 102 ? 8.57 4.5 -9.719 1 85.81 102 LEU B O 1
ATOM 2807 N N . ARG B 1 103 ? 8.758 6.656 -9.055 1 86.19 103 ARG B N 1
ATOM 2808 C CA . ARG B 1 103 ? 7.816 6.465 -7.957 1 86.19 103 ARG B CA 1
ATOM 2809 C C . ARG B 1 103 ? 6.414 6.168 -8.484 1 86.19 103 ARG B C 1
ATOM 2811 O O . ARG B 1 103 ? 5.598 5.562 -7.785 1 86.19 103 ARG B O 1
ATOM 2818 N N . ASN B 1 104 ? 6.172 6.492 -9.711 1 82.81 104 ASN B N 1
ATOM 2819 C CA . ASN B 1 104 ? 4.859 6.273 -10.312 1 82.81 104 ASN B CA 1
ATOM 2820 C C . ASN B 1 104 ? 4.676 4.82 -10.742 1 82.81 104 ASN B C 1
ATOM 2822 O O . ASN B 1 104 ? 3.553 4.387 -11.016 1 82.81 104 ASN B O 1
ATOM 2826 N N . ILE B 1 105 ? 5.73 4.121 -10.75 1 88.88 105 ILE B N 1
ATOM 2827 C CA . ILE B 1 105 ? 5.664 2.703 -11.102 1 88.88 105 ILE B CA 1
ATOM 2828 C C . ILE B 1 105 ? 5.242 1.893 -9.875 1 88.88 105 ILE B C 1
ATOM 2830 O O . ILE B 1 105 ? 5.914 1.92 -8.844 1 88.88 105 ILE B O 1
ATOM 2834 N N . PRO B 1 106 ? 4.137 1.237 -10.023 1 89.44 106 PRO B N 1
ATOM 2835 C CA . PRO B 1 106 ? 3.805 0.355 -8.906 1 89.44 106 PRO B CA 1
ATOM 2836 C C . PRO B 1 106 ? 4.852 -0.732 -8.68 1 89.44 106 PRO B C 1
ATOM 2838 O O . PRO B 1 106 ? 5.133 -1.523 -9.578 1 89.44 106 PRO B O 1
ATOM 2841 N N . ASN B 1 107 ? 5.352 -0.768 -7.57 1 91.25 107 ASN B N 1
ATOM 2842 C CA . ASN B 1 107 ? 6.492 -1.632 -7.297 1 91.25 107 ASN B CA 1
ATOM 2843 C C . ASN B 1 107 ? 6.133 -3.105 -7.457 1 91.25 107 ASN B C 1
ATOM 2845 O O . ASN B 1 107 ? 6.961 -3.906 -7.898 1 91.25 107 ASN B O 1
ATOM 2849 N N . LEU B 1 108 ? 4.902 -3.426 -7.176 1 92.44 108 LEU B N 1
ATOM 2850 C CA . LEU B 1 108 ? 4.516 -4.832 -7.211 1 92.44 108 LEU B CA 1
ATOM 2851 C C . LEU B 1 108 ? 4.293 -5.297 -8.648 1 92.44 108 LEU B C 1
ATOM 2853 O O . LEU B 1 108 ? 4.23 -6.5 -8.914 1 92.44 108 LEU B O 1
ATOM 2857 N N . ALA B 1 109 ? 4.195 -4.352 -9.57 1 93.88 109 ALA B N 1
ATOM 2858 C CA . ALA B 1 109 ? 4.113 -4.695 -10.984 1 93.88 109 ALA B CA 1
ATOM 2859 C C . ALA B 1 109 ? 5.449 -5.223 -11.5 1 93.88 109 ALA B C 1
ATOM 2861 O O . ALA B 1 109 ? 5.516 -5.809 -12.586 1 93.88 109 ALA B O 1
ATOM 2862 N N . LEU B 1 110 ? 6.488 -5.082 -10.688 1 94.81 110 LEU B N 1
ATOM 2863 C CA . LEU B 1 110 ? 7.828 -5.496 -11.078 1 94.81 110 LEU B CA 1
ATOM 2864 C C . LEU B 1 110 ? 8.047 -6.98 -10.812 1 94.81 110 LEU B C 1
ATOM 2866 O O . LEU B 1 110 ? 9.055 -7.551 -11.227 1 94.81 110 LEU B O 1
ATOM 2870 N N . ILE B 1 111 ? 7.094 -7.629 -10.242 1 93.94 111 ILE B N 1
ATOM 2871 C CA . ILE B 1 111 ? 7.246 -8.992 -9.742 1 93.94 111 ILE B CA 1
ATOM 2872 C C . ILE B 1 111 ? 7.68 -9.914 -10.883 1 93.94 111 ILE B C 1
ATOM 2874 O O . ILE B 1 111 ? 8.672 -10.641 -10.758 1 93.94 111 ILE B O 1
ATOM 2878 N N . PRO B 1 112 ? 7.031 -9.828 -12.031 1 93.06 112 PRO B N 1
ATOM 2879 C CA . PRO B 1 112 ? 7.449 -10.742 -13.094 1 93.06 112 PRO B CA 1
ATOM 2880 C C . PRO B 1 112 ? 8.883 -10.484 -13.562 1 93.06 112 PRO B C 1
ATOM 2882 O O . PRO B 1 112 ? 9.625 -11.43 -13.836 1 93.06 112 PRO B O 1
ATOM 2885 N N . LEU B 1 113 ? 9.195 -9.266 -13.625 1 93.38 113 LEU B N 1
ATOM 2886 C CA . LEU B 1 113 ? 10.555 -8.906 -14.023 1 93.38 113 LEU B CA 1
ATOM 2887 C C . LEU B 1 113 ? 11.57 -9.352 -12.984 1 93.38 113 LEU B C 1
ATOM 2889 O O . LEU B 1 113 ? 12.648 -9.852 -13.336 1 93.38 113 LEU B O 1
ATOM 2893 N N . VAL B 1 114 ? 11.258 -9.188 -11.766 1 93.81 114 VAL B N 1
ATOM 2894 C CA . VAL B 1 114 ? 12.141 -9.555 -10.664 1 93.81 114 VAL B CA 1
ATOM 2895 C C . VAL B 1 114 ? 12.344 -11.062 -10.641 1 93.81 114 VAL B C 1
ATOM 2897 O O . VAL B 1 114 ? 13.445 -11.547 -10.359 1 93.81 114 VAL B O 1
ATOM 2900 N N . ILE B 1 115 ? 11.266 -11.781 -10.953 1 92.31 115 ILE B N 1
ATOM 2901 C CA . ILE B 1 115 ? 11.359 -13.234 -11.008 1 92.31 115 ILE B CA 1
ATOM 2902 C C . ILE B 1 115 ? 12.32 -13.648 -12.117 1 92.31 115 ILE B C 1
ATOM 2904 O O . ILE B 1 115 ? 13.125 -14.57 -11.945 1 92.31 115 ILE B O 1
ATOM 2908 N N . ILE B 1 116 ? 12.242 -12.961 -13.172 1 90.19 116 ILE B N 1
ATOM 2909 C CA . ILE B 1 116 ? 13.125 -13.281 -14.297 1 90.19 116 ILE B CA 1
ATOM 2910 C C . ILE B 1 116 ? 14.57 -12.945 -13.93 1 90.19 116 ILE B C 1
ATOM 2912 O O . ILE B 1 116 ? 15.484 -13.711 -14.242 1 90.19 116 ILE B O 1
ATOM 2916 N N . TRP B 1 117 ? 14.773 -11.82 -13.219 1 92.5 117 TRP B N 1
ATOM 2917 C CA . TRP B 1 117 ? 16.109 -11.336 -12.891 1 92.5 117 TRP B CA 1
ATOM 2918 C C . TRP B 1 117 ? 16.766 -12.219 -11.828 1 92.5 117 TRP B C 1
ATOM 2920 O O . TRP B 1 117 ? 17.969 -12.5 -11.906 1 92.5 117 TRP B O 1
ATOM 2930 N N . PHE B 1 118 ? 15.961 -12.656 -10.844 1 92.44 118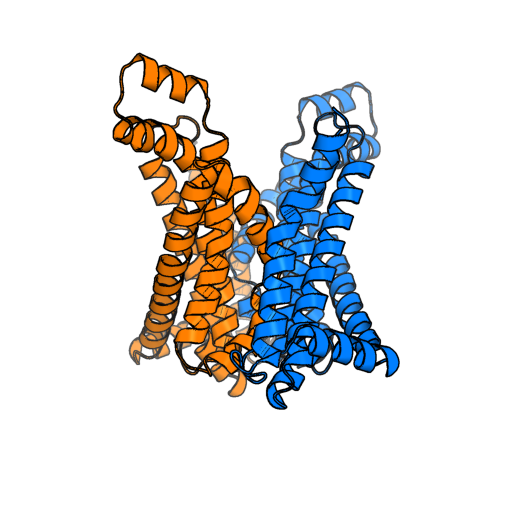 PHE B N 1
ATOM 2931 C CA . PHE B 1 118 ? 16.578 -13.211 -9.648 1 92.44 118 PHE B CA 1
ATOM 2932 C C . PHE B 1 118 ? 16.125 -14.641 -9.406 1 92.44 118 PHE B C 1
ATOM 2934 O O . PHE B 1 118 ? 16.688 -15.344 -8.562 1 92.44 118 PHE B O 1
ATOM 2941 N N . GLY B 1 119 ? 15.133 -15.039 -10.156 1 86.75 119 GLY B N 1
ATOM 2942 C CA . GLY B 1 119 ? 14.547 -16.328 -9.852 1 86.75 119 GLY B CA 1
ATOM 2943 C C . GLY B 1 119 ? 13.75 -16.344 -8.562 1 86.75 119 GLY B C 1
ATOM 2944 O O . GLY B 1 119 ? 13.188 -15.312 -8.172 1 86.75 119 GLY B O 1
ATOM 2945 N N . VAL B 1 120 ? 13.594 -17.484 -7.961 1 83.25 120 VAL B N 1
ATOM 2946 C CA . VAL B 1 120 ? 12.766 -17.625 -6.77 1 83.25 120 VAL B CA 1
ATOM 2947 C C . VAL B 1 120 ? 13.648 -17.625 -5.523 1 83.25 120 VAL B C 1
ATOM 2949 O O . VAL B 1 120 ? 13.203 -18.031 -4.445 1 83.25 120 VAL B O 1
ATOM 2952 N N . GLY B 1 121 ? 14.867 -17.141 -5.695 1 86.5 121 GLY B N 1
ATOM 2953 C CA . GLY B 1 121 ? 15.797 -17.062 -4.574 1 86.5 121 GLY B CA 1
ATOM 2954 C C . GLY B 1 121 ? 15.508 -15.906 -3.641 1 86.5 121 GLY B C 1
ATOM 2955 O O . GLY B 1 121 ? 14.43 -15.305 -3.705 1 86.5 121 GLY B O 1
ATOM 2956 N N . GLU B 1 122 ? 16.359 -15.586 -2.684 1 92.44 122 GLU B N 1
ATOM 2957 C CA . GLU B 1 122 ? 16.172 -14.594 -1.628 1 92.44 122 GLU B CA 1
ATOM 2958 C C . GLU B 1 122 ? 16.281 -13.18 -2.176 1 92.44 122 GLU B C 1
ATOM 2960 O O . GLU B 1 122 ? 15.562 -12.273 -1.737 1 92.44 122 GLU B O 1
ATOM 2965 N N . GLU B 1 123 ? 17.016 -13.016 -3.172 1 94.5 123 GLU B N 1
ATOM 2966 C CA . GLU B 1 123 ? 17.375 -11.688 -3.658 1 94.5 123 GLU B CA 1
ATOM 2967 C C . GLU B 1 123 ? 16.172 -10.953 -4.211 1 94.5 123 GLU B C 1
ATOM 2969 O O . GLU B 1 123 ? 16.016 -9.742 -4.012 1 94.5 123 GLU B O 1
ATOM 2974 N N . GLY B 1 124 ? 15.352 -11.711 -4.93 1 95.44 124 GLY B N 1
ATOM 2975 C CA . GLY B 1 124 ? 14.18 -11.07 -5.516 1 95.44 124 GLY B CA 1
ATOM 2976 C C . GLY B 1 124 ? 13.242 -10.484 -4.484 1 95.44 124 GLY B C 1
ATOM 2977 O O . GLY B 1 124 ? 12.773 -9.352 -4.637 1 95.44 124 GLY B O 1
ATOM 2978 N N . LYS B 1 125 ? 13.023 -11.211 -3.41 1 96.38 125 LYS B N 1
ATOM 2979 C CA . LYS B 1 125 ? 12.125 -10.75 -2.359 1 96.38 125 LYS B CA 1
ATOM 2980 C C . LYS B 1 125 ? 12.711 -9.562 -1.609 1 96.38 125 LYS B C 1
ATOM 2982 O O . LYS B 1 125 ? 12 -8.586 -1.325 1 96.38 125 LYS B O 1
ATOM 2987 N N . ILE B 1 126 ? 13.969 -9.594 -1.371 1 97.12 126 ILE B N 1
ATOM 2988 C CA . ILE B 1 126 ? 14.664 -8.516 -0.679 1 97.12 126 ILE B CA 1
ATOM 2989 C C . ILE B 1 126 ? 14.664 -7.258 -1.549 1 97.12 126 ILE B C 1
ATOM 2991 O O . ILE B 1 126 ? 14.445 -6.148 -1.051 1 97.12 126 ILE B O 1
ATOM 2995 N N . PHE B 1 127 ? 14.891 -7.465 -2.791 1 97.19 127 PHE B N 1
ATOM 2996 C CA . PHE B 1 127 ? 14.891 -6.355 -3.738 1 97.19 127 PHE B CA 1
ATOM 2997 C C . PHE B 1 127 ? 13.531 -5.66 -3.76 1 97.19 127 PHE B C 1
ATOM 2999 O O . PHE B 1 127 ? 13.461 -4.43 -3.723 1 97.19 127 PHE B O 1
ATOM 3006 N N . LEU B 1 128 ? 12.469 -6.426 -3.818 1 96.56 128 LEU B N 1
ATOM 3007 C CA . LEU B 1 128 ? 11.117 -5.871 -3.865 1 96.56 128 LEU B CA 1
ATOM 3008 C C . LEU B 1 128 ? 10.82 -5.078 -2.598 1 96.56 128 LEU B C 1
ATOM 3010 O O . LEU B 1 128 ? 10.242 -3.986 -2.664 1 96.56 128 LEU B O 1
ATOM 3014 N N . VAL B 1 129 ? 11.195 -5.613 -1.471 1 97.56 129 VAL B N 1
ATOM 3015 C CA . VAL B 1 129 ? 10.992 -4.914 -0.206 1 97.56 129 VAL B CA 1
ATOM 3016 C C . VAL B 1 129 ? 11.82 -3.633 -0.182 1 97.56 129 VAL B C 1
ATOM 3018 O O . VAL B 1 129 ? 11.328 -2.57 0.205 1 97.56 129 VAL B O 1
ATOM 3021 N N . ALA B 1 130 ? 13.031 -3.709 -0.641 1 98.06 130 ALA B N 1
ATOM 3022 C CA . ALA B 1 130 ? 13.945 -2.564 -0.624 1 98.06 130 ALA B CA 1
ATOM 3023 C C . ALA B 1 130 ? 13.398 -1.415 -1.463 1 98.06 130 ALA B C 1
ATOM 3025 O O . ALA B 1 130 ? 13.398 -0.262 -1.024 1 98.06 130 ALA B O 1
ATOM 3026 N N . ILE B 1 131 ? 12.922 -1.724 -2.594 1 96.44 131 ILE B N 1
ATOM 3027 C CA . ILE B 1 131 ? 12.422 -0.675 -3.477 1 96.44 131 ILE B CA 1
ATOM 3028 C C . ILE B 1 131 ? 11.156 -0.06 -2.887 1 96.44 131 ILE B C 1
ATOM 3030 O O . ILE B 1 131 ? 10.922 1.143 -3.023 1 96.44 131 ILE B O 1
ATOM 3034 N N . SER B 1 132 ? 10.359 -0.863 -2.283 1 95.56 132 SER B N 1
ATOM 3035 C CA . SER B 1 132 ? 9.102 -0.385 -1.713 1 95.56 132 SER B CA 1
ATOM 3036 C C . SER B 1 132 ? 9.352 0.587 -0.564 1 95.56 132 SER B C 1
ATOM 3038 O O . SER B 1 132 ? 8.648 1.591 -0.431 1 95.56 132 SER B O 1
ATOM 3040 N N . VAL B 1 133 ? 10.344 0.295 0.223 1 97.19 133 VAL B N 1
ATOM 3041 C CA . VAL B 1 133 ? 10.609 1.128 1.391 1 97.19 133 VAL B CA 1
ATOM 3042 C C . VAL B 1 133 ? 11.406 2.359 0.976 1 97.19 133 VAL B C 1
ATOM 3044 O O . VAL B 1 133 ? 11.391 3.379 1.669 1 97.19 133 VAL B O 1
ATOM 3047 N N . PHE B 1 134 ? 12.047 2.301 -0.158 1 97.69 134 PHE B N 1
ATOM 3048 C CA . PHE B 1 134 ? 12.914 3.357 -0.659 1 97.69 134 PHE B CA 1
ATOM 3049 C C . PHE B 1 134 ? 12.141 4.656 -0.835 1 97.69 134 PHE B C 1
ATOM 3051 O O . PHE B 1 134 ? 12.555 5.707 -0.339 1 97.69 134 PHE B O 1
ATOM 3058 N N . PHE B 1 135 ? 11.031 4.625 -1.329 1 95.25 135 PHE B N 1
ATOM 3059 C CA . PHE B 1 135 ? 10.375 5.832 -1.816 1 95.25 135 PHE B CA 1
ATOM 3060 C C . PHE B 1 135 ? 9.805 6.645 -0.659 1 95.25 135 PHE B C 1
ATOM 3062 O O . PHE B 1 135 ? 10.047 7.852 -0.563 1 95.25 135 PHE B O 1
ATOM 3069 N N . PRO B 1 136 ? 9.086 5.984 0.242 1 95.12 136 PRO B N 1
ATOM 3070 C CA . PRO B 1 136 ? 8.602 6.793 1.362 1 95.12 136 PRO B CA 1
ATOM 3071 C C . PRO B 1 136 ? 9.734 7.426 2.164 1 95.12 136 PRO B C 1
ATOM 3073 O O . PRO B 1 136 ? 9.641 8.586 2.576 1 95.12 136 PRO B O 1
ATOM 3076 N N . ILE B 1 137 ? 10.742 6.738 2.344 1 97.5 137 ILE B N 1
ATOM 3077 C CA . ILE B 1 137 ? 11.867 7.273 3.113 1 97.5 137 ILE B CA 1
ATOM 3078 C C . ILE B 1 137 ? 12.547 8.383 2.324 1 97.5 137 ILE B C 1
ATOM 3080 O O . ILE B 1 137 ? 12.875 9.438 2.881 1 97.5 137 ILE B O 1
ATOM 3084 N N . TYR B 1 138 ? 12.734 8.234 1.054 1 97 138 TYR B N 1
ATOM 3085 C CA . TYR B 1 138 ? 13.352 9.242 0.205 1 97 138 TYR B CA 1
ATOM 3086 C C . TYR B 1 138 ? 12.531 10.531 0.203 1 97 138 TYR B C 1
ATOM 3088 O O . TYR B 1 138 ? 13.062 11.609 0.485 1 97 138 TYR B O 1
ATOM 3096 N N . VAL B 1 139 ? 11.273 10.414 -0.072 1 94.25 139 VAL B N 1
ATOM 3097 C CA . VAL B 1 139 ? 10.406 11.578 -0.246 1 94.25 139 VAL B CA 1
ATOM 3098 C C . VAL B 1 139 ? 10.328 12.359 1.061 1 94.25 139 VAL B C 1
ATOM 3100 O O . VAL B 1 139 ? 10.453 13.586 1.064 1 94.25 139 VAL B O 1
ATOM 3103 N N . ASN B 1 140 ? 10.18 11.633 2.176 1 95.81 140 ASN B N 1
ATOM 3104 C CA . ASN B 1 140 ? 10.031 12.312 3.459 1 95.81 140 ASN B CA 1
ATOM 3105 C C . ASN B 1 140 ? 11.352 12.914 3.938 1 95.81 140 ASN B C 1
ATOM 3107 O O . ASN B 1 140 ? 11.367 13.984 4.543 1 95.81 140 ASN B O 1
ATOM 3111 N N . THR B 1 141 ? 12.398 12.195 3.639 1 96.25 141 THR B N 1
ATOM 3112 C CA . THR B 1 141 ? 13.711 12.742 3.977 1 96.25 141 THR B CA 1
ATOM 3113 C C . THR B 1 141 ? 14 13.992 3.158 1 96.25 141 THR B C 1
ATOM 3115 O O . THR B 1 141 ? 14.383 15.031 3.709 1 96.25 141 THR B O 1
ATOM 3118 N N . TYR B 1 142 ? 13.758 13.875 1.896 1 94.88 142 TYR B N 1
ATOM 3119 C CA . TYR B 1 142 ? 13.961 14.992 0.985 1 94.88 142 TYR B CA 1
ATOM 3120 C C . TYR B 1 142 ? 13.117 16.188 1.398 1 94.88 142 TYR B C 1
ATOM 3122 O O . TYR B 1 142 ? 13.633 17.297 1.546 1 94.88 142 TYR B O 1
ATOM 3130 N N . HIS B 1 143 ? 11.883 15.992 1.642 1 92.69 143 HIS B N 1
ATOM 3131 C CA . HIS B 1 143 ? 10.977 17.062 2.029 1 92.69 143 HIS B CA 1
ATOM 3132 C C . HIS B 1 143 ? 11.336 17.625 3.404 1 92.69 143 HIS B C 1
ATOM 3134 O O . HIS B 1 143 ? 11.234 18.828 3.639 1 92.69 143 HIS B O 1
ATOM 3140 N N . GLY B 1 144 ? 11.641 16.719 4.281 1 93.62 144 GLY B N 1
ATOM 3141 C CA . GLY B 1 144 ? 12.031 17.156 5.613 1 93.62 144 GLY B CA 1
ATOM 3142 C C . GLY B 1 144 ? 13.219 18.094 5.605 1 93.62 144 GLY B C 1
ATOM 3143 O O . GLY B 1 144 ? 13.203 19.125 6.289 1 93.62 144 GLY B O 1
ATOM 3144 N N . ILE B 1 145 ? 14.133 17.797 4.863 1 93.62 145 ILE B N 1
ATOM 3145 C CA . ILE B 1 145 ? 15.344 18.609 4.789 1 93.62 145 ILE B CA 1
ATOM 3146 C C . ILE B 1 145 ? 15.039 19.938 4.117 1 93.62 145 ILE B C 1
ATOM 3148 O O . ILE B 1 145 ? 15.477 21 4.586 1 93.62 145 ILE B O 1
ATOM 3152 N N . ARG B 1 146 ? 14.25 19.922 3.127 1 91.44 146 ARG B N 1
ATOM 3153 C CA . ARG B 1 146 ? 13.961 21.109 2.35 1 91.44 146 ARG B CA 1
ATOM 3154 C C . ARG B 1 146 ? 13.055 22.062 3.129 1 91.44 146 ARG B C 1
ATOM 3156 O O . ARG B 1 146 ? 13.055 23.266 2.887 1 91.44 146 ARG B O 1
ATOM 3163 N N . ASN B 1 147 ? 12.406 21.531 4.078 1 90.75 147 ASN B N 1
ATOM 3164 C CA . ASN B 1 147 ? 11.43 22.359 4.777 1 90.75 147 ASN B CA 1
ATOM 3165 C C . ASN B 1 147 ? 11.945 22.797 6.145 1 90.75 147 ASN B C 1
ATOM 3167 O O . ASN B 1 147 ? 11.195 23.359 6.941 1 90.75 147 ASN B O 1
ATOM 3171 N N . VAL B 1 148 ? 13.164 22.547 6.34 1 90.69 148 VAL B N 1
ATOM 3172 C CA . VAL B 1 148 ? 13.75 23.047 7.574 1 90.69 148 VAL B CA 1
ATOM 3173 C C . VAL B 1 148 ? 13.758 24.578 7.555 1 90.69 148 VAL B C 1
ATOM 3175 O O . VAL B 1 148 ? 14.102 25.188 6.539 1 90.69 148 VAL B O 1
ATOM 3178 N N . ASP B 1 149 ? 13.344 25.172 8.578 1 87.88 149 ASP B N 1
ATOM 3179 C CA . ASP B 1 149 ? 13.258 26.625 8.688 1 87.88 149 ASP B CA 1
ATOM 3180 C C . ASP B 1 149 ? 14.602 27.281 8.406 1 87.88 149 ASP B C 1
ATOM 3182 O O . ASP B 1 149 ? 15.578 27.062 9.133 1 87.88 149 ASP B O 1
ATOM 3186 N N . PRO B 1 150 ? 14.547 28.016 7.449 1 87.38 150 PRO B N 1
ATOM 3187 C CA . PRO B 1 150 ? 15.805 28.688 7.109 1 87.38 150 PRO B CA 1
ATOM 3188 C C . PRO B 1 150 ? 16.344 29.547 8.25 1 87.38 150 PRO B C 1
ATOM 3190 O O . PRO B 1 150 ? 17.547 29.766 8.352 1 87.38 150 PRO B O 1
ATOM 3193 N N . ARG B 1 151 ? 15.414 29.969 9.094 1 89.06 151 ARG B N 1
ATOM 3194 C CA . ARG B 1 151 ? 15.828 30.812 10.211 1 89.06 151 ARG B CA 1
ATOM 3195 C C . ARG B 1 151 ? 16.719 30.031 11.18 1 89.06 151 ARG B C 1
ATOM 3197 O O . ARG B 1 151 ? 17.656 30.594 11.758 1 89.06 151 ARG B O 1
ATOM 3204 N N . LEU B 1 152 ? 16.406 28.812 11.273 1 86.75 152 LEU B N 1
ATOM 3205 C CA . LEU B 1 152 ? 17.203 27.953 12.156 1 86.75 152 LEU B CA 1
ATOM 3206 C C . LEU B 1 152 ? 18.594 27.719 11.562 1 86.75 152 LEU B C 1
ATOM 3208 O O . LEU B 1 152 ? 19.594 27.672 12.297 1 86.75 152 LEU B O 1
ATOM 3212 N N . ILE B 1 153 ? 18.672 27.656 10.305 1 86.62 153 ILE B N 1
ATOM 3213 C CA . ILE B 1 153 ? 19.938 27.469 9.617 1 86.62 153 ILE B CA 1
ATOM 3214 C C . ILE B 1 153 ? 20.797 28.719 9.75 1 86.62 153 ILE B C 1
ATOM 3216 O O . ILE B 1 153 ? 22 28.641 10.031 1 86.62 153 ILE B O 1
ATOM 3220 N N . GLU B 1 154 ? 20.109 29.797 9.602 1 88.44 154 GLU B N 1
ATOM 3221 C CA . GLU B 1 154 ? 20.812 31.078 9.727 1 88.44 154 GLU B CA 1
ATOM 3222 C C . GLU B 1 154 ? 21.312 31.297 11.148 1 88.44 154 GLU B C 1
ATOM 3224 O O . GLU B 1 154 ? 22.422 31.797 11.352 1 88.44 154 GLU B O 1
ATOM 3229 N N . MET B 1 155 ? 20.453 30.922 12.023 1 87.38 155 MET B N 1
ATOM 3230 C CA . MET B 1 155 ? 20.844 31.047 13.422 1 87.38 155 MET B CA 1
ATOM 3231 C C . MET B 1 155 ? 22.078 30.203 13.727 1 87.38 155 MET B C 1
ATOM 3233 O O . MET B 1 155 ? 22.953 30.625 14.461 1 87.38 155 MET B O 1
ATOM 3237 N N . GLY B 1 156 ? 22.109 29.062 13.18 1 85.62 156 GLY B N 1
ATOM 3238 C CA . GLY B 1 156 ? 23.25 28.203 13.375 1 85.62 156 GLY B CA 1
ATOM 3239 C C . GLY B 1 156 ? 24.531 28.781 12.797 1 85.62 156 GLY B C 1
ATOM 3240 O O . GLY B 1 156 ? 25.609 28.641 13.398 1 85.62 156 GLY B O 1
ATOM 3241 N N . LYS B 1 157 ? 24.344 29.453 11.734 1 85.69 157 LYS B N 1
ATOM 3242 C CA . LYS B 1 157 ? 25.5 30.094 11.109 1 85.69 157 LYS B CA 1
ATOM 3243 C C . LYS B 1 157 ? 26 31.266 11.945 1 85.69 157 LYS B C 1
ATOM 3245 O O . LYS B 1 157 ? 27.203 31.484 12.078 1 85.69 157 LYS B O 1
ATOM 3250 N N . ILE B 1 158 ? 25.062 31.953 12.5 1 88.19 158 ILE B N 1
ATOM 3251 C CA . ILE B 1 158 ? 25.391 33.094 13.32 1 88.19 158 ILE B CA 1
ATOM 3252 C C . ILE B 1 158 ? 26.109 32.656 14.586 1 88.19 158 ILE B C 1
ATOM 3254 O O . ILE B 1 158 ? 27.031 33.344 15.055 1 88.19 158 ILE B O 1
ATOM 3258 N N . TYR B 1 159 ? 25.703 31.531 15.039 1 90.06 159 TYR B N 1
ATOM 3259 C CA . TYR B 1 159 ? 26.312 30.984 16.25 1 90.06 159 TYR B CA 1
ATOM 3260 C C . TYR B 1 159 ? 27.609 30.25 15.922 1 90.06 159 TYR B C 1
ATOM 3262 O O . TYR B 1 159 ? 28.188 29.578 16.781 1 90.06 159 TYR B O 1
ATOM 3270 N N . ASN B 1 160 ? 28.062 30.312 14.719 1 89.5 160 ASN B N 1
ATOM 3271 C CA . ASN B 1 160 ? 29.312 29.75 14.219 1 89.5 160 ASN B CA 1
ATOM 3272 C C . ASN B 1 160 ? 29.344 28.234 14.375 1 89.5 160 ASN B C 1
ATOM 3274 O O . ASN B 1 160 ? 30.359 27.672 14.781 1 89.5 160 ASN B O 1
ATOM 3278 N N . LEU B 1 161 ? 28.266 27.656 14.195 1 88.44 161 LEU B N 1
ATOM 3279 C CA . LEU B 1 161 ? 28.266 26.203 14.172 1 88.44 161 LEU B CA 1
ATOM 3280 C C . LEU B 1 161 ? 29.078 25.672 13 1 88.44 161 LEU B C 1
ATOM 3282 O O . LEU B 1 161 ? 29.047 26.25 11.906 1 88.44 161 LEU B O 1
ATOM 3286 N N . SER B 1 162 ? 29.812 24.578 13.281 1 92.31 162 SER B N 1
ATOM 3287 C CA . SER B 1 162 ? 30.516 23.922 12.188 1 92.31 162 SER B CA 1
ATOM 3288 C C . SER B 1 162 ? 29.531 23.312 11.195 1 92.31 162 SER B C 1
ATOM 3290 O O . SER B 1 162 ? 28.359 23.109 11.508 1 92.31 162 SER B O 1
ATOM 3292 N N . LYS B 1 163 ? 29.938 23.094 10.008 1 88.62 163 LYS B N 1
ATOM 3293 C CA . LYS B 1 163 ? 29.094 22.5 8.977 1 88.62 163 LYS B CA 1
ATOM 3294 C C . LYS B 1 163 ? 28.5 21.172 9.445 1 88.62 163 LYS B C 1
ATOM 3296 O O . LYS B 1 163 ? 27.344 20.859 9.148 1 88.62 163 LYS B O 1
ATOM 3301 N N . TYR B 1 164 ? 29.297 20.469 10.203 1 91.44 164 TYR B N 1
ATOM 3302 C CA . TYR B 1 164 ? 28.859 19.172 10.703 1 91.44 164 TYR B CA 1
ATOM 3303 C C . TYR B 1 164 ? 27.781 19.344 11.766 1 91.44 164 TYR B C 1
ATOM 3305 O O . TYR B 1 164 ? 26.766 18.625 11.75 1 91.44 164 TYR B O 1
ATOM 3313 N N . LYS B 1 165 ? 27.984 20.312 12.617 1 90.69 165 LYS B N 1
ATOM 3314 C CA . LYS B 1 165 ? 27 20.562 13.672 1 90.69 165 LYS B CA 1
ATOM 3315 C C . LYS B 1 165 ? 25.703 21.125 13.102 1 90.69 165 LYS B C 1
ATOM 3317 O O . LYS B 1 165 ? 24.625 20.766 13.555 1 90.69 165 LYS B O 1
ATOM 3322 N N . LEU B 1 166 ? 25.938 21.969 12.156 1 90 166 LEU B N 1
ATOM 3323 C CA . LEU B 1 166 ? 24.766 22.531 11.5 1 90 166 LEU B CA 1
ATOM 3324 C C . LEU B 1 166 ? 23.953 21.438 10.812 1 90 166 LEU B C 1
ATOM 3326 O O . LEU B 1 166 ? 22.719 21.422 10.898 1 90 166 LEU B O 1
ATOM 3330 N N . PHE B 1 167 ? 24.672 20.547 10.203 1 90.31 167 PHE B N 1
ATOM 3331 C CA . PHE B 1 167 ? 24.047 19.453 9.477 1 90.31 167 PHE B CA 1
ATOM 3332 C C . PHE B 1 167 ? 23.297 18.531 10.43 1 90.31 167 PHE B C 1
ATOM 3334 O O . PHE B 1 167 ? 22.109 18.25 10.234 1 90.31 167 PHE B O 1
ATOM 3341 N N . PHE B 1 168 ? 23.844 18.109 11.477 1 90.06 168 PHE B N 1
ATOM 3342 C CA . PHE B 1 168 ? 23.266 17.094 12.344 1 90.06 168 PHE B CA 1
ATOM 3343 C C . PHE B 1 168 ? 22.297 17.719 13.344 1 90.06 168 PHE B C 1
ATOM 3345 O O . PHE B 1 168 ? 21.203 17.188 13.57 1 90.06 168 PHE B O 1
ATOM 3352 N N . LYS B 1 169 ? 22.562 18.906 13.844 1 88.88 169 LYS B N 1
ATOM 3353 C CA . LYS B 1 169 ? 21.781 19.469 14.945 1 88.88 169 LYS B CA 1
ATOM 3354 C C . LYS B 1 169 ? 20.641 20.344 14.43 1 88.88 169 LYS B C 1
ATOM 3356 O O . LYS B 1 169 ? 19.656 20.562 15.133 1 88.88 169 LYS B O 1
ATOM 3361 N N . VAL B 1 170 ? 20.812 20.766 13.211 1 89.25 170 VAL B N 1
ATOM 3362 C CA . VAL B 1 170 ? 19.781 21.672 12.719 1 89.25 170 VAL B CA 1
ATOM 3363 C C . VAL B 1 170 ? 19.031 21.016 11.57 1 89.25 170 VAL B C 1
ATOM 3365 O O . VAL B 1 170 ? 17.812 20.812 11.648 1 89.25 170 VAL B O 1
ATOM 3368 N N . ILE B 1 171 ? 19.766 20.547 10.625 1 90.88 171 ILE B N 1
ATOM 3369 C CA . ILE B 1 171 ? 19.125 20.047 9.406 1 90.88 171 ILE B CA 1
ATOM 3370 C C . ILE B 1 171 ? 18.5 18.688 9.68 1 90.88 171 ILE B C 1
ATOM 3372 O O . ILE B 1 171 ? 17.297 18.516 9.531 1 90.88 171 ILE B O 1
ATOM 3376 N N . ILE B 1 172 ? 19.297 17.75 10.195 1 91.75 172 ILE B N 1
ATOM 3377 C CA . ILE B 1 172 ? 18.812 16.391 10.398 1 91.75 172 ILE B CA 1
ATOM 3378 C C . ILE B 1 172 ? 17.797 16.359 11.523 1 91.75 172 ILE B C 1
ATOM 3380 O O . ILE B 1 172 ? 16.734 15.75 11.391 1 91.75 172 ILE B O 1
ATOM 3384 N N . LEU B 1 173 ? 18.125 17.016 12.547 1 89.94 173 LEU B N 1
ATOM 3385 C CA . LEU B 1 173 ? 17.219 17.062 13.68 1 89.94 173 LEU B CA 1
ATOM 3386 C C . LEU B 1 173 ? 15.906 17.75 13.305 1 89.94 173 LEU B C 1
ATOM 3388 O O . LEU B 1 173 ? 14.836 17.328 13.742 1 89.94 173 LEU B O 1
ATOM 3392 N N . GLY B 1 174 ? 16.031 18.797 12.508 1 90.19 174 GLY B N 1
ATOM 3393 C CA . GLY B 1 174 ? 14.844 19.484 12.039 1 90.19 174 GLY B CA 1
ATOM 3394 C C . GLY B 1 174 ? 14 18.656 11.086 1 90.19 174 GLY B C 1
ATOM 3395 O O . GLY B 1 174 ? 12.781 18.828 11.031 1 90.19 174 GLY B O 1
ATOM 3396 N N . ALA B 1 175 ? 14.648 17.719 10.406 1 94.25 175 ALA B N 1
ATOM 3397 C CA . ALA B 1 175 ? 13.969 16.906 9.414 1 94.25 175 ALA B CA 1
ATOM 3398 C C . ALA B 1 175 ? 13.469 15.594 10.023 1 94.25 175 ALA B C 1
ATOM 3400 O O . ALA B 1 175 ? 12.75 14.836 9.375 1 94.25 175 ALA B O 1
ATOM 3401 N N . MET B 1 176 ? 13.773 15.375 11.258 1 93.94 176 MET B N 1
ATOM 3402 C CA . MET B 1 176 ? 13.57 14.078 11.898 1 93.94 176 MET B CA 1
ATOM 3403 C C . MET B 1 176 ? 12.086 13.719 11.945 1 93.94 176 MET B C 1
ATOM 3405 O O . MET B 1 176 ? 11.719 12.578 11.664 1 93.94 176 MET B O 1
ATOM 3409 N N . PRO B 1 177 ? 11.219 14.688 12.234 1 93.69 177 PRO B N 1
ATOM 3410 C CA . PRO B 1 177 ? 9.797 14.328 12.234 1 93.69 177 PRO B CA 1
ATOM 3411 C C . PRO B 1 177 ? 9.328 13.789 10.891 1 93.69 177 PRO B C 1
ATOM 3413 O O . PRO B 1 177 ? 8.625 12.773 10.836 1 93.69 177 PRO B O 1
ATOM 3416 N N . SER B 1 178 ? 9.805 14.398 9.898 1 94.56 178 SER B N 1
ATOM 3417 C CA . SER B 1 178 ? 9.43 13.969 8.555 1 94.56 178 SER B CA 1
ATOM 3418 C C . SER B 1 178 ? 10.07 12.625 8.211 1 94.56 178 SER B C 1
ATOM 3420 O O . SER B 1 178 ? 9.422 11.758 7.617 1 94.56 178 SER B O 1
ATOM 3422 N N . ILE B 1 179 ? 11.289 12.508 8.602 1 96.25 179 ILE B N 1
ATOM 3423 C CA . ILE B 1 179 ? 12.008 11.266 8.336 1 96.25 179 ILE B CA 1
ATOM 3424 C C . ILE B 1 179 ? 11.305 10.102 9.031 1 96.25 179 ILE B C 1
ATOM 3426 O O . ILE B 1 179 ? 11.141 9.031 8.445 1 96.25 179 ILE B O 1
ATOM 3430 N N . LEU B 1 180 ? 10.859 10.344 10.234 1 95.5 180 LEU B N 1
ATOM 3431 C CA . LEU B 1 180 ? 10.211 9.289 11.008 1 95.5 180 LEU B CA 1
ATOM 3432 C C . LEU B 1 180 ? 8.852 8.938 10.414 1 95.5 180 LEU B C 1
ATOM 3434 O O . LEU B 1 180 ? 8.422 7.781 10.484 1 95.5 180 LEU B O 1
ATOM 3438 N N . VAL B 1 181 ? 8.227 9.891 9.797 1 93.62 181 VAL B N 1
ATOM 3439 C CA . VAL B 1 181 ? 7 9.602 9.062 1 93.62 181 VAL B CA 1
ATOM 3440 C C . VAL B 1 181 ? 7.289 8.641 7.918 1 93.62 181 VAL B C 1
ATOM 3442 O O . VAL B 1 181 ? 6.551 7.676 7.703 1 93.62 181 VAL B O 1
ATOM 3445 N N . GLY B 1 182 ? 8.352 8.867 7.211 1 95.88 182 GLY B N 1
ATOM 3446 C CA . GLY B 1 182 ? 8.781 7.977 6.145 1 95.88 182 GLY B CA 1
ATOM 3447 C C . GLY B 1 182 ? 9.109 6.578 6.629 1 95.88 182 GLY B C 1
ATOM 3448 O O . GLY B 1 182 ? 8.742 5.59 5.992 1 95.88 182 GLY B O 1
ATOM 3449 N N . ILE B 1 183 ? 9.727 6.539 7.746 1 96.56 183 ILE B N 1
ATOM 3450 C CA . ILE B 1 183 ? 10.086 5.254 8.336 1 96.56 183 ILE B CA 1
ATOM 3451 C C . ILE B 1 183 ? 8.828 4.5 8.75 1 96.56 183 ILE B C 1
ATOM 3453 O O . ILE B 1 183 ? 8.695 3.301 8.484 1 96.56 183 ILE B O 1
ATOM 3457 N N . ARG B 1 184 ? 7.902 5.191 9.32 1 94.56 184 ARG B N 1
ATOM 3458 C CA . ARG B 1 184 ? 6.645 4.574 9.727 1 94.56 184 ARG B CA 1
ATOM 3459 C C . ARG B 1 184 ? 5.898 4.012 8.523 1 94.56 184 ARG B C 1
ATOM 3461 O O . ARG B 1 184 ? 5.441 2.867 8.547 1 94.56 184 ARG B O 1
ATOM 3468 N N . TYR B 1 185 ? 5.82 4.754 7.512 1 92.31 185 TYR B N 1
ATOM 3469 C CA . TYR B 1 185 ? 5.16 4.301 6.289 1 92.31 185 TYR B CA 1
ATOM 3470 C C . TYR B 1 185 ? 5.879 3.094 5.699 1 92.31 185 TYR B C 1
ATOM 3472 O O . TYR B 1 185 ? 5.238 2.139 5.254 1 92.31 185 TYR B O 1
ATOM 3480 N N . SER B 1 186 ? 7.141 3.139 5.73 1 96.69 186 SER B N 1
ATOM 3481 C CA . SER B 1 186 ? 7.953 2.078 5.145 1 96.69 186 SER B CA 1
ATOM 3482 C C . SER B 1 186 ? 7.805 0.773 5.922 1 96.69 186 SER B C 1
ATOM 3484 O O . SER B 1 186 ? 7.828 -0.311 5.332 1 96.69 186 SER B O 1
ATOM 3486 N N . LEU B 1 187 ? 7.656 0.886 7.211 1 94.31 187 LEU B N 1
ATOM 3487 C CA . LEU B 1 187 ? 7.469 -0.307 8.031 1 94.31 187 LEU B CA 1
ATOM 3488 C C . LEU B 1 187 ? 6.16 -1.005 7.684 1 94.31 187 LEU B C 1
ATOM 3490 O O . LEU B 1 187 ? 6.09 -2.236 7.68 1 94.31 187 LEU B O 1
ATOM 3494 N N . GLY B 1 188 ? 5.16 -0.238 7.344 1 87.81 188 GLY B N 1
ATOM 3495 C CA . GLY B 1 188 ? 3.896 -0.81 6.914 1 87.81 188 GLY B CA 1
ATOM 3496 C C . GLY B 1 188 ? 3.973 -1.473 5.551 1 87.81 188 GLY B C 1
ATOM 3497 O O . GLY B 1 188 ? 3.555 -2.621 5.391 1 87.81 188 GLY B O 1
ATOM 3498 N N . ILE B 1 189 ? 4.582 -0.824 4.66 1 91.69 189 ILE B N 1
ATOM 3499 C CA . ILE B 1 189 ? 4.594 -1.301 3.283 1 91.69 189 ILE B CA 1
ATOM 3500 C C . ILE B 1 189 ? 5.574 -2.463 3.146 1 91.69 189 ILE B C 1
ATOM 3502 O O . ILE B 1 189 ? 5.43 -3.305 2.258 1 91.69 189 ILE B O 1
ATOM 3506 N N . MET B 1 190 ? 6.559 -2.469 4.043 1 95.56 190 MET B N 1
ATOM 3507 C CA . MET B 1 190 ? 7.535 -3.555 4.035 1 95.56 190 MET B CA 1
ATOM 3508 C C . MET B 1 190 ? 6.848 -4.906 4.188 1 95.56 190 MET B C 1
ATOM 3510 O O . MET B 1 190 ? 7.137 -5.844 3.441 1 95.56 190 MET B O 1
ATOM 3514 N N . TRP B 1 191 ? 5.938 -4.996 5.043 1 93.25 191 TRP B N 1
ATOM 3515 C CA . TRP B 1 191 ? 5.242 -6.258 5.273 1 93.25 191 TRP B CA 1
ATOM 3516 C C . TRP B 1 191 ? 4.266 -6.559 4.141 1 93.25 191 TRP B C 1
ATOM 3518 O O . TRP B 1 191 ? 4.117 -7.711 3.73 1 93.25 191 TRP B O 1
ATOM 3528 N N . LEU B 1 192 ? 3.615 -5.566 3.699 1 91.25 192 LEU B N 1
ATOM 3529 C CA . LEU B 1 192 ? 2.689 -5.73 2.584 1 91.25 192 LEU B CA 1
ATOM 3530 C C . LEU B 1 192 ? 3.406 -6.293 1.361 1 91.25 192 LEU B C 1
ATOM 3532 O O . LEU B 1 192 ? 2.924 -7.234 0.73 1 91.25 192 LEU B O 1
ATOM 3536 N N . THR B 1 193 ? 4.531 -5.707 1.096 1 94.81 193 THR B N 1
ATOM 3537 C CA . THR B 1 193 ? 5.312 -6.137 -0.059 1 94.81 193 THR B CA 1
ATOM 3538 C C . THR B 1 193 ? 5.836 -7.559 0.14 1 94.81 193 THR B C 1
ATOM 3540 O O . THR B 1 193 ? 5.816 -8.367 -0.79 1 94.81 193 THR B O 1
ATOM 3543 N N . LEU B 1 194 ? 6.25 -7.793 1.348 1 95.31 194 LEU B N 1
ATOM 3544 C CA . LEU B 1 194 ? 6.836 -9.102 1.614 1 95.31 194 LEU B CA 1
ATOM 3545 C C . LEU B 1 194 ? 5.785 -10.203 1.494 1 95.31 194 LEU B C 1
ATOM 3547 O O . LEU B 1 194 ? 6.066 -11.281 0.969 1 95.31 194 LEU B O 1
ATOM 3551 N N . ILE B 1 195 ? 4.605 -9.938 1.943 1 93.94 195 ILE B N 1
ATOM 3552 C CA . ILE B 1 195 ? 3.508 -10.891 1.834 1 93.94 195 ILE B CA 1
ATOM 3553 C C . ILE B 1 195 ? 3.303 -11.273 0.371 1 93.94 195 ILE B C 1
ATOM 3555 O O . ILE B 1 195 ? 3.232 -12.461 0.037 1 93.94 195 ILE B O 1
ATOM 3559 N N . VAL B 1 196 ? 3.293 -10.312 -0.446 1 93.62 196 VAL B N 1
ATOM 3560 C CA . VAL B 1 196 ? 3.018 -10.539 -1.861 1 93.62 196 VAL B CA 1
ATOM 3561 C C . VAL B 1 196 ? 4.184 -11.281 -2.506 1 93.62 196 VAL B C 1
ATOM 3563 O O . VAL B 1 196 ? 3.979 -12.25 -3.238 1 93.62 196 VAL B O 1
ATOM 3566 N N . ALA B 1 197 ? 5.375 -10.898 -2.166 1 94.56 197 ALA B N 1
ATOM 3567 C CA . ALA B 1 197 ? 6.57 -11.523 -2.727 1 94.56 197 ALA B CA 1
ATOM 3568 C C . ALA B 1 197 ? 6.641 -13 -2.352 1 94.56 197 ALA B C 1
ATOM 3570 O O . ALA B 1 197 ? 6.992 -13.844 -3.184 1 94.56 197 ALA B O 1
ATOM 3571 N N . GLU B 1 198 ? 6.262 -13.336 -1.15 1 95 198 GLU B N 1
ATOM 3572 C CA . GLU B 1 198 ? 6.352 -14.703 -0.658 1 95 198 GLU B CA 1
ATOM 3573 C C . GLU B 1 198 ? 5.195 -15.555 -1.175 1 95 198 GLU B C 1
ATOM 3575 O O . GLU B 1 198 ? 5.262 -16.781 -1.148 1 95 198 GLU B O 1
ATOM 3580 N N . THR B 1 199 ? 4.105 -14.859 -1.578 1 91.81 199 THR B N 1
ATOM 3581 C CA . THR B 1 199 ? 2.949 -15.562 -2.123 1 91.81 199 THR B CA 1
ATOM 3582 C C . THR B 1 199 ? 3.188 -15.938 -3.582 1 91.81 199 THR B C 1
ATOM 3584 O O . THR B 1 199 ? 2.717 -16.984 -4.039 1 91.81 199 THR B O 1
ATOM 3587 N N . VAL B 1 200 ? 3.936 -15.148 -4.277 1 87.5 200 VAL B N 1
ATOM 3588 C CA . VAL B 1 200 ? 4.062 -15.312 -5.723 1 87.5 200 VAL B CA 1
ATOM 3589 C C . VAL B 1 200 ? 5.285 -16.172 -6.039 1 87.5 200 VAL B C 1
ATOM 3591 O O . VAL B 1 200 ? 5.238 -17.031 -6.914 1 87.5 200 VAL B O 1
ATOM 3594 N N . ALA B 1 201 ? 6.324 -15.953 -5.309 1 85 201 ALA B N 1
ATOM 3595 C CA . ALA B 1 201 ? 7.574 -16.594 -5.719 1 85 201 ALA B CA 1
ATOM 3596 C C . ALA B 1 201 ? 8.461 -16.891 -4.508 1 85 201 ALA B C 1
ATOM 3598 O O . ALA B 1 201 ? 9.484 -16.234 -4.312 1 85 201 ALA B O 1
ATOM 3599 N N . ALA B 1 202 ? 8.109 -17.922 -3.779 1 88.38 202 ALA B N 1
ATOM 3600 C CA . ALA B 1 202 ? 8.953 -18.297 -2.643 1 88.38 202 ALA B CA 1
ATOM 3601 C C . ALA B 1 202 ? 8.797 -19.766 -2.299 1 88.38 202 ALA B C 1
ATOM 3603 O O . ALA B 1 202 ? 7.82 -20.406 -2.699 1 88.38 202 ALA B O 1
ATOM 3604 N N . SER B 1 203 ? 9.789 -20.25 -1.57 1 91.31 203 SER B N 1
ATOM 3605 C CA . SER B 1 203 ? 9.742 -21.609 -1.067 1 91.31 203 SER B CA 1
ATOM 3606 C C . SER B 1 203 ? 9.773 -21.641 0.457 1 91.31 203 SER B C 1
ATOM 3608 O O . SER B 1 203 ? 9.844 -22.719 1.061 1 91.31 203 SER B O 1
ATOM 3610 N N . SER B 1 204 ? 9.812 -20.484 1.017 1 93.5 204 SER B N 1
ATOM 3611 C CA . SER B 1 204 ? 9.797 -20.328 2.467 1 93.5 204 SER B CA 1
ATOM 3612 C C . SER B 1 204 ? 9.188 -19 2.875 1 93.5 204 SER B C 1
ATOM 3614 O O . SER B 1 204 ? 8.93 -18.141 2.023 1 93.5 204 SER B O 1
ATOM 3616 N N . GLY B 1 205 ? 8.914 -18.906 4.242 1 95.62 205 GLY B N 1
ATOM 3617 C CA . GLY B 1 205 ? 8.281 -17.688 4.746 1 95.62 205 GLY B CA 1
ATOM 3618 C C . GLY B 1 205 ? 6.812 -17.875 5.066 1 95.62 205 GLY B C 1
ATOM 3619 O O . GLY B 1 205 ? 6.203 -18.875 4.676 1 95.62 205 GLY B O 1
ATOM 3620 N N . ILE B 1 206 ? 6.309 -16.922 5.668 1 96.19 206 ILE B N 1
ATOM 3621 C CA . ILE B 1 206 ? 4.922 -16.984 6.121 1 96.19 206 ILE B CA 1
ATOM 3622 C C . ILE B 1 206 ? 3.984 -16.984 4.918 1 96.19 206 ILE B C 1
ATOM 3624 O O . ILE B 1 206 ? 3.008 -17.734 4.883 1 96.19 206 ILE B O 1
ATOM 3628 N N . GLY B 1 207 ? 4.301 -16.125 3.973 1 94 207 GLY B N 1
ATOM 3629 C CA . GLY B 1 207 ? 3.482 -16.094 2.77 1 94 207 GLY B CA 1
ATOM 3630 C C . GLY B 1 207 ? 3.467 -17.406 2.021 1 94 207 GLY B C 1
ATOM 3631 O O . GLY B 1 207 ? 2.412 -17.859 1.561 1 94 207 GLY B O 1
ATOM 3632 N N . TYR B 1 208 ? 4.57 -18 1.905 1 94.19 208 TYR B N 1
ATOM 3633 C CA . TYR B 1 208 ? 4.668 -19.328 1.283 1 94.19 208 TYR B CA 1
ATOM 3634 C C . TYR B 1 208 ? 3.879 -20.359 2.076 1 94.19 208 TYR B C 1
ATOM 3636 O O . TYR B 1 208 ? 3.158 -21.172 1.496 1 94.19 208 TYR B O 1
ATOM 3644 N N . MET B 1 209 ? 4.102 -20.266 3.352 1 94.75 209 MET B N 1
ATOM 3645 C CA . MET B 1 209 ? 3.377 -21.188 4.223 1 94.75 209 MET B CA 1
ATOM 3646 C C . MET B 1 209 ? 1.873 -21.094 3.996 1 94.75 209 MET B C 1
ATOM 3648 O O . MET B 1 209 ? 1.179 -22.109 3.941 1 94.75 209 MET B O 1
ATOM 3652 N N . SER B 1 210 ? 1.394 -19.922 3.836 1 94.88 210 SER B N 1
ATOM 3653 C CA . SER B 1 210 ? -0.031 -19.688 3.619 1 94.88 210 SER B CA 1
ATOM 3654 C C . SER B 1 210 ? -0.483 -20.234 2.271 1 94.88 210 SER B C 1
ATOM 3656 O O . SER B 1 210 ? -1.525 -20.891 2.178 1 94.88 210 SER B O 1
ATOM 3658 N N . MET B 1 211 ? 0.288 -20.016 1.26 1 93.5 211 MET B N 1
ATOM 3659 C CA . MET B 1 211 ? -0.054 -20.484 -0.08 1 93.5 211 MET B CA 1
ATOM 3660 C C . MET B 1 211 ? -0.01 -22.016 -0.151 1 93.5 211 MET B C 1
ATOM 3662 O O . MET B 1 211 ? -0.867 -22.641 -0.781 1 93.5 211 MET B O 1
ATOM 3666 N N . ASN B 1 212 ? 0.975 -22.562 0.447 1 93.81 212 ASN B N 1
ATOM 3667 C CA . ASN B 1 212 ? 1.073 -24.016 0.514 1 93.81 212 ASN B CA 1
ATOM 36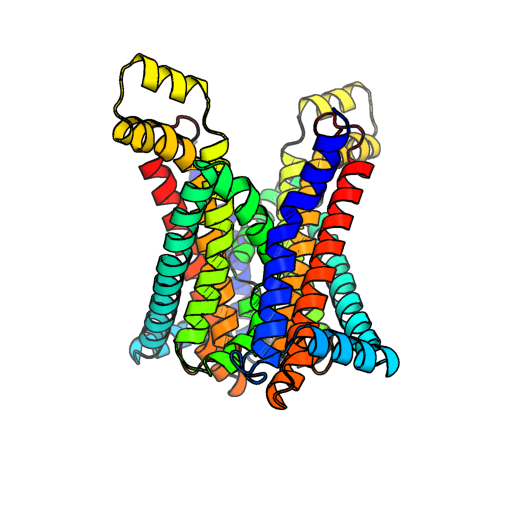68 C C . ASN B 1 212 ? -0.109 -24.625 1.263 1 93.81 212 ASN B C 1
ATOM 3670 O O . ASN B 1 212 ? -0.657 -25.641 0.843 1 93.81 212 ASN B O 1
ATOM 3674 N N . ALA B 1 213 ? -0.42 -24.031 2.352 1 94.88 213 ALA B N 1
ATOM 3675 C CA . ALA B 1 213 ? -1.559 -24.484 3.143 1 94.88 213 ALA B CA 1
ATOM 3676 C C . ALA B 1 213 ? -2.852 -24.422 2.336 1 94.88 213 ALA B C 1
ATOM 3678 O O . ALA B 1 213 ? -3.721 -25.281 2.471 1 94.88 213 ALA B O 1
ATOM 3679 N N . ARG B 1 214 ? -2.982 -23.375 1.558 1 92.44 214 ARG B N 1
ATOM 3680 C CA . ARG B 1 214 ? -4.148 -23.25 0.69 1 92.44 214 ARG B CA 1
ATOM 3681 C C . ARG B 1 214 ? -4.242 -24.438 -0.272 1 92.44 214 ARG B C 1
ATOM 3683 O O . ARG B 1 214 ? -5.324 -24.984 -0.481 1 92.44 214 ARG B O 1
ATOM 3690 N N . GLU B 1 215 ? -3.131 -24.828 -0.834 1 91.19 215 GLU B N 1
ATOM 3691 C CA . GLU B 1 215 ? -3.094 -25.922 -1.8 1 91.19 215 GLU B CA 1
ATOM 3692 C C . GLU B 1 215 ? -3.551 -27.234 -1.165 1 91.19 215 GLU B C 1
ATOM 3694 O O . GLU B 1 215 ? -4.172 -28.062 -1.828 1 91.19 215 GLU B O 1
ATOM 3699 N N . TYR B 1 216 ? -3.285 -27.359 0.089 1 91.44 216 TYR B N 1
ATOM 3700 C CA . TYR B 1 216 ? -3.656 -28.578 0.799 1 91.44 216 TYR B CA 1
ATOM 3701 C C . TYR B 1 216 ? -4.945 -28.375 1.588 1 91.44 216 TYR B C 1
ATOM 3703 O O . TYR B 1 216 ? -5.312 -29.219 2.414 1 91.44 216 TYR B O 1
ATOM 3711 N N . MET B 1 217 ? -5.527 -27.203 1.441 1 91.5 217 MET B N 1
ATOM 3712 C CA . MET B 1 217 ? -6.82 -26.859 2.02 1 91.5 217 MET B CA 1
ATOM 3713 C C . MET B 1 217 ? -6.754 -26.844 3.543 1 91.5 217 MET B C 1
ATOM 3715 O O . MET B 1 217 ? -7.68 -27.312 4.211 1 91.5 217 MET B O 1
ATOM 3719 N N . GLN B 1 218 ? -5.617 -26.484 4.031 1 94.06 218 GLN B N 1
ATOM 3720 C CA . GLN B 1 218 ? -5.445 -26.297 5.465 1 94.06 218 GLN B CA 1
ATOM 3721 C C . GLN B 1 218 ? -5.742 -24.859 5.875 1 94.06 218 GLN B C 1
ATOM 3723 O O . GLN B 1 218 ? -4.828 -24.094 6.184 1 94.06 218 GLN B O 1
ATOM 3728 N N . LEU B 1 219 ? -6.949 -24.609 6.078 1 95.12 219 LEU B N 1
ATOM 3729 C CA . LEU B 1 219 ? -7.414 -23.234 6.289 1 95.12 219 LEU B CA 1
ATOM 3730 C C . LEU B 1 219 ? -6.973 -22.719 7.652 1 95.12 219 LEU B C 1
ATOM 3732 O O . LEU B 1 219 ? -6.805 -21.516 7.836 1 95.12 219 LEU B O 1
ATOM 3736 N N . ASP B 1 220 ? -6.828 -23.609 8.562 1 95.88 220 ASP B N 1
ATOM 3737 C CA . ASP B 1 220 ? -6.371 -23.188 9.891 1 95.88 220 ASP B CA 1
ATOM 3738 C C . ASP B 1 220 ? -4.988 -22.547 9.812 1 95.88 220 ASP B C 1
ATOM 3740 O O . ASP B 1 220 ? -4.738 -21.531 10.445 1 95.88 220 ASP B O 1
ATOM 3744 N N . ILE B 1 221 ? -4.164 -23.078 8.914 1 95.56 221 ILE B N 1
ATOM 3745 C CA . ILE B 1 221 ? -2.812 -22.562 8.75 1 95.56 221 ILE B CA 1
ATOM 3746 C C . ILE B 1 221 ? -2.859 -21.266 7.941 1 95.56 221 ILE B C 1
ATOM 3748 O O . ILE B 1 221 ? -2.082 -20.344 8.195 1 95.56 221 ILE B O 1
ATOM 3752 N N . VAL B 1 222 ? -3.77 -21.188 7.016 1 96.25 222 VAL B N 1
ATOM 3753 C CA . VAL B 1 222 ? -3.945 -19.969 6.227 1 96.25 222 VAL B CA 1
ATOM 3754 C C . VAL B 1 222 ? -4.324 -18.812 7.145 1 96.25 222 VAL B C 1
ATOM 3756 O O . VAL B 1 222 ? -3.707 -17.75 7.094 1 96.25 222 VAL B O 1
ATOM 3759 N N . VAL B 1 223 ? -5.289 -19.062 7.992 1 95.88 223 VAL B N 1
ATOM 3760 C CA . VAL B 1 223 ? -5.758 -18.031 8.906 1 95.88 223 VAL B CA 1
ATOM 3761 C C . VAL B 1 223 ? -4.664 -17.703 9.922 1 95.88 223 VAL B C 1
ATOM 3763 O O . VAL B 1 223 ? -4.484 -16.531 10.289 1 95.88 223 VAL B O 1
ATOM 3766 N N . LEU B 1 224 ? -3.961 -18.719 10.328 1 95.94 224 LEU B N 1
ATOM 3767 C CA . LEU B 1 224 ? -2.826 -18.5 11.219 1 95.94 224 LEU B CA 1
ATOM 3768 C C . LEU B 1 224 ? -1.827 -17.531 10.594 1 95.94 224 LEU B C 1
ATOM 3770 O O . LEU B 1 224 ? -1.354 -16.594 11.258 1 95.94 224 LEU B O 1
ATOM 3774 N N . ALA B 1 225 ? -1.492 -17.734 9.328 1 96.06 225 ALA B N 1
ATOM 3775 C CA . ALA B 1 225 ? -0.55 -16.875 8.617 1 96.06 225 ALA B CA 1
ATOM 3776 C C . ALA B 1 225 ? -1.054 -15.438 8.57 1 96.06 225 ALA B C 1
ATOM 3778 O O . ALA B 1 225 ? -0.279 -14.492 8.75 1 96.06 225 ALA B O 1
ATOM 3779 N N . ILE B 1 226 ? -2.336 -15.258 8.375 1 94.88 226 ILE B N 1
ATOM 3780 C CA . ILE B 1 226 ? -2.961 -13.938 8.312 1 94.88 226 ILE B CA 1
ATOM 3781 C C . ILE B 1 226 ? -2.809 -13.234 9.664 1 94.88 226 ILE B C 1
ATOM 3783 O O . ILE B 1 226 ? -2.43 -12.062 9.719 1 94.88 226 ILE B O 1
ATOM 3787 N N . ILE B 1 227 ? -3.031 -13.945 10.688 1 94.06 227 ILE B N 1
ATOM 3788 C CA . ILE B 1 227 ? -2.928 -13.406 12.039 1 94.06 227 ILE B CA 1
ATOM 3789 C C . ILE B 1 227 ? -1.479 -13.031 12.336 1 94.06 227 ILE B C 1
ATOM 3791 O O . ILE B 1 227 ? -1.212 -11.992 12.938 1 94.06 227 ILE B O 1
ATOM 3795 N N . LEU B 1 228 ? -0.571 -13.875 11.906 1 94.62 228 LEU B N 1
ATOM 3796 C CA . LEU B 1 228 ? 0.847 -13.602 12.117 1 94.62 228 LEU B CA 1
ATOM 3797 C C . LEU B 1 228 ? 1.259 -12.312 11.43 1 94.62 228 LEU B C 1
ATOM 3799 O O . LEU B 1 228 ? 1.967 -11.484 12.016 1 94.62 228 LEU B O 1
ATOM 3803 N N . TYR B 1 229 ? 0.787 -12.125 10.25 1 92.69 229 TYR B N 1
ATOM 3804 C CA . TYR B 1 229 ? 1.11 -10.898 9.531 1 92.69 229 TYR B CA 1
ATOM 3805 C C . TYR B 1 229 ? 0.484 -9.688 10.219 1 92.69 229 TYR B C 1
ATOM 3807 O O . TYR B 1 229 ? 1.074 -8.602 10.242 1 92.69 229 TYR B O 1
ATOM 3815 N N . ALA B 1 230 ? -0.697 -9.875 10.742 1 92.38 230 ALA B N 1
ATOM 3816 C CA . ALA B 1 230 ? -1.336 -8.789 11.492 1 92.38 230 ALA B CA 1
ATOM 3817 C C . ALA B 1 230 ? -0.513 -8.414 12.719 1 92.38 230 ALA B C 1
ATOM 3819 O O . ALA B 1 230 ? -0.321 -7.23 13.008 1 92.38 230 ALA B O 1
ATOM 3820 N N . ILE B 1 231 ? -0.016 -9.375 13.391 1 93.31 231 ILE B N 1
ATOM 3821 C CA . ILE B 1 231 ? 0.79 -9.164 14.586 1 93.31 231 ILE B CA 1
ATOM 3822 C C . ILE B 1 231 ? 2.096 -8.469 14.211 1 93.31 231 ILE B C 1
ATOM 3824 O O . ILE B 1 231 ? 2.512 -7.516 14.883 1 93.31 231 ILE B O 1
ATOM 3828 N N . LEU B 1 232 ? 2.705 -8.938 13.18 1 92.5 232 LEU B N 1
ATOM 3829 C CA . LEU B 1 232 ? 3.949 -8.32 12.727 1 92.5 232 LEU B CA 1
ATOM 3830 C C . LEU B 1 232 ? 3.727 -6.867 12.328 1 92.5 232 LEU B C 1
ATOM 3832 O O . LEU B 1 232 ? 4.566 -6.008 12.602 1 92.5 232 LEU B O 1
ATOM 3836 N N . GLY B 1 233 ? 2.617 -6.676 11.664 1 89 233 GLY B N 1
ATOM 3837 C CA . GLY B 1 233 ? 2.256 -5.301 11.344 1 89 233 GLY B CA 1
ATOM 3838 C C . GLY B 1 233 ? 2.074 -4.434 12.578 1 89 233 GLY B C 1
ATOM 3839 O O . GLY B 1 233 ? 2.541 -3.295 12.617 1 89 233 GLY B O 1
ATOM 3840 N N . LYS B 1 234 ? 1.437 -4.93 13.531 1 90.69 234 LYS B N 1
ATOM 3841 C CA . LYS B 1 234 ? 1.222 -4.207 14.781 1 90.69 234 LYS B CA 1
ATOM 3842 C C . LYS B 1 234 ? 2.543 -3.932 15.492 1 90.69 234 LYS B C 1
ATOM 3844 O O . LYS B 1 234 ? 2.748 -2.844 16.031 1 90.69 234 LYS B O 1
ATOM 3849 N N . ILE B 1 235 ? 3.389 -4.859 15.484 1 93.31 235 ILE B N 1
ATOM 3850 C CA . ILE B 1 235 ? 4.707 -4.699 16.094 1 93.31 235 ILE B CA 1
ATOM 3851 C C . ILE B 1 235 ? 5.477 -3.598 15.359 1 93.31 235 ILE B C 1
ATOM 3853 O O . ILE B 1 235 ? 6.098 -2.742 15.992 1 93.31 235 ILE B O 1
ATOM 3857 N N . ALA B 1 236 ? 5.383 -3.641 14.062 1 92.12 236 ALA B N 1
ATOM 3858 C CA . ALA B 1 236 ? 6.055 -2.617 13.273 1 92.12 236 ALA B CA 1
ATOM 3859 C C . ALA B 1 236 ? 5.516 -1.227 13.602 1 92.12 236 ALA B C 1
ATOM 3861 O O . ALA B 1 236 ? 6.285 -0.276 13.75 1 92.12 236 ALA B O 1
ATOM 3862 N N . ASP B 1 237 ? 4.273 -1.141 13.695 1 89.56 237 ASP B N 1
ATOM 3863 C CA . ASP B 1 237 ? 3.643 0.125 14.055 1 89.56 237 ASP B CA 1
ATOM 3864 C C . ASP B 1 237 ? 4.086 0.587 15.445 1 89.56 237 ASP B C 1
ATOM 3866 O O . ASP B 1 237 ? 4.336 1.775 15.656 1 89.56 237 ASP B O 1
ATOM 3870 N N . SER B 1 238 ? 4.145 -0.31 16.375 1 92.88 238 SER B N 1
ATOM 3871 C CA . SER B 1 238 ? 4.566 0.01 17.734 1 92.88 238 SER B CA 1
ATOM 3872 C C . SER B 1 238 ? 6.02 0.471 17.766 1 92.88 238 SER B C 1
ATOM 3874 O O . SER B 1 238 ? 6.371 1.382 18.516 1 92.88 238 SER B O 1
ATOM 3876 N N . ILE B 1 239 ? 6.793 -0.145 16.969 1 94 239 ILE B N 1
ATOM 3877 C CA . ILE B 1 239 ? 8.195 0.245 16.859 1 94 239 ILE B CA 1
ATOM 3878 C C . ILE B 1 239 ? 8.305 1.664 16.312 1 94 239 ILE B C 1
ATOM 3880 O O . ILE B 1 239 ? 9.07 2.482 16.828 1 94 239 ILE B O 1
ATOM 3884 N N . ALA B 1 240 ? 7.57 1.915 15.32 1 92.56 240 ALA B N 1
ATOM 3885 C CA . ALA B 1 240 ? 7.562 3.254 14.742 1 92.56 240 ALA B CA 1
ATOM 3886 C C . ALA B 1 240 ? 7.156 4.301 15.773 1 92.56 240 ALA B C 1
ATOM 3888 O O . ALA B 1 240 ? 7.773 5.359 15.875 1 92.56 240 ALA B O 1
ATOM 3889 N N . LYS B 1 241 ? 6.184 4.016 16.531 1 92 241 LYS B N 1
ATOM 3890 C CA . LYS B 1 241 ? 5.711 4.93 17.578 1 92 241 LYS B CA 1
ATOM 3891 C C . LYS B 1 241 ? 6.773 5.145 18.641 1 92 241 LYS B C 1
ATOM 3893 O O . LYS B 1 241 ? 6.969 6.266 19.125 1 92 241 LYS B O 1
ATOM 3898 N N . LEU B 1 242 ? 7.352 4.086 18.984 1 93 242 LEU B N 1
ATOM 3899 C CA . LEU B 1 242 ? 8.406 4.16 19.984 1 93 242 LEU B CA 1
ATOM 3900 C C . LEU B 1 242 ? 9.562 5.023 19.5 1 93 242 LEU B C 1
ATOM 3902 O O . LEU B 1 242 ? 10.117 5.82 20.266 1 93 242 LEU B O 1
ATOM 3906 N N . LEU B 1 243 ? 9.922 4.848 18.234 1 92.81 243 LEU B N 1
ATOM 3907 C CA . LEU B 1 243 ? 10.984 5.656 17.641 1 92.81 243 LEU B CA 1
ATOM 3908 C C . LEU B 1 243 ? 10.602 7.133 17.625 1 92.81 243 LEU B C 1
ATOM 3910 O O . LEU B 1 243 ? 11.43 7.996 17.922 1 92.81 243 LEU B O 1
ATOM 3914 N N . GLU B 1 244 ? 9.43 7.371 17.281 1 91.5 244 GLU B N 1
ATOM 3915 C CA . GLU B 1 244 ? 8.945 8.75 17.266 1 91.5 244 GLU B CA 1
ATOM 3916 C C . GLU B 1 244 ? 9 9.359 18.672 1 91.5 244 GLU B C 1
ATOM 3918 O O . GLU B 1 244 ? 9.469 10.484 18.844 1 91.5 244 GLU B O 1
ATOM 3923 N N . LYS B 1 245 ? 8.562 8.648 19.672 1 90.81 245 LYS B N 1
ATOM 3924 C CA . LYS B 1 245 ? 8.531 9.133 21.047 1 90.81 245 LYS B CA 1
ATOM 3925 C C . LYS B 1 245 ? 9.938 9.398 21.578 1 90.81 245 LYS B C 1
ATOM 3927 O O . LYS B 1 245 ? 10.172 10.391 22.266 1 90.81 245 LYS B O 1
ATOM 3932 N N . LYS B 1 246 ? 10.805 8.578 21.188 1 91.31 246 LYS B N 1
ATOM 3933 C CA . LYS B 1 246 ? 12.172 8.68 21.703 1 91.31 246 LYS B CA 1
ATOM 3934 C C . LYS B 1 246 ? 12.953 9.766 20.969 1 91.31 246 LYS B C 1
ATOM 3936 O O . LYS B 1 246 ? 13.711 10.516 21.594 1 91.31 246 LYS B O 1
ATOM 3941 N N . LEU B 1 247 ? 12.766 9.844 19.688 1 89.62 247 LEU B N 1
ATOM 3942 C CA . LEU B 1 247 ? 13.609 10.719 18.875 1 89.62 247 LEU B CA 1
ATOM 3943 C C . LEU B 1 247 ? 13.016 12.117 18.797 1 89.62 247 LEU B C 1
ATOM 3945 O O . LEU B 1 247 ? 13.711 13.078 18.469 1 89.62 247 LEU B O 1
ATOM 3949 N N . LEU B 1 248 ? 11.742 12.227 19.094 1 86.56 248 LEU B N 1
ATOM 3950 C CA . LEU B 1 248 ? 11.109 13.539 18.984 1 86.56 248 LEU B CA 1
ATOM 3951 C C . LEU B 1 248 ? 10.727 14.062 20.375 1 86.56 248 LEU B C 1
ATOM 3953 O O . LEU B 1 248 ? 9.773 14.828 20.5 1 86.56 248 LEU B O 1
ATOM 3957 N N . LYS B 1 249 ? 11.344 13.648 21.359 1 83.31 249 LYS B N 1
ATOM 3958 C CA . LYS B 1 249 ? 11.102 14.133 22.719 1 83.31 249 LYS B CA 1
ATOM 3959 C C . LYS B 1 249 ? 11.227 15.648 22.797 1 83.31 249 LYS B C 1
ATOM 3961 O O . LYS B 1 249 ? 10.547 16.297 23.594 1 83.31 249 LYS B O 1
ATOM 3966 N N . TRP B 1 250 ? 12.039 16.203 22.016 1 77.06 250 TRP B N 1
ATOM 3967 C CA . TRP B 1 250 ? 12.32 17.641 22.031 1 77.06 250 TRP B CA 1
ATOM 3968 C C . TRP B 1 250 ? 11.203 18.422 21.359 1 77.06 250 TRP B C 1
ATOM 3970 O O . TRP B 1 250 ? 11.125 19.641 21.5 1 77.06 250 TRP B O 1
ATOM 3980 N N . ASN B 1 251 ? 10.367 17.734 20.531 1 70.81 251 ASN B N 1
ATOM 3981 C CA . ASN B 1 251 ? 9.297 18.391 19.797 1 70.81 251 ASN B CA 1
ATOM 3982 C C . ASN B 1 251 ? 7.98 18.359 20.562 1 70.81 251 ASN B C 1
ATOM 3984 O O . ASN B 1 251 ? 7.426 17.297 20.812 1 70.81 251 ASN B O 1
ATOM 3988 N N . PRO B 1 252 ? 7.512 19.469 21.062 1 68.62 252 PRO B N 1
ATOM 3989 C CA . PRO B 1 252 ? 6.328 19.531 21.922 1 68.62 252 PRO B CA 1
ATOM 3990 C C . PRO B 1 252 ? 5.09 18.922 21.266 1 68.62 252 PRO B C 1
ATOM 3992 O O . PRO B 1 252 ? 4.188 18.453 21.969 1 68.62 252 PRO B O 1
ATOM 3995 N N . VAL B 1 253 ? 5.113 18.906 20 1 61.28 253 VAL B N 1
ATOM 3996 C CA . VAL B 1 253 ? 3.943 18.375 19.312 1 61.28 253 VAL B CA 1
ATOM 3997 C C . VAL B 1 253 ? 3.865 16.859 19.547 1 61.28 253 VAL B C 1
ATOM 3999 O O . VAL B 1 253 ? 2.775 16.281 19.578 1 61.28 253 VAL B O 1
ATOM 4002 N N . TYR B 1 254 ? 5.008 16.359 19.812 1 61.31 254 TYR B N 1
ATOM 4003 C CA . TYR B 1 254 ? 5.039 14.898 19.922 1 61.31 254 TYR B CA 1
ATOM 4004 C C . TYR B 1 254 ? 5.203 14.461 21.375 1 61.31 254 TYR B C 1
ATOM 4006 O O . TYR B 1 254 ? 5.535 13.305 21.641 1 61.31 254 TYR B O 1
ATOM 4014 N N . GLN B 1 255 ? 5.047 15.43 22.281 1 57.56 255 GLN B N 1
ATOM 4015 C CA . GLN B 1 255 ? 5.051 15.109 23.719 1 57.56 255 GLN B CA 1
ATOM 4016 C C . GLN B 1 255 ? 3.635 14.875 24.234 1 57.56 255 GLN B C 1
ATOM 4018 O O . GLN B 1 255 ? 2.686 15.516 23.766 1 57.56 255 GLN B O 1
#

Foldseek 3Di:
DVVVVVCVVCVVCVVVVVVLVCQQVCPVVVVDPCLRPNRPVLLVVVVVVCVVVVQVVFQVVLLVVLLVLLLCQLLVVLLVLLLVLQPPVVSVVPVVVVLVVVVPDDLLVCLVVLCVVPNLDSVSLSPSLSNLLNNLLNVLSNVLQNPFDVVQLVVCVVVVHDPVCSCVVGRCLSSVVSNLVSQLVSLQVSLVSNLSSCCPGYDGHLNVQLNVCVVVSNNSSVVSSVVVSVVSNVVSNVVSLVCCCVSCVVPVVND/DVVVVVCVVCVVCVVVVVVLVCQQVCPVVPVDPCLRPNRPVLLVVVVVVCVVVVQVVFQVVLLVVLLVLLLCQLLVVLLVLLLVLQPPVVSVVPVVVVLVVVVPDDLLVCLVVLCVVPNLDSVSLSPSLSNLLNNLLNVLSNVLQNPFDVVQLVVCVVVVHDPVCSCVVGRCLSSVVSNLVSQLVSLQVSLVSNLSSCCPGYDGHLNVQLNVCVVVSNNSSVVSSVVVSVVSNVVSNVVSLVCCCVSCVVPVVND

Nearest PDB structures (foldseek):
  8wm8-assembly1_A  TM=8.671E-01  e=7.329E-08  Nostoc sp. PCC 7120 = FACHB-418
  8w9m-assembly1_B  TM=7.563E-01  e=5.848E-08  Nostoc sp. PCC 7120 = FACHB-418
  7ahc-assembly1_B  TM=8.578E-01  e=5.599E-06  Lactococcus lactis subsp. lactis
  7ahd-assembly1_B  TM=7.267E-01  e=2.718E-06  Lactococcus lactis subsp. lactis
  7ahd-assembly1_A  TM=7.525E-01  e=8.036E-06  Lactococcus lactis subsp. lactis

Secondary structure (DSSP, 8-state):
--HHHHHHHHHHHHHHHHHHHHHHHHHHHTSS-TTTS--HHHHHHHHHHHHHHSHHHHHHHHHHHHHHHHHHHHHHHHHHHHHHHHH-HHHIIIIIHHHHHHHTS-GGGGHHHHHHHHTTSHHHHHHHHHHHHHHHHHHHHHHHHHTS-HHHHHHHHHTT--HHHIIIIIIIHHHHHHHHHHHHHHHHHHHHHHHHHHHHS-SSSHHHHHHHHHHTT-HHHHHHHHHHHHHHHHHHHHHHHHHHHHHTTT-GGG-/--HHHHHHHHHHHHHHHHHHHHHHHHHHHTSS-TTTS--HHHHHHHHHHHHHHSHHHHHHHHHHHHHHHHHHHHHHHHHHHHHHHHH-HHHIIIIIHHHHHHHTS-GGGGHHHHHHHHTTSHHHHHHHHHHHHHHHHHHHHHHHHHTS-HHHHHHHHHTT--HHHIIIIIIIHHHHHHHHHHHHHHHHHHHHHHHHHHHHS-SSSHHHHHHHHHHTT-HHHHHHHHHHHHHHHHHHHHHHHHHHHHHTTT-GGG-

Radius of gyration: 25.04 Å; Cα contacts (8 Å, |Δi|>4): 696; chains: 2; bounding box: 64×65×72 Å

pLDDT: mean 90.16, std 8.69, range [41.81, 98.25]